Protein AF-0000000070757623 (afdb_homodimer)

InterPro domains:
  IPR001878 Zinc finger, CCHC-type [PF00098] (206-222)
  IPR001878 Zinc finger, CCHC-type [PS50158] (207-222)
  IPR001878 Zinc finger, CCHC-type [SM00343] (206-222)
  IPR005162 Retrotransposon-derived protein PEG10, N-terminal capsid-like domain [PF03732] (66-160)
  IPR032567 RTL1-related [PTHR15503] (16-223)
  IPR036875 Zinc finger, CCHC-type superfamily [SSF57756] (194-224)

Solvent-accessible surface area (backbone atoms only — not comparable to full-atom values): 25494 Å² total; per-residue (Å²): 120,70,66,65,54,51,54,53,49,50,54,52,47,59,72,57,51,71,69,82,72,84,69,66,73,74,66,73,66,42,64,64,49,82,87,56,59,62,51,56,50,53,48,42,48,49,59,68,37,48,88,48,39,69,51,51,70,31,88,35,46,63,43,43,59,60,53,50,74,39,39,26,72,63,43,38,57,51,44,57,52,52,52,53,50,26,62,73,68,69,47,76,47,19,46,67,52,48,50,54,50,50,47,66,70,51,43,61,88,57,46,66,59,53,50,51,50,49,46,66,65,41,60,48,85,70,50,68,67,57,40,51,50,54,51,49,60,54,53,62,58,49,84,69,87,72,51,46,63,55,48,35,48,39,56,42,69,16,41,51,69,69,55,33,52,53,45,63,76,63,54,60,75,36,43,68,53,41,51,53,53,46,53,53,48,49,45,52,58,57,56,62,57,47,61,62,62,62,54,47,40,30,59,65,36,51,11,82,76,78,64,43,56,55,42,50,57,90,68,40,72,77,65,76,108,120,69,67,64,53,52,54,54,49,50,54,51,47,60,70,58,50,72,70,80,76,82,70,67,74,74,66,72,66,42,63,65,50,82,87,55,60,63,52,55,50,52,49,44,50,50,59,69,37,48,90,47,38,68,52,51,69,32,91,36,46,63,44,44,58,61,54,50,76,39,39,26,72,62,44,38,56,50,46,57,52,52,52,53,50,26,61,73,69,70,46,77,46,19,46,67,54,47,52,52,50,49,47,66,70,52,42,62,88,57,46,66,59,54,51,51,50,50,43,66,66,41,60,48,85,71,52,67,67,56,37,50,50,54,52,49,59,54,53,64,59,50,83,68,88,73,51,47,65,54,48,35,48,41,57,44,68,16,42,51,68,70,55,33,51,54,44,64,75,64,54,60,73,34,45,67,52,40,50,50,52,46,52,53,48,49,47,51,59,56,54,64,56,46,61,62,62,62,54,48,42,30,61,67,36,51,10,82,75,79,64,41,56,54,44,52,58,91,67,38,73,78,64,76,108

Sequence (450 aa):
MNGQIAAQAARLEAITSKPPAAREAEPPKYHGTLNEDLELWFFMIEQYYADYHPIMVENSPAFVTMVSCYLAPTPLNWYRQFVAECDRAQIVRTWETFKGAMRKRFLPPDNEYMLREKLRKLTQIGSLHDYLSAFQDILIQCQVAITPMELRFYFQQGLRSETSHHLREHHPATLEETIELALRFDHGVTGGSTPATTAKWMETATCHRCKQVGHIASNCPSVKGMNGQIAAQAARLEAITSKPPAAREAEPPKYHGTLNEDLELWFFMIEQYYADYHPIMVENSPAFVTMVSCYLAPTPLNWYRQFVAECDRAQIVRTWETFKGAMRKRFLPPDNEYMLREKLRKLTQIGSLHDYLSAFQDILIQCQVAITPMELRFYFQQGLRSETSHHLREHHPATLEETIELALRFDHGVTGGSTPATTAKWMETATCHRCKQVGHIASNCPSVKG

Structure (mmCIF, N/CA/C/O backbone):
data_AF-0000000070757623-model_v1
#
loop_
_entity.id
_entity.type
_entity.pdbx_description
1 polymer 'CCHC-type domain-containing protein'
#
loop_
_atom_site.group_PDB
_atom_site.id
_atom_site.type_symbol
_atom_site.label_atom_id
_atom_site.label_alt_id
_atom_site.label_comp_id
_atom_site.label_asym_id
_atom_site.label_entity_id
_atom_site.label_seq_id
_atom_site.pdbx_PDB_ins_code
_atom_site.Cartn_x
_atom_site.Cartn_y
_atom_site.Cartn_z
_atom_site.occupancy
_atom_site.B_iso_or_equiv
_atom_site.auth_seq_id
_atom_site.auth_comp_id
_atom_site.auth_asym_id
_atom_site.auth_atom_id
_atom_site.pdbx_PDB_model_num
ATOM 1 N N . MET A 1 1 ? -35.5 39.219 27.094 1 39.38 1 MET A N 1
ATOM 2 C CA . MET A 1 1 ? -34.406 39.375 26.141 1 39.38 1 MET A CA 1
ATOM 3 C C . MET A 1 1 ? -33.062 39.438 26.875 1 39.38 1 MET A C 1
ATOM 5 O O . MET A 1 1 ? -32.062 38.938 26.375 1 39.38 1 MET A O 1
ATOM 9 N N . ASN A 1 2 ? -33 40 28.203 1 53.75 2 ASN A N 1
ATOM 10 C CA . ASN A 1 2 ? -31.797 40.156 29 1 53.75 2 ASN A CA 1
ATOM 11 C C . ASN A 1 2 ? -31.375 38.844 29.641 1 53.75 2 ASN A C 1
ATOM 13 O O . ASN A 1 2 ? -30.172 38.562 29.797 1 53.75 2 ASN A O 1
ATOM 17 N N . GLY A 1 3 ? -32.25 37.969 29.938 1 54.25 3 GLY A N 1
ATOM 18 C CA . GLY A 1 3 ? -31.906 36.719 30.609 1 54.25 3 GLY A CA 1
ATOM 19 C C . GLY A 1 3 ? -31.172 35.719 29.719 1 54.25 3 GLY A C 1
ATOM 20 O O . GLY A 1 3 ? -30.406 34.875 30.188 1 54.25 3 GLY A O 1
ATOM 21 N N . GLN A 1 4 ? -31.609 35.688 28.391 1 51.72 4 GLN A N 1
ATOM 22 C CA . GLN A 1 4 ? -30.969 34.781 27.469 1 51.72 4 GLN A CA 1
ATOM 23 C C . GLN A 1 4 ? -29.516 35.156 27.219 1 51.72 4 GLN A C 1
ATOM 25 O O . GLN A 1 4 ? -28.656 34.281 27.047 1 51.72 4 GLN A O 1
ATOM 30 N N . ILE A 1 5 ? -29.172 36.5 27.234 1 50.09 5 ILE A N 1
ATOM 31 C CA . ILE A 1 5 ? -27.781 36.938 27.062 1 50.09 5 ILE A CA 1
ATOM 32 C C . ILE A 1 5 ? -26.969 36.531 28.281 1 50.09 5 ILE A C 1
ATOM 34 O O . ILE A 1 5 ? -25.828 36.062 28.156 1 50.09 5 ILE A O 1
ATOM 38 N N . ALA A 1 6 ? -27.547 36.625 29.5 1 54.44 6 ALA A N 1
ATOM 39 C CA . ALA A 1 6 ? -26.781 36.281 30.703 1 54.44 6 ALA A CA 1
ATOM 40 C C . ALA A 1 6 ? -26.469 34.781 30.766 1 54.44 6 ALA A C 1
ATOM 42 O O . ALA A 1 6 ? -25.359 34.406 31.141 1 54.44 6 ALA A O 1
ATOM 43 N N . ALA A 1 7 ? -27.312 33.938 30.359 1 52.38 7 ALA A N 1
ATOM 44 C CA . ALA A 1 7 ? -27.047 32.5 30.359 1 52.38 7 ALA A CA 1
ATOM 45 C C . ALA A 1 7 ? -26.016 32.125 29.312 1 52.38 7 ALA A C 1
ATOM 47 O O . ALA A 1 7 ? -25.188 31.234 29.531 1 52.38 7 ALA A O 1
ATOM 48 N N . GLN A 1 8 ? -25.953 32.781 28.125 1 46.16 8 GLN A N 1
ATOM 49 C CA . GLN A 1 8 ? -24.891 32.562 27.141 1 46.16 8 GLN A CA 1
ATOM 50 C C . GLN A 1 8 ? -23.547 33.062 27.656 1 46.16 8 GLN A C 1
ATOM 52 O O . GLN A 1 8 ? -22.516 32.406 27.453 1 46.16 8 GLN A O 1
ATOM 57 N N . ALA A 1 9 ? -23.484 34.188 28.406 1 48.78 9 ALA A N 1
ATOM 58 C CA . ALA A 1 9 ? -22.25 34.688 29 1 48.78 9 ALA A CA 1
ATOM 59 C C . ALA A 1 9 ? -21.75 33.75 30.094 1 48.78 9 ALA A C 1
ATOM 61 O O . ALA A 1 9 ? -20.547 33.5 30.188 1 48.78 9 ALA A O 1
ATOM 62 N N . ALA A 1 10 ? -22.609 33.25 30.953 1 51.91 10 ALA A N 1
ATOM 63 C CA . ALA A 1 10 ? -22.188 32.344 32 1 51.91 10 ALA A CA 1
ATOM 64 C C . ALA A 1 10 ? -21.688 31.031 31.406 1 51.91 10 ALA A C 1
ATOM 66 O O . ALA A 1 10 ? -20.734 30.438 31.906 1 51.91 10 ALA A O 1
ATOM 67 N N . ARG A 1 11 ? -22.344 30.484 30.297 1 44.44 11 ARG A N 1
ATOM 68 C CA . ARG A 1 11 ? -21.828 29.312 29.594 1 44.44 11 ARG A CA 1
ATOM 69 C C . ARG A 1 11 ? -20.484 29.594 28.953 1 44.44 11 ARG A C 1
ATOM 71 O O . ARG A 1 11 ? -19.594 28.734 28.953 1 44.44 11 ARG A O 1
ATOM 78 N N . LEU A 1 12 ? -20.25 30.828 28.375 1 43.12 12 LEU A N 1
ATOM 79 C CA . LEU A 1 12 ? -18.922 31.219 27.875 1 43.12 12 LEU A CA 1
ATOM 80 C C . LEU A 1 12 ? -17.922 31.312 29.031 1 43.12 12 LEU A C 1
ATOM 82 O O . LEU A 1 12 ? -16.766 30.906 28.891 1 43.12 12 LEU A O 1
ATOM 86 N N . GLU A 1 13 ? -18.328 31.938 30.188 1 46.22 13 GLU A N 1
ATOM 87 C CA . GLU A 1 13 ? -17.422 32 31.328 1 46.22 13 GLU A CA 1
ATOM 88 C C . GLU A 1 13 ? -17.078 30.609 31.859 1 46.22 13 GLU A C 1
ATOM 90 O O . GLU A 1 13 ? -15.953 30.359 32.281 1 46.22 13 GLU A O 1
ATOM 95 N N . ALA A 1 14 ? -18.016 29.688 32.062 1 43.03 14 ALA A N 1
ATOM 96 C CA . ALA A 1 14 ? -17.75 28.344 32.562 1 43.03 14 ALA A CA 1
ATOM 97 C C . ALA A 1 14 ? -16.844 27.578 31.609 1 43.03 14 ALA A C 1
ATOM 99 O O . ALA A 1 14 ? -16 26.781 32.062 1 43.03 14 ALA A O 1
ATOM 100 N N . ILE A 1 15 ? -17.031 27.656 30.219 1 41.78 15 ILE A N 1
ATOM 101 C CA . ILE A 1 15 ? -16.078 27.078 29.281 1 41.78 15 ILE A CA 1
ATOM 102 C C . ILE A 1 15 ? -14.719 27.766 29.422 1 41.78 15 ILE A C 1
ATOM 104 O O . ILE A 1 15 ? -13.68 27.172 29.172 1 41.78 15 ILE A O 1
ATOM 108 N N . THR A 1 16 ? -14.664 29.094 29.734 1 38.75 16 THR A N 1
ATOM 109 C CA . THR A 1 16 ? -13.406 29.797 29.969 1 38.75 16 THR A CA 1
ATOM 110 C C . THR A 1 16 ? -12.82 29.422 31.328 1 38.75 16 THR A C 1
ATOM 112 O O . THR A 1 16 ? -11.805 29.984 31.75 1 38.75 16 THR A O 1
ATOM 115 N N . SER A 1 17 ? -13.625 29 32.25 1 41.16 17 SER A N 1
ATOM 116 C CA . SER A 1 17 ? -12.945 28.641 33.469 1 41.16 17 SER A CA 1
ATOM 117 C C . SER A 1 17 ? -11.828 27.625 33.219 1 41.16 17 SER A C 1
ATOM 119 O O . SER A 1 17 ? -12.078 26.531 32.688 1 41.16 17 SER A O 1
ATOM 121 N N . LYS A 1 18 ? -10.555 28.172 33.094 1 38.88 18 LYS A N 1
ATOM 122 C CA . LYS A 1 18 ? -9.281 27.484 32.875 1 38.88 18 LYS A CA 1
ATOM 123 C C . LYS A 1 18 ? -9.125 26.281 33.781 1 38.88 18 LYS A C 1
ATOM 125 O O . LYS A 1 18 ? -9.195 26.406 35 1 38.88 18 LYS A O 1
ATOM 130 N N . PRO A 1 19 ? -9.633 25.125 33.562 1 38.75 19 PRO A N 1
ATOM 131 C CA . PRO A 1 19 ? -9.234 24.062 34.5 1 38.75 19 PRO A CA 1
ATOM 132 C C . PRO A 1 19 ? -7.828 24.25 35.062 1 38.75 19 PRO A C 1
ATOM 134 O O . PRO A 1 19 ? -7.023 24.984 34.469 1 38.75 19 PRO A O 1
ATOM 137 N N . PRO A 1 20 ? -7.402 23.734 36.219 1 40.88 20 PRO A N 1
ATOM 138 C CA . PRO A 1 20 ? -6.082 23.797 36.875 1 40.88 20 PRO A CA 1
ATOM 139 C C . PRO A 1 20 ? -4.938 23.75 35.844 1 40.88 20 PRO A C 1
ATOM 141 O O . PRO A 1 20 ? -5.125 23.297 34.719 1 40.88 20 PRO A O 1
ATOM 144 N N . ALA A 1 21 ? -3.561 24.359 36.188 1 38.22 21 ALA A N 1
ATOM 145 C CA . ALA A 1 21 ? -2.293 24.781 35.594 1 38.22 21 ALA A CA 1
ATOM 146 C C . ALA A 1 21 ? -1.636 23.641 34.844 1 38.22 21 ALA A C 1
ATOM 148 O O . ALA A 1 21 ? -0.473 23.734 34.438 1 38.22 21 ALA A O 1
ATOM 149 N N . ALA A 1 22 ? -1.831 22.406 35.094 1 40.81 22 ALA A N 1
ATOM 150 C CA . ALA A 1 22 ? -0.91 21.672 34.25 1 40.81 22 ALA A CA 1
ATOM 151 C C . ALA A 1 22 ? -0.947 22.188 32.812 1 40.81 22 ALA A C 1
ATOM 153 O O . ALA A 1 22 ? -1.934 21.984 32.094 1 40.81 22 ALA A O 1
ATOM 154 N N . ARG A 1 23 ? -0.507 23.453 32.469 1 45.38 23 ARG A N 1
ATOM 155 C CA . ARG A 1 23 ? -0.479 24.359 31.328 1 45.38 23 ARG A CA 1
ATOM 156 C C . ARG A 1 23 ? -0.286 23.578 30.031 1 45.38 23 ARG A C 1
ATOM 158 O O . ARG A 1 23 ? 0.791 23.031 29.781 1 45.38 23 ARG A O 1
ATOM 165 N N . GLU A 1 24 ? -1.195 22.734 29.609 1 56.75 24 GLU A N 1
ATOM 166 C CA . GLU A 1 24 ? -1.112 22.109 28.297 1 56.75 24 GLU A CA 1
ATOM 167 C C . GLU A 1 24 ? -0.566 23.094 27.25 1 56.75 24 GLU A C 1
ATOM 169 O O . GLU A 1 24 ? -0.896 24.281 27.281 1 56.75 24 GLU A O 1
ATOM 174 N N . ALA A 1 25 ? 0.64 22.891 26.953 1 68.5 25 ALA A N 1
ATOM 175 C CA . ALA A 1 25 ? 1.29 23.766 25.969 1 68.5 25 ALA A CA 1
ATOM 176 C C . ALA A 1 25 ? 0.337 24.125 24.844 1 68.5 25 ALA A C 1
ATOM 178 O O . ALA A 1 25 ? -0.367 23.266 24.312 1 68.5 25 ALA A O 1
ATOM 179 N N . GLU A 1 26 ? -0.055 25.438 24.828 1 81.81 26 GLU A N 1
ATOM 180 C CA . GLU A 1 26 ? -0.878 25.969 23.75 1 81.81 26 GLU A CA 1
ATOM 181 C C . GLU A 1 26 ? -0.375 25.5 22.391 1 81.81 26 GLU A C 1
ATOM 183 O O . GLU A 1 26 ? 0.833 25.406 22.156 1 81.81 26 GLU A O 1
ATOM 188 N N . PRO A 1 27 ? -1.345 25.047 21.609 1 87.75 27 PRO A N 1
ATOM 189 C CA . PRO A 1 27 ? -0.928 24.672 20.266 1 87.75 27 PRO A CA 1
ATOM 190 C C . PRO A 1 27 ? -0.252 25.812 19.5 1 87.75 27 PRO A C 1
ATOM 192 O O . PRO A 1 27 ? -0.56 26.984 19.75 1 87.75 27 PRO A O 1
ATOM 195 N N . PRO A 1 28 ? 0.69 25.484 18.672 1 91.31 28 PRO A N 1
ATOM 196 C CA . PRO A 1 28 ? 1.288 26.516 17.828 1 91.31 28 PRO A CA 1
ATOM 197 C C . PRO A 1 28 ? 0.315 27.062 16.781 1 91.31 28 PRO A C 1
ATOM 199 O O . PRO A 1 28 ? -0.675 26.406 16.453 1 91.31 28 PRO A O 1
ATOM 202 N N . LYS A 1 29 ? 0.625 28.266 16.359 1 94.75 29 LYS A N 1
ATOM 203 C CA . LYS A 1 29 ? -0.188 28.812 15.289 1 94.75 29 LYS A CA 1
ATOM 204 C C . LYS A 1 29 ? 0.06 28.078 13.977 1 94.75 29 LYS A C 1
ATOM 206 O O . LYS A 1 29 ? 1.194 27.703 13.672 1 94.75 29 LYS A O 1
ATOM 211 N N . TYR A 1 30 ? -0.971 27.891 13.203 1 96.38 30 TYR A N 1
ATOM 212 C CA . TYR A 1 30 ? -0.854 27.297 11.867 1 96.38 30 TYR A CA 1
ATOM 213 C C . TYR A 1 30 ? -0.612 28.375 10.82 1 96.38 30 TYR A C 1
ATOM 215 O O . TYR A 1 30 ? -1.413 29.297 10.672 1 96.38 30 TYR A O 1
ATOM 223 N N . HIS A 1 31 ? 0.459 28.312 10.062 1 95.25 31 HIS A N 1
ATOM 224 C CA . HIS A 1 31 ? 0.863 29.359 9.133 1 95.25 31 HIS A CA 1
ATOM 225 C C . HIS A 1 31 ? 0.423 29.047 7.711 1 95.25 31 HIS A C 1
ATOM 227 O O . HIS A 1 31 ? 0.44 29.922 6.84 1 95.25 31 HIS A O 1
ATOM 233 N N . GLY A 1 32 ? 0.058 27.844 7.453 1 93.19 32 GLY A N 1
ATOM 234 C CA . GLY A 1 32 ? -0.45 27.5 6.141 1 93.19 32 GLY A CA 1
ATOM 235 C C . GLY A 1 32 ? 0.645 27.125 5.156 1 93.19 32 GLY A C 1
ATOM 236 O O . GLY A 1 32 ? 0.454 27.219 3.943 1 93.19 32 GLY A O 1
ATOM 237 N N . THR A 1 33 ? 1.783 26.734 5.645 1 89.5 33 THR A N 1
ATOM 238 C CA . THR A 1 33 ? 2.895 26.375 4.773 1 89.5 33 THR A CA 1
ATOM 239 C C . THR A 1 33 ? 2.918 24.859 4.531 1 89.5 33 THR A C 1
ATOM 241 O O . THR A 1 33 ? 2.412 24.094 5.352 1 89.5 33 THR A O 1
ATOM 244 N N . LEU A 1 34 ? 3.539 24.5 3.443 1 82.5 34 LEU A N 1
ATOM 245 C CA . LEU A 1 34 ? 3.566 23.094 3.043 1 82.5 34 LEU A CA 1
ATOM 246 C C . LEU A 1 34 ? 4.473 22.281 3.963 1 82.5 34 LEU A C 1
ATOM 248 O O . LEU A 1 34 ? 4.352 21.062 4.039 1 82.5 34 LEU A O 1
ATOM 252 N N . ASN A 1 35 ? 5.297 22.953 4.617 1 82.81 35 ASN A N 1
ATOM 253 C CA . ASN A 1 35 ? 6.23 22.266 5.496 1 82.81 35 ASN A CA 1
ATOM 254 C C . ASN A 1 35 ? 5.594 21.938 6.84 1 82.81 35 ASN A C 1
ATOM 256 O O . ASN A 1 35 ? 6.133 21.125 7.609 1 82.81 35 ASN A O 1
ATOM 260 N N . GLU A 1 36 ? 4.461 22.516 7.129 1 89.25 36 GLU A N 1
ATOM 261 C CA . GLU A 1 36 ? 3.746 22.234 8.367 1 89.25 36 GLU A CA 1
ATOM 262 C C . GLU A 1 36 ? 2.859 21 8.234 1 89.25 36 GLU A C 1
ATOM 264 O O . GLU A 1 36 ? 2.271 20.766 7.176 1 89.25 36 GLU A O 1
ATOM 269 N N . ASP A 1 37 ? 2.75 20.266 9.312 1 89.19 37 ASP A N 1
ATOM 270 C CA . ASP A 1 37 ? 1.886 19.094 9.359 1 89.19 37 ASP A CA 1
ATOM 271 C C . ASP A 1 37 ? 0.484 19.453 9.844 1 89.19 37 ASP A C 1
ATOM 273 O O . ASP A 1 37 ? 0.245 19.547 11.047 1 89.19 37 ASP A O 1
ATOM 277 N N . LEU A 1 38 ? -0.346 19.594 8.922 1 93.94 38 LEU A N 1
ATOM 278 C CA . LEU A 1 38 ? -1.711 20.031 9.211 1 93.94 38 LEU A CA 1
ATOM 279 C C . LEU A 1 38 ? -2.422 19 10.102 1 93.94 38 LEU A C 1
ATOM 281 O O . LEU A 1 38 ? -3.133 19.391 11.031 1 93.94 38 LEU A O 1
ATOM 285 N N . GLU A 1 39 ? -2.275 17.781 9.812 1 90.75 39 GLU A N 1
ATOM 286 C CA . GLU A 1 39 ? -2.939 16.734 10.594 1 90.75 39 GLU A CA 1
ATOM 287 C C . GLU A 1 39 ? -2.439 16.734 12.039 1 90.75 39 GLU A C 1
ATOM 289 O O . GLU A 1 39 ? -3.217 16.516 12.969 1 90.75 39 GLU A O 1
ATOM 294 N N . LEU A 1 40 ? -1.185 16.906 12.156 1 88.19 40 LEU A N 1
ATOM 295 C CA . LEU A 1 40 ? -0.644 17 13.508 1 88.19 40 LEU A CA 1
ATOM 296 C C . LEU A 1 40 ? -1.223 18.219 14.234 1 88.19 40 LEU A C 1
ATOM 298 O O . LEU A 1 40 ? -1.514 18.141 15.43 1 88.19 40 LEU A O 1
ATOM 302 N N . TRP A 1 41 ? -1.331 19.297 13.539 1 93.12 41 TRP A N 1
ATOM 303 C CA . TRP A 1 41 ? -1.925 20.484 14.125 1 93.12 41 TRP A CA 1
ATOM 304 C C . TRP A 1 41 ? -3.35 20.203 14.594 1 93.12 41 TRP A C 1
ATOM 306 O O . TRP A 1 41 ? -3.734 20.594 15.703 1 93.12 41 TRP A O 1
ATOM 316 N N . PHE A 1 42 ? -4.176 19.516 13.789 1 91.81 42 PHE A N 1
ATOM 317 C CA . PHE A 1 42 ? -5.512 19.125 14.203 1 91.81 42 PHE A CA 1
ATOM 318 C C . PHE A 1 42 ? -5.457 18.312 15.5 1 91.81 42 PHE A C 1
ATOM 320 O O . PHE A 1 42 ? -6.234 18.562 16.422 1 91.81 42 PHE A O 1
ATOM 327 N N . PHE A 1 43 ? -4.605 17.453 15.492 1 86.88 43 PHE A N 1
ATOM 328 C CA . PHE A 1 43 ? -4.469 16.578 16.641 1 86.88 43 PHE A CA 1
ATOM 329 C C . PHE A 1 43 ? -4.102 17.375 17.891 1 86.88 43 PHE A C 1
ATOM 331 O O . PHE A 1 43 ? -4.652 17.141 18.969 1 86.88 43 PHE A O 1
ATOM 338 N N . MET A 1 44 ? -3.148 18.266 17.75 1 87.62 44 MET A N 1
ATOM 339 C CA . MET A 1 44 ? -2.732 19.109 18.875 1 87.62 44 MET A CA 1
ATOM 340 C C . MET A 1 44 ? -3.904 19.922 19.406 1 87.62 44 MET A C 1
ATO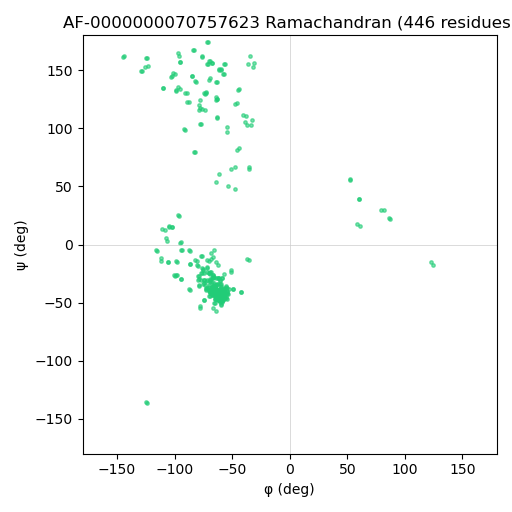M 342 O O . MET A 1 44 ? -4.07 20.062 20.609 1 87.62 44 MET A O 1
ATOM 346 N N . ILE A 1 45 ? -4.691 20.438 18.484 1 89.44 45 ILE A N 1
ATOM 347 C CA . ILE A 1 45 ? -5.871 21.203 18.859 1 89.44 45 ILE A CA 1
ATOM 348 C C . ILE A 1 45 ? -6.844 20.297 19.641 1 89.44 45 ILE A C 1
ATOM 350 O O . ILE A 1 45 ? -7.348 20.688 20.688 1 89.44 45 ILE A O 1
ATOM 354 N N . GLU A 1 46 ? -7.059 19.141 19.125 1 86.19 46 GLU A N 1
ATOM 355 C CA . GLU A 1 46 ? -8 18.219 19.75 1 86.19 46 GLU A CA 1
ATOM 356 C C . GLU A 1 46 ? -7.512 17.766 21.125 1 86.19 46 GLU A C 1
ATOM 358 O O . GLU A 1 46 ? -8.312 17.594 22.047 1 86.19 46 GLU A O 1
ATOM 363 N N . GLN A 1 47 ? -6.277 17.594 21.234 1 83.5 47 GLN A N 1
ATOM 364 C CA . GLN A 1 47 ? -5.703 17.219 22.531 1 83.5 47 GLN A CA 1
ATOM 365 C C . GLN A 1 47 ? -5.789 18.359 23.531 1 83.5 47 GLN A C 1
ATOM 367 O O . GLN A 1 47 ? -6.094 18.156 24.703 1 83.5 47 GLN A O 1
ATOM 372 N N . TYR A 1 48 ? -5.469 19.516 23.078 1 83.06 48 TYR A N 1
ATOM 373 C CA . TYR A 1 48 ? -5.504 20.703 23.938 1 83.06 48 TYR A CA 1
ATOM 374 C C . TYR A 1 48 ? -6.91 20.938 24.469 1 83.06 48 TYR A C 1
ATOM 376 O O . TYR A 1 48 ? -7.078 21.312 25.641 1 83.06 48 TYR A O 1
ATOM 384 N N . TYR A 1 49 ? -7.875 20.609 23.656 1 82.5 49 TYR A N 1
ATOM 385 C CA . TYR A 1 49 ? -9.258 20.844 24.062 1 82.5 49 TYR A CA 1
ATOM 386 C C . TYR A 1 49 ? -9.938 19.547 24.453 1 82.5 49 TYR A C 1
ATOM 388 O O . TYR A 1 49 ? -11.172 19.453 24.438 1 82.5 49 TYR A O 1
ATOM 396 N N . ALA A 1 50 ? -9.258 18.5 24.688 1 76.38 50 ALA A N 1
ATOM 397 C CA . ALA A 1 50 ? -9.789 17.188 25 1 76.38 50 ALA A CA 1
ATOM 398 C C . ALA A 1 50 ? -10.844 17.266 26.109 1 76.38 50 ALA A C 1
ATOM 400 O O . ALA A 1 50 ? -11.852 16.547 26.062 1 76.38 50 ALA A O 1
ATOM 401 N N . ASP A 1 51 ? -10.531 18.141 27.031 1 71.31 51 ASP A N 1
ATOM 402 C CA . ASP A 1 51 ? -11.477 18.297 28.125 1 71.31 51 ASP A CA 1
ATOM 403 C C . ASP A 1 51 ? -12.766 18.969 27.641 1 71.31 51 ASP A C 1
ATOM 405 O O . ASP A 1 51 ? -13.797 18.891 28.312 1 71.31 51 ASP A O 1
ATOM 409 N N . TYR A 1 52 ? -12.602 19.688 26.594 1 66.56 52 TYR A N 1
ATOM 410 C CA . TYR A 1 52 ? -13.758 20.344 26 1 66.56 52 TYR A CA 1
ATOM 411 C C . TYR A 1 52 ? -14.328 19.531 24.844 1 66.56 52 TYR A C 1
ATOM 413 O O . TYR A 1 52 ? -14.953 20.078 23.938 1 66.56 52 TYR A O 1
ATOM 421 N N . HIS A 1 53 ? -14.102 18.219 24.859 1 65.31 53 HIS A N 1
ATOM 422 C CA . HIS A 1 53 ? -14.438 17.266 23.797 1 65.31 53 HIS A CA 1
ATOM 423 C C . HIS A 1 53 ? -15.906 17.375 23.406 1 65.31 53 HIS A C 1
ATOM 425 O O . HIS A 1 53 ? -16.25 17.328 22.219 1 65.31 53 HIS A O 1
ATOM 431 N N . PRO A 1 54 ? -16.75 17.594 24.391 1 66 54 PRO A N 1
ATOM 432 C CA . PRO A 1 54 ? -18.156 17.672 23.969 1 66 54 PRO A CA 1
ATOM 433 C C . PRO A 1 54 ? -18.406 18.797 22.969 1 66 54 PRO A C 1
ATOM 435 O O . PRO A 1 54 ? -19.203 18.625 22.031 1 66 54 PRO A O 1
ATOM 438 N N . ILE A 1 55 ? -17.75 19.922 23.172 1 66.31 55 ILE A N 1
ATOM 439 C CA . ILE A 1 55 ? -17.953 21.047 22.281 1 66.31 55 ILE A CA 1
ATOM 440 C C . ILE A 1 55 ? -17.359 20.734 20.906 1 66.31 55 ILE A C 1
ATOM 442 O O . ILE A 1 55 ? -17.875 21.188 19.875 1 66.31 55 ILE A O 1
ATOM 446 N N . MET A 1 56 ? -16.359 19.953 20.938 1 71.06 56 MET A N 1
ATOM 447 C CA . MET A 1 56 ? -15.648 19.594 19.719 1 71.06 56 MET A CA 1
ATOM 448 C C . MET A 1 56 ? -16.516 18.734 18.812 1 71.06 56 MET A C 1
ATOM 450 O O . MET A 1 56 ? -16.516 18.891 17.594 1 71.06 56 MET A O 1
ATOM 454 N N . VAL A 1 57 ? -17.156 17.906 19.5 1 68.19 57 VAL A N 1
ATOM 455 C CA . VAL A 1 57 ? -17.906 16.906 18.734 1 68.19 57 VAL A CA 1
ATOM 456 C C . VAL A 1 57 ? -19.359 17.391 18.547 1 68.19 57 VAL A C 1
ATOM 458 O O . VAL A 1 57 ? -20.141 16.766 17.828 1 68.19 57 VAL A O 1
ATOM 461 N N . GLU A 1 58 ? -19.469 18.594 19.109 1 72.5 58 GLU A N 1
ATOM 462 C CA . GLU A 1 58 ? -20.812 19.125 18.922 1 72.5 58 GLU A CA 1
ATOM 463 C C . GLU A 1 58 ? -21 19.703 17.531 1 72.5 58 GLU A C 1
ATOM 465 O O . GLU A 1 58 ? -20.016 20.141 16.906 1 72.5 58 GLU A O 1
ATOM 470 N N . ASN A 1 59 ? -21.828 19.234 16.656 1 73.31 59 ASN A N 1
ATOM 471 C CA . ASN A 1 59 ? -22.141 19.797 15.352 1 73.31 59 ASN A CA 1
ATOM 472 C C . ASN A 1 59 ? -22.422 21.297 15.453 1 73.31 59 ASN A C 1
ATOM 474 O O . ASN A 1 59 ? -23.422 21.781 14.922 1 73.31 59 ASN A O 1
ATOM 478 N N . SER A 1 60 ? -21.469 22.062 16.219 1 76.62 60 SER A N 1
ATOM 479 C CA . SER A 1 60 ? -21.656 23.5 16.406 1 76.62 60 SER A CA 1
ATOM 480 C C . SER A 1 60 ? -20.453 24.281 15.898 1 76.62 60 SER A C 1
ATOM 482 O O . SER A 1 60 ? -19.344 23.734 15.828 1 76.62 60 SER A O 1
ATOM 484 N N . PRO A 1 61 ? -20.75 25.562 15.516 1 86.19 61 PRO A N 1
ATOM 485 C CA . PRO A 1 61 ? -19.672 26.406 15.016 1 86.19 61 PRO A CA 1
ATOM 486 C C . PRO A 1 61 ? -18.781 26.953 16.141 1 86.19 61 PRO A C 1
ATOM 488 O O . PRO A 1 61 ? -17.703 27.5 15.867 1 86.19 61 PRO A O 1
ATOM 491 N N . ALA A 1 62 ? -19.156 26.797 17.359 1 84.38 62 ALA A N 1
ATOM 492 C CA . ALA A 1 62 ? -18.469 27.438 18.469 1 84.38 62 ALA A CA 1
ATOM 493 C C . ALA A 1 62 ? -17.016 26.984 18.578 1 84.38 62 ALA A C 1
ATOM 495 O O . ALA A 1 62 ? -16.109 27.797 18.75 1 84.38 62 ALA A O 1
ATOM 496 N N . PHE A 1 63 ? -16.875 25.688 18.406 1 88.62 63 PHE A N 1
ATOM 497 C CA . PHE A 1 63 ? -15.531 25.141 18.531 1 88.62 63 PHE A CA 1
ATOM 498 C C . PHE A 1 63 ? -14.633 25.656 17.422 1 88.62 63 PHE A C 1
ATOM 500 O O . PHE A 1 63 ? -13.477 26.016 17.656 1 88.62 63 PHE A O 1
ATOM 507 N N . VAL A 1 64 ? -15.125 25.703 16.25 1 91.94 64 VAL A N 1
ATOM 508 C CA . VAL A 1 64 ? -14.375 26.172 15.086 1 91.94 64 VAL A CA 1
ATOM 509 C C . VAL A 1 64 ? -13.953 27.625 15.281 1 91.94 64 VAL A C 1
ATOM 511 O O . VAL A 1 64 ? -12.828 28 14.945 1 91.94 64 VAL A O 1
ATOM 514 N N . THR A 1 65 ? -14.875 28.406 15.844 1 89.19 65 THR A N 1
ATOM 515 C CA . THR A 1 65 ? -14.578 29.812 16.109 1 89.19 65 THR A CA 1
ATOM 516 C C . THR A 1 65 ? -13.445 29.938 17.125 1 89.19 65 THR A C 1
ATOM 518 O O . THR A 1 65 ? -12.547 30.75 16.953 1 89.19 65 THR A O 1
ATOM 521 N N . MET A 1 66 ? -13.469 29.125 18.109 1 87.94 66 MET A N 1
ATOM 522 C CA . MET A 1 66 ? -12.414 29.125 19.109 1 87.94 66 MET A CA 1
ATOM 523 C C . MET A 1 66 ? -11.07 28.75 18.5 1 87.94 66 MET A C 1
ATOM 525 O O . MET A 1 66 ? -10.055 29.391 18.781 1 87.94 66 MET A O 1
ATOM 529 N N . VAL A 1 67 ? -11.055 27.734 17.672 1 91.06 67 VAL A N 1
ATOM 530 C CA . VAL A 1 67 ? -9.836 27.203 17.078 1 91.06 67 VAL A CA 1
ATOM 531 C C . VAL A 1 67 ? -9.234 28.234 16.125 1 91.06 67 VAL A C 1
ATOM 533 O O . VAL A 1 67 ? -8.016 28.281 15.938 1 91.06 67 VAL A O 1
ATOM 536 N N . SER A 1 68 ? -10.094 29.125 15.578 1 93.06 68 SER A N 1
ATOM 537 C CA . SER A 1 68 ? -9.625 30.109 14.609 1 93.06 68 SER A CA 1
ATOM 538 C C . SER A 1 68 ? -8.602 31.047 15.227 1 93.06 68 SER A C 1
ATOM 540 O O . SER A 1 68 ? -7.828 31.688 14.508 1 93.06 68 SER A O 1
ATOM 542 N N . CYS A 1 69 ? -8.508 31.141 16.547 1 91.5 69 CYS A N 1
ATOM 543 C CA . CYS A 1 69 ? -7.539 31.969 17.25 1 91.5 69 CYS A CA 1
ATOM 544 C C . CYS A 1 69 ? -6.129 31.422 17.109 1 91.5 69 CYS A C 1
ATOM 546 O O . CYS A 1 69 ? -5.152 32.125 17.391 1 91.5 69 CYS A O 1
ATOM 548 N N . TYR A 1 70 ? -6.074 30.156 16.641 1 93.69 70 TYR A N 1
ATOM 549 C CA . TYR A 1 70 ? -4.773 29.516 16.5 1 93.69 70 TYR A CA 1
ATOM 550 C C . TYR A 1 70 ? -4.324 29.516 15.039 1 93.69 70 TYR A C 1
ATOM 552 O O . TYR A 1 70 ? -3.377 28.812 14.672 1 93.69 70 TYR A O 1
ATOM 560 N N . LEU A 1 71 ? -4.949 30.312 14.211 1 96.06 71 LEU A N 1
ATOM 561 C CA . LEU A 1 71 ? -4.555 30.484 12.82 1 96.06 71 LEU A CA 1
ATOM 562 C C . LEU A 1 71 ? -3.656 31.703 12.648 1 96.06 71 LEU A C 1
ATOM 564 O O . LEU A 1 71 ? -3.904 32.75 13.25 1 96.06 71 LEU A O 1
ATOM 568 N N . ALA A 1 72 ? -2.598 31.562 11.93 1 94.56 72 ALA A N 1
ATOM 569 C CA . ALA A 1 72 ? -1.756 32.688 11.547 1 94.56 72 ALA A CA 1
ATOM 570 C C . ALA A 1 72 ? -2.453 33.562 10.516 1 94.56 72 ALA A C 1
ATOM 572 O O . ALA A 1 72 ? -3.562 33.25 10.078 1 94.56 72 ALA A O 1
ATOM 573 N N . PRO A 1 73 ? -1.876 34.656 10.164 1 93.56 73 PRO A N 1
ATOM 574 C CA . PRO A 1 73 ? -2.557 35.656 9.344 1 93.56 73 PRO A CA 1
ATOM 575 C C . PRO A 1 73 ? -3.049 35.094 8.016 1 93.56 73 PRO A C 1
ATOM 577 O O . PRO A 1 73 ? -4.195 35.312 7.621 1 93.56 73 PRO A O 1
ATOM 580 N N . THR A 1 74 ? -2.283 34.344 7.348 1 93.69 74 THR A N 1
ATOM 581 C CA . THR A 1 74 ? -2.678 33.812 6.047 1 93.69 74 THR A CA 1
ATOM 582 C C . THR A 1 74 ? -3.869 32.875 6.184 1 93.69 74 THR A C 1
ATOM 584 O O . THR A 1 74 ? -4.914 33.094 5.566 1 93.69 74 THR A O 1
ATOM 587 N N . PRO A 1 75 ? -3.773 31.812 6.996 1 96.56 75 PRO A N 1
ATOM 588 C CA . PRO A 1 75 ? -4.938 30.938 7.172 1 96.56 75 PRO A CA 1
ATOM 589 C C . PRO A 1 75 ? -6.133 31.672 7.785 1 96.56 75 PRO A C 1
ATOM 591 O O . PRO A 1 75 ? -7.285 31.344 7.488 1 96.56 75 PRO A O 1
ATOM 594 N N . LEU A 1 76 ? -5.906 32.688 8.586 1 94.25 76 LEU A N 1
ATOM 595 C CA . LEU A 1 76 ? -6.992 33.438 9.188 1 94.25 76 LEU A CA 1
ATOM 596 C C . LEU A 1 76 ? -7.758 34.219 8.133 1 94.25 76 LEU A C 1
ATOM 598 O O . LEU A 1 76 ? -8.984 34.344 8.211 1 94.25 76 LEU A O 1
ATOM 602 N N . ASN A 1 77 ? -7 34.781 7.223 1 95.06 77 ASN A N 1
ATOM 603 C CA . ASN A 1 77 ? -7.648 35.469 6.113 1 95.06 77 ASN A CA 1
ATOM 604 C C . ASN A 1 77 ? -8.531 34.531 5.297 1 95.06 77 ASN A C 1
ATOM 606 O O . ASN A 1 77 ? -9.641 34.906 4.91 1 95.06 77 ASN A O 1
ATOM 610 N N . TRP A 1 78 ? -8.039 33.406 5.023 1 96.12 78 TRP A N 1
ATOM 611 C CA . TRP A 1 78 ? -8.844 32.375 4.344 1 96.12 78 TRP A CA 1
ATOM 612 C C . TRP A 1 78 ? -10.078 32.031 5.172 1 96.12 78 TRP A C 1
ATOM 614 O O . TRP A 1 78 ? -11.164 31.828 4.625 1 96.12 78 TRP A O 1
ATOM 624 N N . TYR A 1 79 ? -9.922 31.906 6.445 1 95.94 79 TYR A N 1
ATOM 625 C CA . TYR A 1 79 ? -11.008 31.547 7.352 1 95.94 79 TYR A CA 1
ATOM 626 C C . TYR A 1 79 ? -12.172 32.531 7.223 1 95.94 79 TYR A C 1
ATOM 628 O O . TYR A 1 79 ? -13.336 32.125 7.277 1 95.94 79 TYR A O 1
ATOM 636 N N . ARG A 1 80 ? -11.883 33.812 7.098 1 94.94 80 ARG A N 1
ATOM 637 C CA . ARG A 1 80 ? -12.922 34.812 6.898 1 94.94 80 ARG A CA 1
ATOM 638 C C . ARG A 1 80 ? -13.797 34.469 5.699 1 94.94 80 ARG A C 1
ATOM 640 O O . ARG A 1 80 ? -15.023 34.594 5.77 1 94.94 80 ARG A O 1
ATOM 647 N N . GLN A 1 81 ? -13.156 34.031 4.637 1 94.88 81 GLN A N 1
ATOM 648 C CA . GLN A 1 81 ? -13.883 33.625 3.439 1 94.88 81 GLN A CA 1
ATOM 649 C C . GLN A 1 81 ? -14.672 32.344 3.684 1 94.88 81 GLN A C 1
ATOM 651 O O . GLN A 1 81 ? -15.797 32.219 3.209 1 94.88 81 GLN A O 1
ATOM 656 N N . PHE A 1 82 ? -14.078 31.453 4.367 1 95.56 82 PHE A N 1
ATOM 657 C CA . PHE A 1 82 ? -14.703 30.172 4.719 1 95.56 82 PHE A CA 1
ATOM 658 C C . PHE A 1 82 ? -16 30.406 5.48 1 95.56 82 PHE A C 1
ATOM 660 O O . PHE A 1 82 ? -17.031 29.797 5.168 1 95.56 82 PHE A O 1
ATOM 667 N N . VAL A 1 83 ? -15.992 31.312 6.453 1 94.38 83 VAL A N 1
ATOM 668 C CA . VAL A 1 83 ? -17.172 31.641 7.254 1 94.38 83 VAL A CA 1
ATOM 669 C C . VAL A 1 83 ? -18.25 32.219 6.359 1 94.38 83 VAL A C 1
ATOM 671 O O . VAL A 1 83 ? -19.406 31.812 6.426 1 94.38 83 VAL A O 1
ATOM 674 N N . ALA A 1 84 ? -17.875 33.125 5.523 1 94.81 84 ALA A N 1
ATOM 675 C CA . ALA A 1 84 ? -18.812 33.781 4.625 1 94.81 84 ALA A CA 1
ATOM 676 C C . ALA A 1 84 ? -19.469 32.781 3.678 1 94.81 84 ALA A C 1
ATOM 678 O O . ALA A 1 84 ? -20.672 32.844 3.426 1 94.81 84 ALA A O 1
ATOM 679 N N . GLU A 1 85 ? -18.688 31.891 3.193 1 94.19 85 GLU A N 1
ATOM 680 C CA . GLU A 1 85 ? -19.188 30.875 2.266 1 94.19 85 GLU A CA 1
ATOM 681 C C . GLU A 1 85 ? -20.156 29.922 2.957 1 94.19 85 GLU A C 1
ATOM 683 O O . GLU A 1 85 ? -21.172 29.531 2.375 1 94.19 85 GLU A O 1
ATOM 688 N N . CYS A 1 86 ? -19.844 29.531 4.113 1 93.5 86 CYS A N 1
ATOM 689 C CA . CYS A 1 86 ? -20.719 28.656 4.875 1 93.5 86 CYS A CA 1
ATOM 690 C C . CYS A 1 86 ? -22.062 29.328 5.156 1 93.5 86 CYS A C 1
ATOM 692 O O . CYS A 1 86 ? -23.109 28.703 5.059 1 93.5 86 CYS A O 1
ATOM 694 N N . ASP A 1 87 ? -21.938 30.578 5.488 1 92.75 87 ASP A N 1
ATOM 695 C CA . ASP A 1 87 ? -23.156 31.344 5.754 1 92.75 87 ASP A CA 1
ATOM 696 C C . ASP A 1 87 ? -24.031 31.438 4.5 1 92.75 87 ASP A C 1
ATOM 698 O O . ASP A 1 87 ? -25.25 31.25 4.566 1 92.75 87 ASP A O 1
ATOM 702 N N . ARG A 1 88 ? -23.438 31.656 3.441 1 94 88 ARG A N 1
ATOM 703 C CA . ARG A 1 88 ? -24.156 31.766 2.176 1 94 88 ARG A CA 1
ATOM 704 C C . ARG A 1 88 ? -24.797 30.438 1.793 1 94 88 ARG A C 1
ATOM 706 O O . ARG A 1 88 ? -25.938 30.391 1.328 1 94 88 ARG A O 1
ATOM 713 N N . ALA A 1 89 ? -24.062 29.391 2.021 1 93.94 89 ALA A N 1
ATOM 714 C CA . ALA A 1 89 ? -24.531 28.062 1.628 1 93.94 89 ALA A CA 1
ATOM 715 C C . ALA A 1 89 ? -25.375 27.422 2.725 1 93.94 89 ALA A C 1
ATOM 717 O O . ALA A 1 89 ? -25.922 26.328 2.545 1 93.94 89 ALA A O 1
ATOM 718 N N . GLN A 1 90 ? -25.453 28.109 3.854 1 92.31 90 GLN A N 1
ATOM 719 C CA . GLN A 1 90 ? -26.203 27.625 5.004 1 92.31 90 GLN A CA 1
ATOM 720 C C . GLN A 1 90 ? -25.656 26.297 5.496 1 92.31 90 GLN A C 1
ATOM 722 O O . GLN A 1 90 ? -26.422 25.359 5.7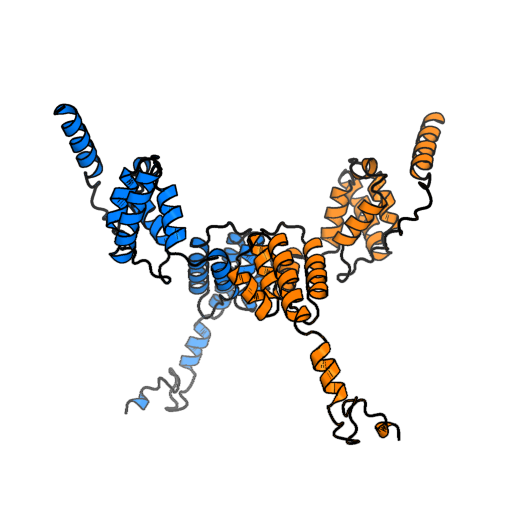38 1 92.31 90 GLN A O 1
ATOM 727 N N . ILE A 1 91 ? -24.375 26.203 5.469 1 91.81 91 ILE A N 1
ATOM 728 C CA . ILE A 1 91 ? -23.688 25.016 5.973 1 91.81 91 ILE A CA 1
ATOM 729 C C . ILE A 1 91 ? -23.172 25.281 7.391 1 91.81 91 ILE A C 1
ATOM 731 O O . ILE A 1 91 ? -22.594 26.328 7.668 1 91.81 91 ILE A O 1
ATOM 735 N N . VAL A 1 92 ? -23.422 24.375 8.25 1 90.81 92 VAL A N 1
ATOM 736 C CA . VAL A 1 92 ? -22.938 24.484 9.625 1 90.81 92 VAL A CA 1
ATOM 737 C C . VAL A 1 92 ? -21.438 24.25 9.672 1 90.81 92 VAL A C 1
ATOM 739 O O . VAL A 1 92 ? -20.938 23.281 9.094 1 90.81 92 VAL A O 1
ATOM 742 N N . ARG A 1 93 ? -20.75 25.109 10.32 1 91.81 93 ARG A N 1
ATOM 743 C CA . ARG A 1 93 ? -19.297 25.016 10.453 1 91.81 93 ARG A CA 1
ATOM 744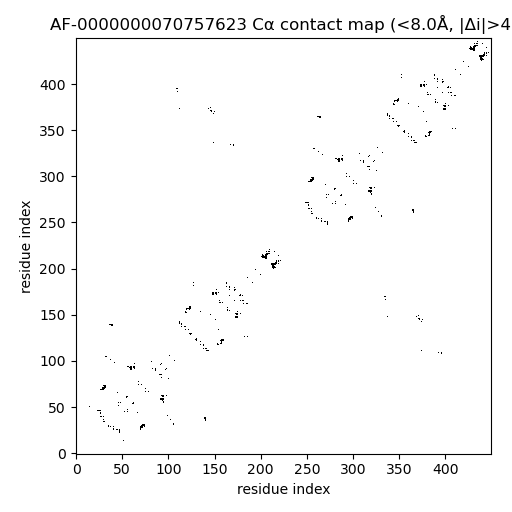 C C . ARG A 1 93 ? -18.906 24.078 11.586 1 91.81 93 ARG A C 1
ATOM 746 O O . ARG A 1 93 ? -18.516 24.516 12.664 1 91.81 93 ARG A O 1
ATOM 753 N N . THR A 1 94 ? -18.969 22.812 11.289 1 90.94 94 THR A N 1
ATOM 754 C CA . THR A 1 94 ? -18.531 21.828 12.273 1 90.94 94 THR A CA 1
ATOM 755 C C . THR A 1 94 ? -17.016 21.641 12.211 1 90.94 94 THR A C 1
ATOM 757 O O . THR A 1 94 ? -16.375 22.094 11.266 1 90.94 94 THR A O 1
ATOM 760 N N . TRP A 1 95 ? -16.516 20.969 13.227 1 91.62 95 TRP A N 1
ATOM 761 C CA . TRP A 1 95 ? -15.086 20.656 13.25 1 91.62 95 TRP A CA 1
ATOM 762 C C . TRP A 1 95 ? -14.695 19.812 12.031 1 91.62 95 TRP A C 1
ATOM 764 O O . TRP A 1 95 ? -13.672 20.078 11.398 1 91.62 95 TRP A O 1
ATOM 774 N N . GLU A 1 96 ? -15.539 18.922 11.648 1 90.75 96 GLU A N 1
ATOM 775 C CA . GLU A 1 96 ? -15.266 18.047 10.508 1 90.75 96 GLU A CA 1
ATOM 776 C C . GLU A 1 96 ? -15.297 18.828 9.203 1 90.75 96 GLU A C 1
ATOM 778 O O . GLU A 1 96 ? -14.438 18.641 8.336 1 90.75 96 GLU A O 1
ATOM 783 N N . THR A 1 97 ? -16.25 19.734 9.125 1 92.44 97 THR A N 1
ATOM 784 C CA . THR A 1 97 ? -16.328 20.547 7.914 1 92.44 97 THR A CA 1
ATOM 785 C C . THR A 1 97 ? -15.141 21.484 7.816 1 92.44 97 THR A C 1
ATOM 787 O O . THR A 1 97 ? -14.625 21.734 6.727 1 92.44 97 THR A O 1
ATOM 790 N N . PHE A 1 98 ? -14.75 22.062 8.945 1 95.12 98 PHE A N 1
ATOM 791 C CA . PHE A 1 98 ? -13.602 22.953 9 1 95.12 98 PHE A CA 1
ATOM 792 C C . PHE A 1 98 ? -12.328 22.219 8.594 1 95.12 98 PHE A C 1
ATOM 794 O O . PHE A 1 98 ? -11.578 22.703 7.738 1 95.12 98 PHE A O 1
ATOM 801 N N . LYS A 1 99 ? -12.109 21.016 9.148 1 94.44 99 LYS A N 1
ATOM 802 C CA . LYS A 1 99 ? -10.938 20.219 8.805 1 94.44 99 LYS A CA 1
ATOM 803 C C . LYS A 1 99 ? -10.891 19.922 7.316 1 94.44 99 LYS A C 1
ATOM 805 O O . LYS A 1 99 ? -9.844 20.062 6.676 1 94.44 99 LYS A O 1
ATOM 810 N N . GLY A 1 100 ? -11.992 19.5 6.816 1 93.94 100 GLY A N 1
ATOM 811 C CA . GLY A 1 100 ? -12.086 19.219 5.391 1 93.94 100 GLY A CA 1
ATOM 812 C C . GLY A 1 100 ? -11.75 20.406 4.52 1 93.94 100 GLY A C 1
ATOM 813 O O . GLY A 1 100 ? -11.023 20.281 3.529 1 93.94 100 GLY A O 1
ATOM 814 N N . ALA A 1 101 ? -12.25 21.578 4.945 1 95 101 ALA A N 1
ATOM 815 C CA . ALA A 1 101 ? -12 22.812 4.191 1 95 101 ALA A CA 1
ATOM 816 C C . ALA A 1 101 ? -10.531 23.219 4.273 1 95 101 ALA A C 1
ATOM 818 O O . ALA A 1 101 ? -9.953 23.672 3.289 1 95 101 ALA A O 1
ATOM 819 N N . MET A 1 102 ? -9.922 23.062 5.438 1 96.12 102 MET A N 1
ATOM 820 C CA . MET A 1 102 ? -8.5 23.359 5.609 1 96.12 102 MET A CA 1
ATOM 821 C C . MET A 1 102 ? -7.648 22.453 4.734 1 96.12 102 MET A C 1
ATOM 823 O O . MET A 1 102 ? -6.711 22.922 4.082 1 96.12 102 MET A O 1
ATOM 827 N N . ARG A 1 103 ? -7.996 21.172 4.715 1 94.25 103 ARG A N 1
ATOM 828 C CA . ARG A 1 103 ? -7.262 20.219 3.889 1 94.25 103 ARG A CA 1
ATOM 829 C C . ARG A 1 103 ? -7.309 20.609 2.418 1 94.25 103 ARG A C 1
ATOM 831 O O . ARG A 1 103 ? -6.289 20.594 1.728 1 94.25 103 ARG A O 1
ATOM 838 N N . LYS A 1 104 ? -8.484 20.969 2.012 1 93.06 104 LYS A N 1
ATOM 839 C CA . LYS A 1 104 ? -8.688 21.359 0.617 1 93.06 104 LYS A CA 1
ATOM 840 C C . LYS A 1 104 ? -7.879 22.609 0.266 1 93.06 104 LYS A C 1
ATOM 842 O O . LYS A 1 104 ? -7.328 22.703 -0.833 1 93.06 104 LYS A O 1
ATOM 847 N N . ARG A 1 105 ? -7.742 23.469 1.192 1 93.38 105 ARG A N 1
ATOM 848 C CA . ARG A 1 105 ? -7.125 24.766 0.93 1 93.38 105 ARG A CA 1
ATOM 849 C C . ARG A 1 105 ? -5.609 24.703 1.079 1 93.38 105 ARG A C 1
ATOM 851 O O . ARG A 1 105 ? -4.875 25.344 0.332 1 93.38 105 ARG A O 1
ATOM 858 N N . PHE A 1 106 ? -5.059 24 2.006 1 94.25 106 PHE A N 1
ATOM 859 C CA . PHE A 1 106 ? -3.67 24.203 2.402 1 94.25 106 PHE A CA 1
ATOM 860 C C . PHE A 1 106 ? -2.834 22.953 2.096 1 94.25 106 PHE A C 1
ATOM 862 O O . PHE A 1 106 ? -1.615 22.969 2.277 1 94.25 106 PHE A O 1
ATOM 869 N N . LEU A 1 107 ? -3.447 21.906 1.646 1 91.69 107 LEU A N 1
ATOM 870 C CA . LEU A 1 107 ? -2.697 20.734 1.218 1 91.69 107 LEU A CA 1
ATOM 871 C C . LEU A 1 107 ? -2.633 20.656 -0.304 1 91.69 107 LEU A C 1
ATOM 873 O O . LEU A 1 107 ? -3.557 21.094 -0.993 1 91.69 107 LEU A O 1
ATOM 877 N N . PRO A 1 108 ? -1.436 20.156 -0.803 1 87.69 108 PRO A N 1
ATOM 878 C CA . PRO A 1 108 ? -1.36 19.938 -2.252 1 87.69 108 PRO A CA 1
ATOM 879 C C . PRO A 1 108 ? -2.451 19.016 -2.771 1 87.69 108 PRO A C 1
ATOM 881 O O . PRO A 1 108 ? -2.936 18.141 -2.033 1 87.69 108 PRO A O 1
ATOM 884 N N . PRO A 1 109 ? -2.637 19.344 -4.148 1 83.88 109 PRO A N 1
ATOM 885 C CA . PRO A 1 109 ? -3.525 18.359 -4.762 1 83.88 109 PRO A CA 1
ATOM 886 C C . PRO A 1 109 ? -2.93 16.953 -4.766 1 83.88 109 PRO A C 1
ATOM 888 O O . PRO A 1 109 ? -1.71 16.797 -4.863 1 83.88 109 PRO A O 1
ATOM 891 N N . ASP A 1 110 ? -3.492 15.961 -4.324 1 90.25 110 ASP A N 1
ATOM 892 C CA . ASP A 1 110 ? -3.064 14.57 -4.301 1 90.25 110 ASP A CA 1
ATOM 893 C C . ASP A 1 110 ? -2.074 14.312 -3.168 1 90.25 110 ASP A C 1
ATOM 895 O O . ASP A 1 110 ? -1.048 13.664 -3.365 1 90.25 110 ASP A O 1
ATOM 899 N N . ASN A 1 111 ? -2.184 15.062 -2.086 1 91.06 111 ASN A N 1
ATOM 900 C CA . ASN A 1 111 ? -1.338 14.969 -0.902 1 91.06 111 ASN A CA 1
ATOM 901 C C . ASN A 1 111 ? -1.074 13.516 -0.522 1 91.06 111 ASN A C 1
ATOM 903 O O . ASN A 1 111 ? 0.046 13.156 -0.151 1 91.06 111 ASN A O 1
ATOM 907 N N . GLU A 1 112 ? -2.098 12.672 -0.62 1 93.81 112 GLU A N 1
ATOM 908 C CA . GLU A 1 112 ? -1.968 11.266 -0.255 1 93.81 112 GLU A CA 1
ATOM 909 C C . GLU A 1 112 ? -0.909 10.57 -1.107 1 93.81 112 GLU A C 1
ATOM 911 O O . GLU A 1 112 ? -0.108 9.789 -0.594 1 93.81 112 GLU A O 1
ATOM 916 N N . TYR A 1 113 ? -0.885 10.82 -2.379 1 94.38 113 TYR A N 1
ATOM 917 C CA . TYR A 1 113 ? 0.123 10.25 -3.264 1 94.38 113 TYR A CA 1
ATOM 918 C C . TYR A 1 113 ? 1.52 10.719 -2.873 1 94.38 113 TYR A C 1
ATOM 920 O O . TYR A 1 113 ? 2.459 9.914 -2.834 1 94.38 113 TYR A O 1
ATOM 928 N N . MET A 1 114 ? 1.661 12.031 -2.592 1 93.56 114 MET A N 1
ATOM 929 C CA . MET A 1 114 ? 2.951 12.594 -2.207 1 93.56 114 MET A CA 1
ATOM 930 C C . MET A 1 114 ? 3.463 11.953 -0.92 1 93.56 114 MET A C 1
ATOM 932 O O . MET A 1 114 ? 4.664 11.719 -0.771 1 93.56 114 MET A O 1
ATOM 936 N N . LEU A 1 115 ? 2.521 11.734 -0.032 1 94.56 115 LEU A N 1
ATOM 937 C CA . LEU A 1 115 ? 2.904 11.102 1.225 1 94.56 115 LEU A CA 1
ATOM 938 C C . LEU A 1 115 ? 3.402 9.68 0.984 1 94.56 115 LEU A C 1
ATOM 940 O O . LEU A 1 115 ? 4.336 9.219 1.647 1 94.56 115 LEU A O 1
ATOM 944 N N . ARG A 1 116 ? 2.822 8.898 0.023 1 96.75 116 ARG A N 1
ATOM 945 C CA . ARG A 1 116 ? 3.318 7.574 -0.333 1 96.75 116 ARG A CA 1
ATOM 946 C C . ARG A 1 116 ? 4.711 7.66 -0.945 1 96.75 116 ARG A C 1
ATOM 948 O O . ARG A 1 116 ? 5.562 6.801 -0.69 1 96.75 116 ARG A O 1
ATOM 955 N N . GLU A 1 117 ? 4.922 8.734 -1.706 1 95.38 117 GLU A N 1
ATOM 956 C CA . GLU A 1 117 ? 6.258 8.945 -2.248 1 95.38 117 GLU A CA 1
ATOM 957 C C . GLU A 1 117 ? 7.277 9.164 -1.134 1 95.38 117 GLU A C 1
ATOM 959 O O . GLU A 1 117 ? 8.391 8.625 -1.189 1 95.38 117 GLU A O 1
ATOM 964 N N . LYS A 1 118 ? 6.902 9.93 -0.168 1 95.81 118 LYS A N 1
ATOM 965 C CA . LYS A 1 118 ? 7.785 10.172 0.97 1 95.81 118 LYS A CA 1
ATOM 966 C C . LYS A 1 118 ? 8.086 8.883 1.723 1 95.81 118 LYS A C 1
ATOM 968 O O . LYS A 1 118 ? 9.227 8.633 2.105 1 95.81 118 LYS A O 1
ATOM 973 N N . LEU A 1 119 ? 7.031 8.055 1.895 1 97 119 LEU A N 1
ATOM 974 C CA . LEU A 1 119 ? 7.207 6.773 2.572 1 97 119 LEU A CA 1
ATOM 975 C C . LEU A 1 119 ? 8.156 5.875 1.795 1 97 119 LEU A C 1
ATOM 977 O O . LEU A 1 119 ? 9.047 5.246 2.381 1 97 119 LEU A O 1
ATOM 981 N N . ARG A 1 120 ? 7.973 5.84 0.524 1 95.69 120 ARG A N 1
ATOM 982 C CA . ARG A 1 120 ? 8.781 4.992 -0.344 1 95.69 120 ARG A CA 1
ATOM 983 C C . ARG A 1 120 ? 10.234 5.449 -0.35 1 95.69 120 ARG A C 1
ATOM 985 O O . ARG A 1 120 ? 11.156 4.625 -0.381 1 95.69 120 ARG A O 1
ATOM 992 N N . LYS A 1 121 ? 10.43 6.719 -0.273 1 95.94 121 LYS A N 1
ATOM 993 C CA . LYS A 1 121 ? 11.766 7.289 -0.398 1 95.94 121 LYS A CA 1
ATOM 994 C C . LYS A 1 121 ? 12.477 7.324 0.951 1 95.94 121 LYS A C 1
ATOM 996 O O . LYS A 1 121 ? 13.695 7.508 1.012 1 95.94 121 LYS A O 1
ATOM 1001 N N . LEU A 1 122 ? 11.758 7.195 2.002 1 96.75 122 LEU A N 1
ATOM 1002 C CA . LEU A 1 122 ? 12.336 7.277 3.34 1 96.75 122 LEU A CA 1
ATOM 1003 C C . LEU A 1 122 ? 13.344 6.152 3.566 1 96.75 122 LEU A C 1
ATOM 1005 O O . LEU A 1 122 ? 13.039 4.98 3.33 1 96.75 122 LEU A O 1
ATOM 1009 N N . THR A 1 123 ? 14.539 6.441 3.941 1 97.19 123 THR A N 1
ATOM 1010 C CA . THR A 1 123 ? 15.586 5.461 4.203 1 97.19 123 THR A CA 1
ATOM 1011 C C . THR A 1 123 ? 16.234 5.707 5.566 1 97.19 123 THR A C 1
ATOM 1013 O O . THR A 1 123 ? 16.359 6.852 5.996 1 97.19 123 THR A O 1
ATOM 1016 N N . GLN A 1 124 ? 16.672 4.707 6.152 1 95.5 124 GLN A N 1
ATOM 1017 C CA . GLN A 1 124 ? 17.344 4.797 7.438 1 95.5 124 GLN A CA 1
ATOM 1018 C C . GLN A 1 124 ? 18.781 5.281 7.262 1 95.5 124 GLN A C 1
ATOM 1020 O O . GLN A 1 124 ? 19.641 4.543 6.754 1 95.5 124 GLN A O 1
ATOM 1025 N N . ILE A 1 125 ? 19.094 6.391 7.523 1 91.44 125 ILE A N 1
ATOM 1026 C CA . ILE A 1 125 ? 20.438 6.953 7.438 1 91.44 125 ILE A CA 1
ATOM 1027 C C . ILE A 1 125 ? 21.094 6.945 8.82 1 91.44 125 ILE A C 1
ATOM 1029 O O . ILE A 1 125 ? 22.297 6.684 8.945 1 91.44 125 ILE A O 1
ATOM 1033 N N . GLY A 1 126 ? 20.375 6.98 9.945 1 90.5 126 GLY A N 1
ATOM 1034 C CA . GLY A 1 126 ? 20.859 7.008 11.32 1 90.5 126 GLY A CA 1
ATOM 1035 C C . GLY A 1 126 ? 20.297 5.887 12.172 1 90.5 126 GLY A C 1
ATOM 1036 O O . GLY A 1 126 ? 20.328 4.723 11.773 1 90.5 126 GLY A O 1
ATOM 1037 N N . SER A 1 127 ? 19.906 6.273 13.328 1 92.19 127 SER A N 1
ATOM 1038 C CA . SER A 1 127 ? 19.406 5.277 14.266 1 92.19 127 SER A CA 1
ATOM 1039 C C . SER A 1 127 ? 18.031 4.758 13.836 1 92.19 127 SER A C 1
ATOM 1041 O O . SER A 1 127 ? 17.297 5.453 13.141 1 92.19 127 SER A O 1
ATOM 1043 N N . LEU A 1 128 ? 17.75 3.592 14.266 1 94.5 128 LEU A N 1
ATOM 1044 C CA . LEU A 1 128 ? 16.422 3.021 14.023 1 94.5 128 LEU A CA 1
ATOM 1045 C C . LEU A 1 128 ? 15.336 3.898 14.633 1 94.5 128 LEU A C 1
ATOM 1047 O O . LEU A 1 128 ? 14.258 4.043 14.055 1 94.5 128 LEU A O 1
ATOM 1051 N N . HIS A 1 129 ? 15.68 4.465 15.773 1 91.94 129 HIS A N 1
ATOM 1052 C CA . HIS A 1 129 ? 14.727 5.332 16.453 1 91.94 129 HIS A CA 1
ATOM 1053 C C . HIS A 1 129 ? 14.398 6.559 15.609 1 91.94 129 HIS A C 1
ATOM 1055 O O . HIS A 1 129 ? 13.234 6.949 15.5 1 91.94 129 HIS A O 1
ATOM 1061 N N . ASP A 1 130 ? 15.422 7.133 15 1 93.75 130 ASP A N 1
ATOM 1062 C CA . ASP A 1 130 ? 15.203 8.289 14.141 1 93.75 130 ASP A CA 1
ATOM 1063 C C . ASP A 1 130 ? 14.367 7.914 12.914 1 93.75 130 ASP A C 1
ATOM 1065 O O . ASP A 1 130 ? 13.484 8.664 12.508 1 93.75 130 ASP A O 1
ATOM 1069 N N . TYR A 1 131 ? 14.719 6.789 12.359 1 96.44 131 TYR A N 1
ATOM 1070 C CA . TYR A 1 131 ? 13.977 6.293 11.211 1 96.44 131 TYR A CA 1
ATOM 1071 C C . TYR A 1 131 ? 12.508 6.062 11.562 1 96.44 131 TYR A C 1
ATOM 1073 O O . TYR A 1 131 ? 11.609 6.461 10.82 1 96.44 131 TYR A O 1
ATOM 1081 N N . LEU A 1 132 ? 12.281 5.445 12.719 1 95.25 132 LEU A N 1
ATOM 1082 C CA . LEU A 1 132 ? 10.938 5.172 13.203 1 95.25 132 LEU A CA 1
ATOM 1083 C C . LEU A 1 132 ? 10.148 6.465 13.391 1 95.25 132 LEU A C 1
ATOM 1085 O O . LEU A 1 132 ? 8.984 6.555 12.984 1 95.25 132 LEU A O 1
ATOM 1089 N N . SER A 1 133 ? 10.773 7.43 13.961 1 92.31 133 SER A N 1
ATOM 1090 C CA . SER A 1 133 ? 10.133 8.719 14.195 1 92.31 133 SER A CA 1
ATOM 1091 C C . SER A 1 133 ? 9.742 9.383 12.875 1 92.31 133 SER A C 1
ATOM 1093 O O . SER A 1 133 ? 8.617 9.883 12.734 1 92.31 133 SER A O 1
ATOM 1095 N N . ALA A 1 134 ? 10.672 9.398 11.953 1 94.5 134 ALA A N 1
ATOM 1096 C CA . ALA A 1 134 ? 10.406 9.992 10.641 1 94.5 134 ALA A CA 1
ATOM 1097 C C . ALA A 1 134 ? 9.258 9.266 9.938 1 94.5 134 ALA A C 1
ATOM 1099 O O . ALA A 1 134 ? 8.406 9.906 9.32 1 94.5 134 ALA A O 1
ATOM 1100 N N . PHE A 1 135 ? 9.273 7.938 10.062 1 96.38 135 PHE A N 1
ATOM 1101 C CA . PHE A 1 135 ? 8.234 7.113 9.453 1 96.38 135 PHE A CA 1
ATOM 1102 C C . PHE A 1 135 ? 6.871 7.441 10.055 1 96.38 135 PHE A C 1
ATOM 1104 O O . PHE A 1 135 ? 5.898 7.652 9.32 1 96.38 135 PHE A O 1
ATOM 1111 N N . GLN A 1 136 ? 6.801 7.559 11.344 1 92.31 136 GLN A N 1
ATOM 1112 C CA . GLN A 1 136 ? 5.559 7.855 12.055 1 92.31 136 GLN A CA 1
ATOM 1113 C C . GLN A 1 136 ? 5.055 9.258 11.719 1 92.31 136 GLN A C 1
ATOM 1115 O O . GLN A 1 136 ? 3.85 9.484 11.609 1 92.31 136 GLN A O 1
ATOM 1120 N N . ASP A 1 137 ? 5.973 10.156 11.562 1 89.75 137 ASP A N 1
ATOM 1121 C CA . ASP A 1 137 ? 5.621 11.531 11.219 1 89.75 137 ASP A CA 1
ATOM 1122 C C . ASP A 1 137 ? 4.883 11.586 9.875 1 89.75 137 ASP A C 1
ATOM 1124 O O . ASP A 1 137 ? 3.924 12.344 9.727 1 89.75 137 ASP A O 1
ATOM 1128 N N . ILE A 1 138 ? 5.324 10.766 8.938 1 93.62 138 ILE A N 1
ATOM 1129 C CA . ILE A 1 138 ? 4.668 10.734 7.637 1 93.62 138 ILE A CA 1
ATOM 1130 C C . ILE A 1 138 ? 3.314 10.039 7.758 1 93.62 138 ILE A C 1
ATOM 1132 O O . ILE A 1 138 ? 2.312 10.508 7.215 1 93.62 138 ILE A O 1
ATOM 1136 N N . LEU A 1 139 ? 3.234 8.977 8.562 1 92.81 139 LEU A N 1
ATOM 1137 C CA . LEU A 1 139 ? 2.033 8.156 8.68 1 92.81 139 LEU A CA 1
ATOM 1138 C C . LEU A 1 139 ? 0.884 8.961 9.281 1 92.81 139 LEU A C 1
ATOM 1140 O O . LEU A 1 139 ? -0.264 8.828 8.852 1 92.81 139 LEU A O 1
ATOM 1144 N N . ILE A 1 140 ? 1.196 9.797 10.195 1 86.81 140 ILE A N 1
ATOM 1145 C CA . ILE A 1 140 ? 0.152 10.539 10.891 1 86.81 140 ILE A CA 1
ATOM 1146 C C . ILE A 1 140 ? -0.503 11.539 9.938 1 86.81 140 ILE A C 1
ATOM 1148 O O . ILE A 1 140 ? -1.664 11.906 10.125 1 86.81 140 ILE A O 1
ATOM 1152 N N . GLN A 1 141 ? 0.205 11.875 8.969 1 90.25 141 GLN A N 1
ATOM 1153 C CA . GLN A 1 141 ? -0.318 12.828 7.996 1 90.25 141 GLN A CA 1
ATOM 1154 C C . GLN A 1 141 ? -1.246 12.141 6.996 1 90.25 141 GLN A C 1
ATOM 1156 O O . GLN A 1 141 ? -1.99 12.805 6.273 1 90.25 141 GLN A O 1
ATOM 1161 N N . CYS A 1 142 ? -1.149 10.805 6.926 1 91.69 142 CYS A N 1
ATOM 1162 C CA . CYS A 1 142 ? -1.964 10.055 5.973 1 91.69 142 CYS A CA 1
ATOM 1163 C C . CYS A 1 142 ? -3.414 9.984 6.438 1 91.69 142 CYS A C 1
ATOM 1165 O O . CYS A 1 142 ? -3.688 9.625 7.582 1 91.69 142 CYS A O 1
ATOM 1167 N N . GLN A 1 143 ? -4.293 10.328 5.512 1 88.69 143 GLN A N 1
ATOM 1168 C CA . GLN A 1 143 ? -5.715 10.297 5.84 1 88.69 143 GLN A CA 1
ATOM 1169 C C . GLN A 1 143 ? -6.375 9.039 5.289 1 88.69 143 GLN A C 1
ATOM 1171 O O . GLN A 1 143 ? -7.41 8.602 5.801 1 88.69 143 GLN A O 1
ATOM 1176 N N . VAL A 1 144 ? -5.812 8.531 4.27 1 91.81 144 VAL A N 1
ATOM 1177 C CA . VAL A 1 144 ? -6.316 7.293 3.68 1 91.81 144 VAL A CA 1
ATOM 1178 C C . VAL A 1 144 ? -5.617 6.094 4.316 1 91.81 144 VAL A C 1
ATOM 1180 O O . VAL A 1 144 ? -4.387 6.051 4.391 1 91.81 144 VAL A O 1
ATOM 1183 N N . ALA A 1 145 ? -6.363 5.223 4.703 1 92.56 145 ALA A N 1
ATOM 1184 C CA . ALA A 1 145 ? -5.844 4.078 5.449 1 92.56 145 ALA A CA 1
ATOM 1185 C C . ALA A 1 145 ? -4.883 3.256 4.594 1 92.56 145 ALA A C 1
ATOM 1187 O O . ALA A 1 145 ? -5.121 3.047 3.404 1 92.56 145 ALA A O 1
ATOM 1188 N N . ILE A 1 146 ? -3.836 2.812 5.219 1 96 146 ILE A N 1
ATOM 1189 C CA . ILE A 1 146 ? -2.844 1.925 4.625 1 96 146 ILE A CA 1
ATOM 1190 C C . ILE A 1 146 ? -2.939 0.542 5.262 1 96 146 ILE A C 1
ATOM 1192 O O . ILE A 1 146 ? -3.053 0.423 6.484 1 96 146 ILE A O 1
ATOM 1196 N N . THR A 1 147 ? -2.91 -0.483 4.48 1 95.69 147 THR A N 1
ATOM 1197 C CA . THR A 1 147 ? -3.051 -1.837 5.004 1 95.69 147 THR A CA 1
ATOM 1198 C C . THR A 1 147 ? -1.814 -2.24 5.801 1 95.69 147 THR A C 1
ATOM 1200 O O . THR A 1 147 ? -0.723 -1.717 5.57 1 95.69 147 THR A O 1
ATOM 1203 N N . PRO A 1 148 ? -1.958 -3.236 6.703 1 95.81 148 PRO A N 1
ATOM 1204 C CA . PRO A 1 148 ? -0.802 -3.73 7.453 1 95.81 148 PRO A CA 1
ATOM 1205 C C . PRO A 1 148 ? 0.323 -4.227 6.551 1 95.81 148 PRO A C 1
ATOM 1207 O O . PRO A 1 148 ? 1.499 -3.975 6.824 1 95.81 148 PRO A O 1
ATOM 1210 N N . MET A 1 149 ? -0.022 -4.875 5.465 1 95.81 149 MET A N 1
ATOM 1211 C CA . MET A 1 149 ? 0.974 -5.379 4.527 1 95.81 149 MET A CA 1
ATOM 1212 C C . MET A 1 149 ? 1.764 -4.234 3.902 1 95.81 149 MET A C 1
ATOM 1214 O O . MET A 1 149 ? 2.994 -4.281 3.848 1 95.81 149 MET A O 1
ATOM 1218 N N . GLU A 1 150 ? 1.033 -3.223 3.5 1 97.88 150 GLU A N 1
ATOM 1219 C CA . GLU A 1 150 ? 1.713 -2.086 2.887 1 97.88 150 GLU A CA 1
ATOM 1220 C C . GLU A 1 150 ? 2.537 -1.314 3.914 1 97.88 150 GLU A C 1
ATOM 1222 O O . GLU A 1 150 ? 3.613 -0.803 3.596 1 97.88 150 GLU A O 1
ATOM 1227 N N . LEU A 1 151 ? 1.992 -1.17 5.109 1 97.69 151 LEU A N 1
ATOM 1228 C CA . LEU A 1 151 ? 2.732 -0.49 6.164 1 97.69 151 LEU A CA 1
ATOM 1229 C C . LEU A 1 151 ? 4.059 -1.193 6.441 1 97.69 151 LEU A C 1
ATOM 1231 O O . LEU A 1 151 ? 5.105 -0.547 6.508 1 97.69 151 LEU A O 1
ATOM 1235 N N . ARG A 1 152 ? 3.986 -2.492 6.605 1 97 152 ARG A N 1
ATOM 1236 C CA . ARG A 1 152 ? 5.199 -3.281 6.793 1 97 152 ARG A CA 1
ATOM 1237 C C . ARG A 1 152 ? 6.152 -3.107 5.613 1 97 152 ARG A C 1
ATOM 1239 O O . ARG A 1 152 ? 7.355 -2.928 5.805 1 97 152 ARG A O 1
ATOM 1246 N N . PHE A 1 153 ? 5.613 -3.182 4.449 1 97.38 153 PHE A N 1
ATOM 1247 C CA . PHE A 1 153 ? 6.41 -3.105 3.23 1 97.38 153 PHE A CA 1
ATOM 1248 C C . PHE A 1 153 ? 7.168 -1.784 3.162 1 97.38 153 PHE A C 1
ATOM 1250 O O . PHE A 1 153 ? 8.383 -1.771 2.969 1 97.38 153 PHE A O 1
ATOM 1257 N N . TYR A 1 154 ? 6.465 -0.617 3.35 1 97.69 154 TYR A N 1
ATOM 1258 C CA . TYR A 1 154 ? 7.102 0.696 3.328 1 97.69 154 TYR A CA 1
ATOM 1259 C C . TYR A 1 154 ? 8.203 0.785 4.379 1 97.69 154 TYR A C 1
ATOM 1261 O O . TYR A 1 154 ? 9.305 1.254 4.09 1 97.69 154 TYR A O 1
ATOM 1269 N N . PHE A 1 155 ? 7.875 0.338 5.605 1 98 155 PHE A N 1
ATOM 1270 C CA . PHE A 1 155 ? 8.805 0.442 6.723 1 98 155 PHE A CA 1
ATOM 1271 C C . PHE A 1 155 ? 10.062 -0.375 6.453 1 98 155 PHE A C 1
ATOM 1273 O O . PHE A 1 155 ? 11.18 0.109 6.656 1 98 155 PHE A O 1
ATOM 1280 N N . GLN A 1 156 ? 9.914 -1.548 5.938 1 97 156 GLN A N 1
ATOM 1281 C CA . GLN A 1 156 ? 11.008 -2.486 5.734 1 97 156 GLN A CA 1
ATOM 1282 C C . GLN A 1 156 ? 11.898 -2.049 4.578 1 97 156 GLN A C 1
ATOM 1284 O O . GLN A 1 156 ? 13.117 -2.273 4.598 1 97 156 GLN A O 1
ATOM 1289 N N . GLN A 1 157 ? 11.328 -1.391 3.596 1 95.81 157 GLN A N 1
ATOM 1290 C CA . GLN A 1 157 ? 12.07 -0.97 2.416 1 95.81 157 GLN A CA 1
ATOM 1291 C C . GLN A 1 157 ? 13.133 0.072 2.777 1 95.81 157 GLN A C 1
ATOM 1293 O O . GLN A 1 157 ? 14.164 0.17 2.113 1 95.81 157 GLN A O 1
ATOM 1298 N N . GLY A 1 158 ? 12.883 0.797 3.789 1 97.12 158 GLY A N 1
ATOM 1299 C CA . GLY A 1 158 ? 13.797 1.869 4.145 1 97.12 158 GLY A CA 1
ATOM 1300 C C . GLY A 1 158 ? 14.82 1.458 5.188 1 97.12 158 GLY A C 1
ATOM 1301 O O . GLY A 1 158 ? 15.734 2.221 5.496 1 97.12 158 GLY A O 1
ATOM 1302 N N . LEU A 1 159 ? 14.703 0.26 5.699 1 97 159 LEU A N 1
ATOM 1303 C CA . LEU A 1 159 ? 15.602 -0.215 6.746 1 97 159 LEU A CA 1
ATOM 1304 C C . LEU A 1 159 ? 16.953 -0.595 6.172 1 97 159 LEU A C 1
ATOM 1306 O O . LEU A 1 159 ? 17.078 -0.82 4.965 1 97 159 LEU A O 1
ATOM 1310 N N . ARG A 1 160 ? 17.891 -0.662 7.086 1 94.69 160 ARG A N 1
ATOM 1311 C CA . ARG A 1 160 ? 19.188 -1.209 6.699 1 94.69 160 ARG A CA 1
ATOM 1312 C C . ARG A 1 160 ? 19.062 -2.654 6.23 1 94.69 160 ARG A C 1
ATOM 1314 O O . ARG A 1 160 ? 18.203 -3.396 6.727 1 94.69 160 ARG A O 1
ATOM 1321 N N . SER A 1 161 ? 19.969 -3.057 5.34 1 93.62 161 SER A N 1
ATOM 1322 C CA . SER A 1 161 ? 19.859 -4.352 4.676 1 93.62 161 SER A CA 1
ATOM 1323 C C . SER A 1 161 ? 19.828 -5.492 5.688 1 93.62 161 SER A C 1
ATOM 1325 O O . SER A 1 161 ? 19.047 -6.434 5.543 1 93.62 161 SER A O 1
ATOM 1327 N N . GLU A 1 162 ? 20.625 -5.414 6.699 1 92.69 162 GLU A N 1
ATOM 1328 C CA . GLU A 1 162 ? 20.703 -6.488 7.684 1 92.69 162 GLU A CA 1
ATOM 1329 C C . GLU A 1 162 ? 19.391 -6.637 8.445 1 92.69 162 GLU A C 1
ATOM 1331 O O . GLU A 1 162 ? 18.906 -7.754 8.656 1 92.69 162 GLU A O 1
ATOM 1336 N N . THR A 1 163 ? 18.906 -5.5 8.867 1 94.81 163 THR A N 1
ATOM 1337 C CA . THR A 1 163 ? 17.656 -5.523 9.602 1 94.81 163 THR A CA 1
ATOM 1338 C C . THR A 1 163 ? 16.516 -6 8.711 1 94.81 163 THR A C 1
ATOM 1340 O O . THR A 1 163 ? 15.688 -6.809 9.133 1 94.81 163 THR A O 1
ATOM 1343 N N . SER A 1 164 ? 16.469 -5.508 7.504 1 94.75 164 SER A N 1
ATOM 1344 C CA . SER A 1 164 ? 15.438 -5.895 6.555 1 94.75 164 SER A CA 1
ATOM 1345 C C . SER A 1 164 ? 15.461 -7.395 6.285 1 94.75 164 SER A C 1
ATOM 1347 O O . SER A 1 164 ? 14.406 -8.039 6.223 1 94.75 164 SER A O 1
ATOM 1349 N N . HIS A 1 165 ? 16.641 -7.914 6.137 1 92.5 165 HIS A N 1
ATOM 1350 C CA . HIS A 1 165 ? 16.797 -9.344 5.906 1 92.5 165 HIS A CA 1
ATOM 1351 C C . HIS A 1 165 ? 16.281 -10.148 7.094 1 92.5 165 HIS A C 1
ATOM 1353 O O . HIS A 1 165 ? 15.609 -11.172 6.918 1 92.5 165 HIS A O 1
ATOM 1359 N N . HIS A 1 166 ? 16.625 -9.68 8.219 1 93.25 166 HIS A N 1
ATOM 1360 C CA . HIS A 1 166 ? 16.156 -10.328 9.438 1 93.25 166 HIS A CA 1
ATOM 1361 C C . HIS A 1 166 ? 14.625 -10.367 9.477 1 93.25 166 HIS A C 1
ATOM 1363 O O . HIS A 1 166 ? 14.039 -11.391 9.836 1 93.25 166 HIS A O 1
ATOM 1369 N N . LEU A 1 167 ? 14.008 -9.336 9.125 1 94.62 167 LEU A N 1
ATOM 1370 C CA . LEU A 1 167 ? 12.547 -9.25 9.141 1 94.62 167 LEU A CA 1
ATOM 1371 C C . LEU A 1 167 ? 11.938 -10.18 8.102 1 94.62 167 LEU A C 1
ATOM 1373 O O . LEU A 1 167 ? 10.891 -10.781 8.344 1 94.62 167 LEU A O 1
ATOM 1377 N N . ARG A 1 168 ? 12.602 -10.242 6.984 1 90.81 168 ARG A N 1
ATOM 1378 C CA . ARG A 1 168 ? 12.117 -11.125 5.926 1 90.81 168 ARG A CA 1
ATOM 1379 C C . ARG A 1 168 ? 12.086 -12.578 6.395 1 90.81 168 ARG A C 1
ATOM 1381 O O . ARG A 1 168 ? 11.195 -13.336 6.012 1 90.81 168 ARG A O 1
ATOM 1388 N N . GLU A 1 169 ? 12.961 -12.922 7.234 1 91.69 169 GLU A N 1
ATOM 1389 C CA . GLU A 1 169 ? 13.07 -14.281 7.734 1 91.69 169 GLU A CA 1
ATOM 1390 C C . GLU A 1 169 ? 11.977 -14.586 8.758 1 91.69 169 GLU A C 1
ATOM 1392 O O . GLU A 1 169 ? 11.547 -15.734 8.898 1 91.69 169 GLU A O 1
ATOM 1397 N N . HIS A 1 170 ? 11.484 -13.57 9.375 1 93 170 HIS A N 1
ATOM 1398 C CA . HIS A 1 170 ? 10.539 -13.773 10.461 1 93 170 HIS A CA 1
ATOM 1399 C C . HIS A 1 170 ? 9.117 -13.43 10.031 1 93 170 HIS A C 1
ATOM 1401 O O . HIS A 1 170 ? 8.156 -13.773 10.719 1 93 170 HIS A O 1
ATOM 1407 N N . HIS A 1 171 ? 8.953 -12.789 9 1 91.31 171 HIS A N 1
ATOM 1408 C CA . HIS A 1 171 ? 7.691 -12.523 8.312 1 91.31 171 HIS A CA 1
ATOM 1409 C C . HIS A 1 171 ? 6.656 -11.938 9.266 1 91.31 171 HIS A C 1
ATOM 1411 O O . HIS A 1 171 ? 5.535 -12.445 9.359 1 91.31 171 HIS A O 1
ATOM 1417 N N . PRO A 1 172 ? 6.941 -10.844 9.93 1 93.5 172 PRO A N 1
ATOM 1418 C CA . PRO A 1 172 ? 5.934 -10.242 10.805 1 93.5 172 PRO A CA 1
ATOM 1419 C C . PRO A 1 172 ? 4.664 -9.844 10.055 1 93.5 172 PRO A C 1
ATOM 1421 O O . PRO A 1 172 ? 4.73 -9.453 8.883 1 93.5 172 PRO A O 1
ATOM 1424 N N . ALA A 1 173 ? 3.541 -9.867 10.766 1 91.12 173 ALA A N 1
ATOM 1425 C CA . ALA A 1 173 ? 2.25 -9.664 10.117 1 91.12 173 ALA A CA 1
ATOM 1426 C C . ALA A 1 173 ? 1.829 -8.195 10.188 1 91.12 173 ALA A C 1
ATOM 1428 O O . ALA A 1 173 ? 1.081 -7.715 9.336 1 91.12 173 ALA A O 1
ATOM 1429 N N . THR A 1 174 ? 2.285 -7.516 11.25 1 93.56 174 THR A N 1
ATOM 1430 C CA . THR A 1 174 ? 1.845 -6.141 11.469 1 93.56 174 THR A CA 1
ATOM 1431 C C . THR A 1 174 ? 3.041 -5.203 11.586 1 93.56 174 THR A C 1
ATOM 1433 O O . THR A 1 174 ? 4.172 -5.648 11.781 1 93.56 174 THR A O 1
ATOM 1436 N N . LEU A 1 175 ? 2.734 -3.936 11.383 1 95.06 175 LEU A N 1
ATOM 1437 C CA . LEU A 1 175 ? 3.779 -2.936 11.57 1 95.06 175 LEU A CA 1
ATOM 1438 C C . LEU A 1 175 ? 4.32 -2.979 13 1 95.06 175 LEU A C 1
ATOM 1440 O O . LEU A 1 175 ? 5.531 -2.859 13.211 1 95.06 175 LEU A O 1
ATOM 1444 N N . GLU A 1 176 ? 3.455 -3.137 13.984 1 93.75 176 GLU A N 1
ATOM 1445 C CA . GLU A 1 176 ? 3.867 -3.193 15.383 1 93.75 176 GLU A CA 1
ATOM 1446 C C . GLU A 1 176 ? 4.84 -4.344 15.625 1 93.75 176 GLU A C 1
ATOM 1448 O O . GLU A 1 176 ? 5.879 -4.16 16.266 1 93.75 176 GLU A O 1
ATOM 1453 N N . GLU A 1 177 ? 4.477 -5.496 15.102 1 95.5 177 GLU A N 1
ATOM 1454 C CA . GLU A 1 177 ? 5.363 -6.652 15.211 1 95.5 177 GLU A CA 1
ATOM 1455 C C . GLU A 1 177 ? 6.688 -6.406 14.492 1 95.5 177 GLU A C 1
ATOM 1457 O O . GLU A 1 177 ? 7.746 -6.805 14.977 1 95.5 177 GLU A O 1
ATOM 1462 N N . THR A 1 178 ? 6.605 -5.785 13.375 1 96.62 178 THR A N 1
ATOM 1463 C CA . THR A 1 178 ? 7.785 -5.465 12.578 1 96.62 178 THR A CA 1
ATOM 1464 C C . THR A 1 178 ? 8.734 -4.559 13.359 1 96.62 178 THR A C 1
ATOM 1466 O O . THR A 1 178 ? 9.938 -4.816 13.414 1 96.62 178 THR A O 1
ATOM 1469 N N . ILE A 1 179 ? 8.188 -3.535 13.914 1 95.31 179 ILE A N 1
ATOM 1470 C CA . ILE A 1 179 ? 8.969 -2.572 14.688 1 95.31 179 ILE A CA 1
ATOM 1471 C C . ILE A 1 179 ? 9.617 -3.271 15.883 1 95.31 179 ILE A C 1
ATOM 1473 O O . ILE A 1 179 ? 10.805 -3.076 16.156 1 95.31 179 ILE A O 1
ATOM 1477 N N . GLU A 1 180 ? 8.82 -4.051 16.578 1 94.81 180 GLU A N 1
ATOM 1478 C CA . GLU A 1 180 ? 9.336 -4.777 17.734 1 94.81 180 GLU A CA 1
ATOM 1479 C C . GLU A 1 180 ? 10.5 -5.684 17.344 1 94.81 180 GLU A C 1
ATOM 1481 O O . GLU A 1 180 ? 11.539 -5.691 18.016 1 94.81 180 GLU A O 1
ATOM 1486 N N . LEU A 1 181 ? 10.344 -6.457 16.281 1 95.94 181 LEU A N 1
ATOM 1487 C CA . LEU A 1 181 ? 11.391 -7.359 15.805 1 95.94 181 LEU A CA 1
ATOM 1488 C C . LEU A 1 181 ? 12.633 -6.578 15.383 1 95.94 181 LEU A C 1
ATOM 1490 O O . LEU A 1 181 ? 13.758 -7 15.656 1 95.94 181 LEU A O 1
ATOM 1494 N N . ALA A 1 182 ? 12.422 -5.461 14.695 1 95.56 182 ALA A N 1
ATOM 1495 C CA . ALA A 1 182 ? 13.531 -4.617 14.258 1 95.56 182 ALA A CA 1
ATOM 1496 C C . ALA A 1 182 ? 14.312 -4.078 15.453 1 95.56 182 ALA A C 1
ATOM 1498 O O . ALA A 1 182 ? 15.547 -4.086 15.445 1 95.56 182 ALA A O 1
ATOM 1499 N N . LEU A 1 183 ? 13.594 -3.635 16.453 1 93.69 183 LEU A N 1
ATOM 1500 C CA . LEU A 1 183 ? 14.227 -3.072 17.656 1 93.69 183 LEU A CA 1
ATOM 1501 C C . LEU A 1 183 ? 15.023 -4.137 18.406 1 93.69 183 LEU A C 1
ATOM 1503 O O . LEU A 1 183 ? 16.141 -3.877 18.859 1 93.69 183 LEU A O 1
ATOM 1507 N N . ARG A 1 184 ? 14.484 -5.32 18.516 1 91.88 184 ARG A N 1
ATOM 1508 C CA . ARG A 1 184 ? 15.172 -6.426 19.172 1 91.88 184 ARG A CA 1
ATOM 1509 C C . ARG A 1 184 ? 16.438 -6.801 18.422 1 91.88 184 ARG A C 1
ATOM 1511 O O . ARG A 1 184 ? 17.484 -7.031 19.031 1 91.88 184 ARG A O 1
ATOM 1518 N N . PHE A 1 185 ? 16.328 -6.852 17.203 1 92.75 185 PHE A N 1
ATOM 1519 C CA . PHE A 1 185 ? 17.484 -7.188 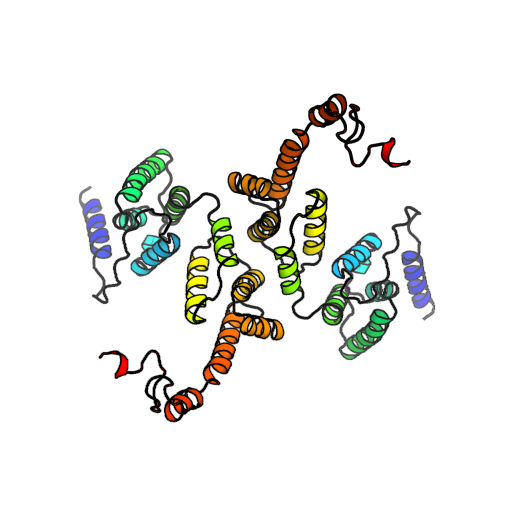16.375 1 92.75 185 PHE A CA 1
ATOM 1520 C C . PHE A 1 185 ? 18.547 -6.102 16.469 1 92.75 185 PHE A C 1
ATOM 1522 O O . PHE A 1 185 ? 19.75 -6.406 16.594 1 92.75 185 PHE A O 1
ATOM 1529 N N . ASP A 1 186 ? 18.125 -4.879 16.281 1 88.31 186 ASP A N 1
ATOM 1530 C CA . ASP A 1 186 ? 19.031 -3.734 16.344 1 88.31 186 ASP A CA 1
ATOM 1531 C C . ASP A 1 186 ? 19.797 -3.709 17.656 1 88.31 186 ASP A C 1
ATOM 1533 O O . ASP A 1 186 ? 20.984 -3.4 17.688 1 88.31 186 ASP A O 1
ATOM 1537 N N . HIS A 1 187 ? 19.125 -4.031 18.766 1 82.75 187 HIS A N 1
ATOM 1538 C CA . HIS A 1 187 ? 19.734 -4.082 20.078 1 82.75 187 HIS A CA 1
ATOM 1539 C C . HIS A 1 187 ? 20.766 -5.203 20.156 1 82.75 187 HIS A C 1
ATOM 1541 O O . HIS A 1 187 ? 21.812 -5.051 20.812 1 82.75 187 HIS A O 1
ATOM 1547 N N . GLY A 1 188 ? 20.406 -6.305 19.562 1 75.88 188 GLY A N 1
ATOM 1548 C CA . GLY A 1 188 ? 21.344 -7.422 19.547 1 75.88 188 GLY A CA 1
ATOM 1549 C C . GLY A 1 188 ? 22.594 -7.152 18.734 1 75.88 188 GLY A C 1
ATOM 1550 O O . GLY A 1 188 ? 23.703 -7.523 19.141 1 75.88 188 GLY A O 1
ATOM 1551 N N . VAL A 1 189 ? 22.422 -6.582 17.656 1 68.56 189 VAL A N 1
ATOM 1552 C CA . VAL A 1 189 ? 23.531 -6.297 16.781 1 68.56 189 VAL A CA 1
ATOM 1553 C C . VAL A 1 189 ? 24.359 -5.137 17.328 1 68.56 189 VAL A C 1
ATOM 1555 O O . VAL A 1 189 ? 25.594 -5.176 17.328 1 68.56 189 VAL A O 1
ATOM 1558 N N . THR A 1 190 ? 23.656 -4.109 17.703 1 61.06 190 THR A N 1
ATOM 1559 C CA . THR A 1 190 ? 24.344 -2.951 18.25 1 61.06 190 THR A CA 1
ATOM 1560 C C . THR A 1 190 ? 24.828 -3.236 19.672 1 61.06 190 THR A C 1
ATOM 1562 O O . THR A 1 190 ? 25.844 -2.684 20.109 1 61.06 190 THR A O 1
ATOM 1565 N N . GLY A 1 191 ? 24.047 -4.039 20.391 1 56.84 191 GLY A N 1
ATOM 1566 C CA . GLY A 1 191 ? 24.469 -4.426 21.719 1 56.84 191 GLY A CA 1
ATOM 1567 C C . GLY A 1 191 ? 25.672 -5.355 21.719 1 56.84 191 GLY A C 1
ATOM 1568 O O . GLY A 1 191 ? 26.391 -5.453 22.719 1 56.84 191 GLY A O 1
ATOM 1569 N N . GLY A 1 192 ? 25.766 -6.207 20.641 1 48.81 192 GLY A N 1
ATOM 1570 C CA . GLY A 1 192 ? 27 -6.992 20.578 1 48.81 192 GLY A CA 1
ATOM 1571 C C . GLY A 1 192 ? 28.234 -6.152 20.328 1 48.81 192 GLY A C 1
ATOM 1572 O O . GLY A 1 192 ? 29.344 -6.672 20.328 1 48.81 192 GLY A O 1
ATOM 1573 N N . SER A 1 193 ? 28.156 -5.141 19.594 1 43.06 193 SER A N 1
ATOM 1574 C CA . SER A 1 193 ? 29.344 -4.289 19.609 1 43.06 193 SER A CA 1
ATOM 1575 C C . SER A 1 193 ? 29.625 -3.736 21 1 43.06 193 SER A C 1
ATOM 1577 O O . SER A 1 193 ? 28.891 -2.861 21.484 1 43.06 193 SER A O 1
ATOM 1579 N N . THR A 1 194 ? 29.844 -4.488 21.891 1 40.97 194 THR A N 1
ATOM 1580 C CA . THR A 1 194 ? 30.422 -4.125 23.188 1 40.97 194 THR A CA 1
ATOM 1581 C C . THR A 1 194 ? 31.422 -2.988 23.016 1 40.97 194 THR A C 1
ATOM 1583 O O . THR A 1 194 ? 32.406 -3.107 22.266 1 40.97 194 THR A O 1
ATOM 1586 N N . PRO A 1 195 ? 31.188 -1.836 23.297 1 39.19 195 PRO A N 1
ATOM 1587 C CA . PRO A 1 195 ? 32.281 -0.854 23.422 1 39.19 195 PRO A CA 1
ATOM 1588 C C . PRO A 1 195 ? 33.531 -1.446 24.047 1 39.19 195 PRO A C 1
ATOM 1590 O O . PRO A 1 195 ? 34.531 -0.744 24.219 1 39.19 195 PRO A O 1
ATOM 1593 N N . ALA A 1 196 ? 33.5 -2.584 24.609 1 36.75 196 ALA A N 1
ATOM 1594 C CA . ALA A 1 196 ? 34.688 -3.08 25.281 1 36.75 196 ALA A CA 1
ATOM 1595 C C . ALA A 1 196 ? 35.812 -3.332 24.281 1 36.75 196 ALA A C 1
ATOM 1597 O O . ALA A 1 196 ? 37 -3.125 24.578 1 36.75 196 ALA A O 1
ATOM 1598 N N . THR A 1 197 ? 35.531 -3.861 23.094 1 37.09 197 THR A N 1
ATOM 1599 C CA . THR A 1 197 ? 36.688 -4.113 22.25 1 37.09 197 THR A CA 1
ATOM 1600 C C . THR A 1 197 ? 37.156 -2.82 21.594 1 37.09 197 THR A C 1
ATOM 1602 O O . THR A 1 197 ? 38.375 -2.625 21.406 1 37.09 197 THR A O 1
ATOM 1605 N N . THR A 1 198 ? 36.281 -1.914 21.219 1 37.53 198 THR A N 1
ATOM 1606 C CA . THR A 1 198 ? 36.75 -0.66 20.641 1 37.53 198 THR A CA 1
ATOM 1607 C C . THR A 1 198 ? 37.312 0.26 21.734 1 37.53 198 THR A C 1
ATOM 1609 O O . THR A 1 198 ? 38.188 1.061 21.484 1 37.53 198 THR A O 1
ATOM 1612 N N . ALA A 1 199 ? 36.688 0.15 22.906 1 39.62 199 ALA A N 1
ATOM 1613 C CA . ALA A 1 199 ? 37.312 0.909 23.984 1 39.62 199 ALA A CA 1
ATOM 1614 C C . ALA A 1 199 ? 38.688 0.336 24.328 1 39.62 199 ALA A C 1
ATOM 1616 O O . ALA A 1 199 ? 39.594 1.073 24.734 1 39.62 199 ALA A O 1
ATOM 1617 N N . LYS A 1 200 ? 38.875 -0.93 24.125 1 41.75 200 LYS A N 1
ATOM 1618 C CA . LYS A 1 200 ? 40.156 -1.546 24.422 1 41.75 200 LYS A CA 1
ATOM 1619 C C . LYS A 1 200 ? 41.156 -1.274 23.297 1 41.75 200 LYS A C 1
ATOM 1621 O O . LYS A 1 200 ? 42.375 -1.309 23.531 1 41.75 200 LYS A O 1
ATOM 1626 N N . TRP A 1 201 ? 40.656 -1.074 22.062 1 43.19 201 TRP A N 1
ATOM 1627 C CA . TRP A 1 201 ? 41.625 -0.702 21.031 1 43.19 201 TRP A CA 1
ATOM 1628 C C . TRP A 1 201 ? 42.219 0.679 21.297 1 43.19 201 TRP A C 1
ATOM 1630 O O . TRP A 1 201 ? 43.375 0.942 20.969 1 43.19 201 TRP A O 1
ATOM 1640 N N . MET A 1 202 ? 41.344 1.588 21.812 1 44.84 202 MET A N 1
ATOM 1641 C CA . MET A 1 202 ? 41.875 2.896 22.203 1 44.84 202 MET A CA 1
ATOM 1642 C C . MET A 1 202 ? 42.969 2.756 23.266 1 44.84 202 MET A C 1
ATOM 1644 O O . MET A 1 202 ? 43.875 3.592 23.344 1 44.84 202 MET A O 1
ATOM 1648 N N . GLU A 1 203 ? 42.875 1.697 24.062 1 49.31 203 GLU A N 1
ATOM 1649 C CA . GLU A 1 203 ? 43.906 1.509 25.062 1 49.31 203 GLU A CA 1
ATOM 1650 C C . GLU A 1 203 ? 45.219 1.024 24.438 1 49.31 203 GLU A C 1
ATOM 1652 O O . GLU A 1 203 ? 46.281 1.264 24.969 1 49.31 203 GLU A O 1
ATOM 1657 N N . THR A 1 204 ? 45.156 0.264 23.312 1 51.84 204 THR A N 1
ATOM 1658 C CA . THR A 1 204 ? 46.406 -0.278 22.766 1 51.84 204 THR A CA 1
ATOM 1659 C C . THR A 1 204 ? 46.75 0.379 21.438 1 51.84 204 THR A C 1
ATOM 1661 O O . THR A 1 204 ? 47.812 0.168 20.891 1 51.84 204 THR A O 1
ATOM 1664 N N . ALA A 1 205 ? 45.812 1.103 20.797 1 49.72 205 ALA A N 1
ATOM 1665 C CA . ALA A 1 205 ? 46.125 1.656 19.484 1 49.72 205 ALA A CA 1
ATOM 1666 C C . ALA A 1 205 ? 47.031 2.885 19.609 1 49.72 205 ALA A C 1
ATOM 1668 O O . ALA A 1 205 ? 46.781 3.768 20.438 1 49.72 205 ALA A O 1
ATOM 1669 N N . THR A 1 206 ? 48.125 2.805 19.125 1 58.88 206 THR A N 1
ATOM 1670 C CA . THR A 1 206 ? 49.094 3.877 19.078 1 58.88 206 THR A CA 1
ATOM 1671 C C . THR A 1 206 ? 48.719 4.938 18.047 1 58.88 206 THR A C 1
ATOM 1673 O O . THR A 1 206 ? 48.281 4.609 16.953 1 58.88 206 THR A O 1
ATOM 1676 N N . CYS A 1 207 ? 48.469 6.066 18.469 1 57.97 207 CYS A N 1
ATOM 1677 C CA . CYS A 1 207 ? 48.281 7.184 17.547 1 57.97 207 CYS A CA 1
ATOM 1678 C C . CYS A 1 207 ? 49.344 7.227 16.484 1 57.97 207 CYS A C 1
ATOM 1680 O O . CYS A 1 207 ? 50.531 7.117 16.781 1 57.97 207 CYS A O 1
ATOM 1682 N N . HIS A 1 208 ? 49.125 7.184 15.297 1 68.19 208 HIS A N 1
ATOM 1683 C CA . HIS A 1 208 ? 50.094 7.18 14.219 1 68.19 208 HIS A CA 1
ATOM 1684 C C . HIS A 1 208 ? 50.875 8.484 14.188 1 68.19 208 HIS A C 1
ATOM 1686 O O . HIS A 1 208 ? 52 8.523 13.68 1 68.19 208 HIS A O 1
ATOM 1692 N N . ARG A 1 209 ? 50.188 9.578 14.68 1 60.22 209 ARG A N 1
ATOM 1693 C CA . ARG A 1 209 ? 50.844 10.875 14.68 1 60.22 209 ARG A CA 1
ATOM 1694 C C . ARG A 1 209 ? 51.844 10.977 15.836 1 60.22 209 ARG A C 1
ATOM 1696 O O . ARG A 1 209 ? 53 11.359 15.633 1 60.22 209 ARG A O 1
ATOM 1703 N N . CYS A 1 210 ? 51.344 10.711 17.094 1 62.5 210 CYS A N 1
ATOM 1704 C CA . CYS A 1 210 ? 52.188 10.93 18.25 1 62.5 210 CYS A CA 1
ATOM 1705 C C . CYS A 1 210 ? 52.656 9.609 18.844 1 62.5 210 CYS A C 1
ATOM 1707 O O . CYS A 1 210 ? 53.406 9.594 19.828 1 62.5 210 CYS A O 1
ATOM 1709 N N . LYS A 1 211 ? 52.344 8.477 18.281 1 69.81 211 LYS A N 1
ATOM 1710 C CA . LYS A 1 211 ? 52.781 7.129 18.641 1 69.81 211 LYS A CA 1
ATOM 1711 C C . LYS A 1 211 ? 52.344 6.766 20.047 1 69.81 211 LYS A C 1
ATOM 1713 O O . LYS A 1 211 ? 52.875 5.816 20.641 1 69.81 211 LYS A O 1
ATOM 1718 N N . GLN A 1 212 ? 51.375 7.547 20.625 1 68.25 212 GLN A N 1
ATOM 1719 C CA . GLN A 1 212 ? 50.875 7.262 21.953 1 68.25 212 GLN A CA 1
ATOM 1720 C C . GLN A 1 212 ? 49.562 6.52 21.906 1 68.25 212 GLN A C 1
ATOM 1722 O O . GLN A 1 212 ? 48.812 6.652 20.938 1 68.25 212 GLN A O 1
ATOM 1727 N N . VAL A 1 213 ? 49.375 5.664 22.891 1 71.88 213 VAL A N 1
ATOM 1728 C CA . VAL A 1 213 ? 48.219 4.781 23 1 71.88 213 VAL A CA 1
ATOM 1729 C C . VAL A 1 213 ? 47.062 5.543 23.609 1 71.88 213 VAL A C 1
ATOM 1731 O O . VAL A 1 213 ? 47.25 6.469 24.406 1 71.88 213 VAL A O 1
ATOM 1734 N N . GLY A 1 214 ? 45.688 5.395 23.172 1 62.41 214 GLY A N 1
ATOM 1735 C CA . GLY A 1 214 ? 44.562 5.938 23.891 1 62.41 214 GLY A CA 1
ATOM 1736 C C . GLY A 1 214 ? 43.688 6.844 23.031 1 62.41 214 GLY A C 1
ATOM 1737 O O . GLY A 1 214 ? 42.594 7.246 23.438 1 62.41 214 GLY A O 1
ATOM 1738 N N . HIS A 1 215 ? 44.281 7.324 21.844 1 66.38 215 HIS A N 1
ATOM 1739 C CA . HIS A 1 215 ? 43.531 8.219 20.984 1 66.38 215 HIS A CA 1
ATOM 1740 C C . HIS A 1 215 ? 43.844 7.949 19.516 1 66.38 215 HIS A C 1
ATOM 1742 O O . HIS A 1 215 ? 44.781 7.227 19.188 1 66.38 215 HIS A O 1
ATOM 1748 N N . ILE A 1 216 ? 43.031 8.391 18.609 1 66.75 216 ILE A N 1
ATOM 1749 C CA . ILE A 1 216 ? 43.312 8.289 17.172 1 66.75 216 ILE A CA 1
ATOM 1750 C C . ILE A 1 216 ? 43.906 9.594 16.672 1 66.75 216 ILE A C 1
ATOM 1752 O O . ILE A 1 216 ? 43.781 10.633 17.312 1 66.75 216 ILE A O 1
ATOM 1756 N N . ALA A 1 217 ? 44.531 9.578 15.43 1 66.56 217 ALA A N 1
ATOM 1757 C CA . ALA A 1 217 ? 45.344 10.672 14.859 1 66.56 217 ALA A CA 1
ATOM 1758 C C . ALA A 1 217 ? 44.531 11.961 14.82 1 66.56 217 ALA A C 1
ATOM 1760 O O . ALA A 1 217 ? 45.062 13.047 15.086 1 66.56 217 ALA A O 1
ATOM 1761 N N . SER A 1 218 ? 43.281 11.953 14.539 1 67.19 218 SER A N 1
ATOM 1762 C CA . SER A 1 218 ? 42.469 13.156 14.359 1 67.19 218 SER A CA 1
ATOM 1763 C C . SER A 1 218 ? 42.156 13.812 15.695 1 67.19 218 SER A C 1
ATOM 1765 O O . SER A 1 218 ? 41.938 15.023 15.758 1 67.19 218 SER A O 1
ATOM 1767 N N . ASN A 1 219 ? 42.219 13.07 16.75 1 63.66 219 ASN A N 1
ATOM 1768 C CA . ASN A 1 219 ? 41.969 13.602 18.078 1 63.66 219 ASN A CA 1
ATOM 1769 C C . ASN A 1 219 ? 43.25 13.688 18.891 1 63.66 219 ASN A C 1
ATOM 1771 O O . ASN A 1 219 ? 43.219 13.711 20.125 1 63.66 219 ASN A O 1
ATOM 1775 N N . CYS A 1 220 ? 44.375 13.539 18.266 1 61.97 220 CYS A N 1
ATOM 1776 C CA . CYS A 1 220 ? 45.688 13.641 18.906 1 61.97 220 CYS A CA 1
ATOM 1777 C C . CYS A 1 220 ? 45.938 15.039 19.453 1 61.97 220 CYS A C 1
ATOM 1779 O O . CYS A 1 220 ? 45.75 16.031 18.75 1 61.97 220 CYS A O 1
ATOM 1781 N N . PRO A 1 221 ? 45.938 15.234 20.734 1 59.81 221 PRO A N 1
ATOM 1782 C CA . PRO A 1 221 ? 46.125 16.547 21.328 1 59.81 221 PRO A CA 1
ATOM 1783 C C . PRO A 1 221 ? 47.344 17.266 20.781 1 59.81 221 PRO A C 1
ATOM 1785 O O . PRO A 1 221 ? 47.531 18.469 21 1 59.81 221 PRO A O 1
ATOM 1788 N N . SER A 1 222 ? 48.25 16.5 20.281 1 55.56 222 SER A N 1
ATOM 1789 C CA . SER A 1 222 ? 49.469 17.172 19.797 1 55.56 222 SER A CA 1
ATOM 1790 C C . SER A 1 222 ? 49.156 18.047 18.578 1 55.56 222 SER A C 1
ATOM 1792 O O . SER A 1 222 ? 50.062 18.688 18.031 1 55.56 222 SER A O 1
ATOM 1794 N N . VAL A 1 223 ? 48.031 17.953 18 1 50.19 223 VAL A N 1
ATOM 1795 C CA . VAL A 1 223 ? 47.75 18.859 16.906 1 50.19 223 VAL A CA 1
ATOM 1796 C C . VAL A 1 223 ? 47.531 20.281 17.438 1 50.19 223 VAL A C 1
ATOM 1798 O O . VAL A 1 223 ? 47.469 21.234 16.656 1 50.19 223 VAL A O 1
ATOM 1801 N N . LYS A 1 224 ? 47.156 20.5 18.672 1 48.47 224 LYS A N 1
ATOM 1802 C CA . LYS A 1 224 ? 46.875 21.906 18.969 1 48.47 224 LYS A CA 1
ATOM 1803 C C . LYS A 1 224 ? 48.188 22.734 18.938 1 48.47 224 LYS A C 1
ATOM 1805 O O . LYS A 1 224 ? 48.125 23.953 19.062 1 48.47 224 LYS A O 1
ATOM 1810 N N . GLY A 1 225 ? 49.281 22.156 18.828 1 37.59 225 GLY A N 1
ATOM 1811 C CA . GLY A 1 225 ? 50.281 23.219 18.766 1 37.59 225 GLY A CA 1
ATOM 1812 C C . GLY A 1 225 ? 50.438 23.812 17.375 1 37.59 225 GLY A C 1
ATOM 1813 O O . GLY A 1 225 ? 50.062 23.188 16.375 1 37.59 225 GLY A O 1
ATOM 1814 N N . MET B 1 1 ? -28.047 -53.094 -1.481 1 40.47 1 MET B N 1
ATOM 1815 C CA . MET B 1 1 ? -26.625 -52.812 -1.638 1 40.47 1 MET B CA 1
ATOM 1816 C C . MET B 1 1 ? -26.297 -52.5 -3.088 1 40.47 1 MET B C 1
ATOM 1818 O O . MET B 1 1 ? -25.453 -51.625 -3.355 1 40.47 1 MET B O 1
ATOM 1822 N N . ASN B 1 2 ? -27.062 -53.094 -4.148 1 54.12 2 ASN B N 1
ATOM 1823 C CA . ASN B 1 2 ? -26.828 -52.906 -5.578 1 54.12 2 ASN B CA 1
ATOM 1824 C C . ASN B 1 2 ? -27.391 -51.594 -6.074 1 54.12 2 ASN B C 1
ATOM 1826 O O . ASN B 1 2 ? -26.812 -50.938 -6.957 1 54.12 2 ASN B O 1
ATOM 1830 N N . GLY B 1 3 ? -28.422 -51.094 -5.531 1 54.56 3 GLY B N 1
ATOM 1831 C CA . GLY B 1 3 ? -29.062 -49.875 -5.996 1 54.56 3 GLY B CA 1
ATOM 1832 C C . GLY B 1 3 ? -28.25 -48.625 -5.68 1 54.56 3 GLY B C 1
ATOM 1833 O O . GLY B 1 3 ? -28.344 -47.594 -6.391 1 54.56 3 GLY B O 1
ATOM 1834 N N . GLN B 1 4 ? -27.609 -48.656 -4.441 1 52.25 4 GLN B N 1
ATOM 1835 C CA . GLN B 1 4 ? -26.828 -47.469 -4.047 1 52.25 4 GLN B CA 1
ATOM 1836 C C . GLN B 1 4 ? -25.594 -47.312 -4.934 1 52.25 4 GLN B C 1
ATOM 1838 O O . GLN B 1 4 ? -25.188 -46.188 -5.254 1 52.25 4 GLN B O 1
ATOM 1843 N N . ILE B 1 5 ? -24.984 -48.438 -5.414 1 50.84 5 ILE B N 1
ATOM 1844 C CA . ILE B 1 5 ? -23.828 -48.375 -6.305 1 50.84 5 ILE B CA 1
ATOM 1845 C C . ILE B 1 5 ? -24.266 -47.812 -7.664 1 50.84 5 ILE B C 1
ATOM 1847 O O . ILE B 1 5 ? -23.562 -47 -8.266 1 50.84 5 ILE B O 1
ATOM 1851 N N . ALA B 1 6 ? -25.453 -48.188 -8.133 1 54.34 6 ALA B N 1
ATOM 1852 C CA . ALA B 1 6 ? -25.891 -47.719 -9.453 1 54.34 6 ALA B CA 1
ATOM 1853 C C . ALA B 1 6 ? -26.156 -46.219 -9.445 1 54.34 6 ALA B C 1
ATOM 1855 O O . ALA B 1 6 ? -25.812 -45.531 -10.406 1 54.34 6 ALA B O 1
ATOM 1856 N N . ALA B 1 7 ? -26.688 -45.688 -8.383 1 51.97 7 ALA B N 1
ATOM 1857 C CA . ALA B 1 7 ? -26.938 -44.25 -8.32 1 51.97 7 ALA B CA 1
ATOM 1858 C C . ALA B 1 7 ? -25.625 -43.469 -8.227 1 51.97 7 ALA B C 1
ATOM 1860 O O . ALA B 1 7 ? -25.5 -42.375 -8.805 1 51.97 7 ALA B O 1
ATOM 1861 N N . GLN B 1 8 ? -24.578 -43.906 -7.535 1 45.88 8 GLN B N 1
ATOM 1862 C CA . GLN B 1 8 ? -23.266 -43.281 -7.504 1 45.88 8 GLN B CA 1
ATOM 1863 C C . GLN B 1 8 ? -22.594 -43.344 -8.875 1 45.88 8 GLN B C 1
ATOM 1865 O O . GLN B 1 8 ? -21.984 -42.344 -9.305 1 45.88 8 GLN B O 1
ATOM 1870 N N . ALA B 1 9 ? -22.688 -44.406 -9.719 1 49.44 9 ALA B N 1
ATOM 1871 C CA . ALA B 1 9 ? -22.156 -44.531 -11.07 1 49.44 9 ALA B CA 1
ATOM 1872 C C . ALA B 1 9 ? -22.875 -43.594 -12.031 1 49.44 9 ALA B C 1
ATOM 1874 O O . ALA B 1 9 ? -22.234 -42.938 -12.875 1 49.44 9 ALA B O 1
ATOM 1875 N N . ALA B 1 10 ? -24.156 -43.469 -11.969 1 51.53 10 ALA B N 1
ATOM 1876 C CA . ALA B 1 10 ? -24.906 -42.562 -12.844 1 51.53 10 ALA B CA 1
ATOM 1877 C C . ALA B 1 10 ? -24.562 -41.125 -12.539 1 51.53 10 ALA B C 1
ATOM 1879 O O . ALA B 1 10 ? -24.484 -40.281 -13.445 1 51.53 10 ALA B O 1
ATOM 1880 N N . ARG B 1 11 ? -24.391 -40.719 -11.211 1 44.81 11 ARG B N 1
ATOM 1881 C CA . ARG B 1 11 ? -23.922 -39.375 -10.844 1 44.81 11 ARG B CA 1
ATOM 1882 C C . ARG B 1 11 ? -22.5 -39.156 -11.352 1 44.81 11 ARG B C 1
ATOM 1884 O O . ARG B 1 11 ? -22.172 -38.062 -11.828 1 44.81 11 ARG B O 1
ATOM 1891 N N . LEU B 1 12 ? -21.594 -40.156 -11.32 1 42.97 12 LEU B N 1
ATOM 1892 C CA . LEU B 1 12 ? -20.281 -40.062 -11.938 1 42.97 12 LEU B CA 1
ATOM 1893 C C . LEU B 1 12 ? -20.406 -39.938 -13.453 1 42.97 12 LEU B C 1
ATOM 1895 O O . LEU B 1 12 ? -19.656 -39.156 -14.078 1 42.97 12 LEU B O 1
ATOM 1899 N N . GLU B 1 13 ? -21.25 -40.781 -14.109 1 46.66 13 GLU B N 1
ATOM 1900 C CA . GLU B 1 13 ? -21.453 -40.656 -15.547 1 46.66 13 GLU B CA 1
ATOM 1901 C C . GLU B 1 13 ? -22.016 -39.281 -15.914 1 46.66 13 GLU B C 1
ATOM 1903 O O . GLU B 1 13 ? -21.656 -38.719 -16.953 1 46.66 13 GLU B O 1
ATOM 1908 N N . ALA B 1 14 ? -23.031 -38.781 -15.258 1 43.41 14 ALA B N 1
ATOM 1909 C CA . ALA B 1 14 ? -23.609 -37.469 -15.555 1 43.41 14 ALA B CA 1
ATOM 1910 C C . ALA B 1 14 ? -22.578 -36.344 -15.375 1 43.41 14 ALA B C 1
ATOM 1912 O O . ALA B 1 14 ? -22.578 -35.375 -16.125 1 43.41 14 ALA B O 1
ATOM 1913 N N . ILE B 1 15 ? -21.688 -36.375 -14.305 1 42.06 15 ILE B N 1
ATOM 1914 C CA . ILE B 1 15 ? -20.578 -35.438 -14.195 1 42.06 15 ILE B CA 1
ATOM 1915 C C . ILE B 1 15 ? -19.594 -35.656 -15.344 1 42.06 15 ILE B C 1
ATOM 1917 O O . ILE B 1 15 ? -18.938 -34.719 -15.805 1 42.06 15 ILE B O 1
ATOM 1921 N N . THR B 1 16 ? -19.375 -36.906 -15.82 1 39.22 16 THR B N 1
ATOM 1922 C CA . THR B 1 16 ? -18.5 -37.188 -16.953 1 39.22 16 THR B CA 1
ATOM 1923 C C . THR B 1 16 ? -19.172 -36.812 -18.266 1 39.22 16 THR B C 1
ATOM 1925 O O . THR B 1 16 ? -18.656 -37.062 -19.344 1 39.22 16 THR B O 1
ATOM 1928 N N . SER B 1 17 ? -20.5 -36.719 -18.281 1 41.56 17 SER B N 1
ATOM 1929 C CA . SER B 1 17 ? -21.016 -36.312 -19.594 1 41.56 17 SER B CA 1
ATOM 1930 C C . SER B 1 17 ? -20.344 -35 -20.047 1 41.56 17 SER B C 1
ATOM 1932 O O . SER B 1 17 ? -20.375 -34 -19.328 1 41.56 17 SER B O 1
ATOM 1934 N N . LYS B 1 18 ? -19.328 -35.156 -20.969 1 40 18 LYS B N 1
ATOM 1935 C CA . LYS B 1 18 ? -18.562 -34.094 -21.625 1 40 18 LYS B CA 1
ATOM 1936 C C . LYS B 1 18 ? -19.469 -32.969 -22.094 1 40 18 LYS B C 1
ATOM 1938 O O . LYS B 1 18 ? -20.406 -33.188 -22.859 1 40 18 LYS B O 1
ATOM 1943 N N . PRO B 1 19 ? -19.891 -32 -21.328 1 39.59 19 PRO B N 1
ATOM 1944 C CA . PRO B 1 19 ? -20.641 -30.953 -21.984 1 39.59 19 PRO B CA 1
ATOM 1945 C C . PRO B 1 19 ? -20.203 -30.703 -23.422 1 39.59 19 PRO B C 1
ATOM 1947 O O . PRO B 1 19 ? -19.078 -31.062 -23.797 1 39.59 19 PRO B O 1
ATOM 1950 N N . PRO B 1 20 ? -21.016 -30.219 -24.375 1 41.38 20 PRO B N 1
ATOM 1951 C CA . PRO B 1 20 ? -20.734 -29.906 -25.766 1 41.38 20 PRO B CA 1
ATOM 1952 C C . PRO B 1 20 ? -19.312 -29.375 -25.984 1 41.38 20 PRO B C 1
ATOM 1954 O O . PRO B 1 20 ? -18.672 -28.922 -25.047 1 41.38 20 PRO B O 1
ATOM 1957 N N . ALA B 1 21 ? -18.656 -29.359 -27.406 1 38.41 21 ALA B N 1
ATOM 1958 C CA . ALA B 1 21 ? -17.391 -29.203 -28.125 1 38.41 21 ALA B CA 1
ATOM 1959 C C . ALA B 1 21 ? -16.719 -27.875 -27.766 1 38.41 21 ALA B C 1
ATOM 1961 O O . ALA B 1 21 ? -15.695 -27.516 -28.344 1 38.41 21 ALA B O 1
ATOM 1962 N N . ALA B 1 22 ? -17.438 -26.828 -27.547 1 41.53 22 ALA B N 1
ATOM 1963 C CA . ALA B 1 22 ? -16.516 -25.688 -27.438 1 41.53 22 ALA B CA 1
ATOM 1964 C C . ALA B 1 22 ? -15.391 -25.984 -26.453 1 41.53 22 ALA B C 1
ATOM 1966 O O . ALA B 1 22 ? -15.609 -26.031 -25.25 1 41.53 22 ALA B O 1
ATOM 1967 N N . ARG B 1 23 ? -14.461 -26.969 -26.688 1 46 23 ARG B N 1
ATOM 1968 C CA . ARG B 1 23 ? -13.352 -27.625 -26 1 46 23 ARG B CA 1
ATOM 1969 C C . ARG B 1 23 ? -12.594 -26.656 -25.109 1 46 23 ARG B C 1
ATOM 1971 O O . ARG B 1 23 ? -11.938 -25.734 -25.594 1 46 23 ARG B O 1
ATOM 1978 N N . GLU B 1 24 ? -13.164 -26.125 -24.047 1 56.75 24 GLU B N 1
ATOM 1979 C CA . GLU B 1 24 ? -12.43 -25.328 -23.078 1 56.75 24 GLU B CA 1
ATOM 1980 C C . GLU B 1 24 ? -11.031 -25.906 -22.828 1 56.75 24 GLU B C 1
ATOM 1982 O O . GLU B 1 24 ? -10.852 -27.125 -22.797 1 56.75 24 GLU B O 1
ATOM 1987 N N . ALA B 1 25 ? -10.109 -25.234 -23.375 1 68.44 25 ALA B N 1
ATOM 1988 C CA . ALA B 1 25 ? -8.719 -25.672 -23.25 1 68.44 25 ALA B CA 1
ATOM 1989 C C . ALA B 1 25 ? -8.438 -26.172 -21.828 1 68.44 25 ALA B C 1
ATOM 1991 O O . ALA B 1 25 ? -8.828 -25.531 -20.859 1 68.44 25 ALA B O 1
ATOM 1992 N N . GLU B 1 26 ? -8.219 -27.516 -21.734 1 81.69 26 GLU B N 1
ATOM 1993 C CA . GLU B 1 26 ? -7.824 -28.125 -20.469 1 81.69 26 GLU B CA 1
ATOM 1994 C C . GLU B 1 26 ? -6.742 -27.312 -19.766 1 81.69 26 GLU B C 1
ATOM 1996 O O . GLU B 1 26 ? -5.84 -26.781 -20.422 1 81.69 26 GLU B O 1
ATOM 2001 N N . PRO B 1 27 ? -6.988 -27.125 -18.484 1 87.69 27 PRO B N 1
ATOM 2002 C CA . PRO B 1 27 ? -5.934 -26.422 -17.734 1 87.69 27 PRO B CA 1
ATOM 2003 C C . PRO B 1 27 ? -4.586 -27.141 -17.812 1 87.69 27 PRO B C 1
ATOM 2005 O O . PRO B 1 27 ? -4.539 -28.359 -17.938 1 87.69 27 PRO B O 1
ATOM 2008 N N . PRO B 1 28 ? -3.531 -26.375 -17.812 1 91.31 28 PRO B N 1
ATOM 2009 C CA . PRO B 1 28 ? -2.207 -27 -17.75 1 91.31 28 PRO B CA 1
ATOM 2010 C C . PRO B 1 28 ? -1.933 -27.688 -16.422 1 91.31 28 PRO B C 1
ATOM 2012 O O . PRO B 1 28 ? -2.576 -27.359 -15.414 1 91.31 28 PRO B O 1
ATOM 2015 N N . LYS B 1 29 ? -1.031 -28.625 -16.5 1 94.69 29 LYS B N 1
ATOM 2016 C CA . LYS B 1 29 ? -0.63 -29.266 -15.25 1 94.69 29 LYS B CA 1
ATOM 2017 C C . LYS B 1 29 ? 0.171 -28.312 -14.375 1 94.69 29 LYS B C 1
ATOM 2019 O O . LYS B 1 29 ? 0.984 -27.531 -14.883 1 94.69 29 LYS B O 1
ATOM 2024 N N . TYR B 1 30 ? -0.04 -28.359 -13.094 1 96.31 30 TYR B N 1
ATOM 2025 C CA . TYR B 1 30 ? 0.743 -27.594 -12.141 1 96.31 30 TYR B CA 1
ATOM 2026 C C . TYR B 1 30 ? 1.988 -28.359 -11.703 1 96.31 30 TYR B C 1
ATOM 2028 O O . TYR B 1 30 ? 1.891 -29.469 -11.188 1 96.31 30 TYR B O 1
ATOM 2036 N N . HIS B 1 31 ? 3.168 -27.812 -11.875 1 95.12 31 HIS B N 1
ATOM 2037 C CA . HIS B 1 31 ? 4.422 -28.516 -11.648 1 95.12 31 HIS B CA 1
ATOM 2038 C C . HIS B 1 31 ? 5.004 -28.172 -10.281 1 95.12 31 HIS B C 1
ATOM 2040 O O . HIS B 1 31 ? 5.91 -28.859 -9.797 1 95.12 31 HIS B O 1
ATOM 2046 N N . GLY B 1 32 ? 4.531 -27.172 -9.664 1 93.06 32 GLY B N 1
ATOM 2047 C CA . GLY B 1 32 ? 4.98 -26.828 -8.32 1 93.06 32 GLY B CA 1
ATOM 2048 C C . GLY B 1 32 ? 6.223 -25.953 -8.312 1 93.06 32 GLY B C 1
ATOM 2049 O O . GLY B 1 32 ? 6.953 -25.922 -7.32 1 93.06 32 GLY B O 1
ATOM 2050 N N . THR B 1 33 ? 6.488 -25.25 -9.383 1 89.19 33 THR B N 1
ATOM 2051 C CA . THR B 1 33 ? 7.668 -24.406 -9.469 1 89.19 33 THR B CA 1
ATOM 2052 C C . THR B 1 33 ? 7.324 -22.969 -9.102 1 89.19 33 THR B C 1
ATOM 2054 O O . THR B 1 33 ? 6.172 -22.547 -9.227 1 89.19 33 THR B O 1
ATOM 2057 N N . LEU B 1 34 ? 8.352 -22.25 -8.695 1 82.19 34 LEU B N 1
ATOM 2058 C CA . LEU B 1 34 ? 8.156 -20.875 -8.227 1 82.19 34 LEU B CA 1
ATOM 2059 C C . LEU B 1 34 ? 7.828 -19.953 -9.391 1 82.19 34 LEU B C 1
ATOM 2061 O O . LEU B 1 34 ? 7.254 -18.875 -9.195 1 82.19 34 LEU B O 1
ATOM 2065 N N . ASN B 1 35 ? 8.156 -20.375 -10.516 1 82.56 35 ASN B N 1
ATOM 2066 C CA . ASN B 1 35 ? 7.918 -19.547 -11.688 1 82.56 35 ASN B CA 1
ATOM 2067 C C . ASN B 1 35 ? 6.473 -19.641 -12.172 1 82.56 35 ASN B C 1
ATOM 2069 O O . ASN B 1 35 ? 6.023 -18.844 -12.984 1 82.56 35 ASN B O 1
ATOM 2073 N N . GLU B 1 36 ? 5.746 -20.625 -11.68 1 89.06 36 GLU B N 1
ATOM 2074 C CA . GLU B 1 36 ? 4.344 -20.797 -12.039 1 89.06 36 GLU B CA 1
ATOM 2075 C C . GLU B 1 36 ? 3.438 -19.938 -11.164 1 89.06 36 GLU B C 1
ATOM 2077 O O . GLU B 1 36 ? 3.697 -19.766 -9.969 1 89.06 36 GLU B O 1
ATOM 2082 N N . ASP B 1 37 ? 2.375 -19.453 -11.766 1 89.12 37 ASP B N 1
ATOM 2083 C CA . ASP B 1 37 ? 1.385 -18.656 -11.039 1 89.12 37 ASP B CA 1
ATOM 2084 C C . ASP B 1 37 ? 0.277 -19.547 -10.484 1 89.12 37 ASP B C 1
ATOM 2086 O O . ASP B 1 37 ? -0.664 -19.906 -11.195 1 89.12 37 ASP B O 1
ATOM 2090 N N . LEU B 1 38 ? 0.422 -19.828 -9.273 1 93.81 38 LEU B N 1
ATOM 2091 C CA . LEU B 1 38 ? -0.506 -20.75 -8.609 1 93.81 38 LEU B CA 1
ATOM 2092 C C . LEU B 1 38 ? -1.922 -20.172 -8.617 1 93.81 38 LEU B C 1
ATOM 2094 O O . LEU B 1 38 ? -2.887 -20.906 -8.859 1 93.81 38 LEU B O 1
ATOM 2098 N N . GLU B 1 39 ? -2.066 -18.953 -8.344 1 90.62 39 GLU B N 1
ATOM 2099 C CA . GLU B 1 39 ? -3.389 -18.328 -8.305 1 90.62 39 GLU B CA 1
ATOM 2100 C C . GLU B 1 39 ? -4.051 -18.359 -9.68 1 90.62 39 GLU B C 1
ATOM 2102 O O . GLU B 1 39 ? -5.262 -18.562 -9.789 1 90.62 39 GLU B O 1
ATOM 2107 N N . LEU B 1 40 ? -3.262 -18.109 -10.633 1 88.44 40 LEU B N 1
ATOM 2108 C CA . LEU B 1 40 ? -3.797 -18.203 -11.984 1 88.44 40 LEU B CA 1
ATOM 2109 C C . LEU B 1 40 ? -4.242 -19.641 -12.289 1 88.44 40 LEU B C 1
ATOM 2111 O O . LEU B 1 40 ? -5.266 -19.844 -12.938 1 88.44 40 LEU B O 1
ATOM 2115 N N . TRP B 1 41 ? -3.465 -20.562 -11.875 1 93 41 TRP B N 1
ATOM 2116 C CA . TRP B 1 41 ? -3.834 -21.969 -12.062 1 93 41 TRP B CA 1
ATOM 2117 C C . TRP B 1 41 ? -5.168 -22.266 -11.391 1 93 41 TRP B C 1
ATOM 2119 O O . TRP B 1 41 ? -6.031 -22.938 -11.977 1 93 41 TRP B O 1
ATOM 2129 N N . PHE B 1 42 ? -5.387 -21.797 -10.156 1 91.62 42 PHE B N 1
ATOM 2130 C CA . PHE B 1 42 ? -6.676 -21.938 -9.492 1 91.62 42 PHE B CA 1
ATOM 2131 C C . PHE B 1 42 ? -7.797 -21.375 -10.344 1 91.62 42 PHE B C 1
ATOM 2133 O O . PHE B 1 42 ? -8.844 -22 -10.516 1 91.62 42 PHE B O 1
ATOM 2140 N N . PHE B 1 43 ? -7.543 -20.281 -10.805 1 86.62 43 PHE B N 1
ATOM 2141 C CA . PHE B 1 43 ? -8.547 -19.578 -11.602 1 86.62 43 PHE B CA 1
ATOM 2142 C C . PHE B 1 43 ? -8.875 -20.375 -12.859 1 86.62 43 PHE B C 1
ATOM 2144 O O . PHE B 1 43 ? -10.047 -20.516 -13.227 1 86.62 43 PHE B O 1
ATOM 2151 N N . MET B 1 44 ? -7.871 -20.859 -13.523 1 87.5 44 MET B N 1
ATOM 2152 C CA . MET B 1 44 ? -8.07 -21.656 -14.727 1 87.5 44 MET B CA 1
ATOM 2153 C C . MET B 1 44 ? -8.906 -22.906 -14.43 1 87.5 44 MET B C 1
ATOM 2155 O O . MET B 1 44 ? -9.789 -23.266 -15.203 1 87.5 44 MET B O 1
ATOM 2159 N N . ILE B 1 45 ? -8.617 -23.5 -13.297 1 89.19 45 ILE B N 1
ATOM 2160 C CA . ILE B 1 45 ? -9.367 -24.672 -12.875 1 89.19 45 ILE B CA 1
ATOM 2161 C C . ILE B 1 45 ? -10.828 -24.297 -12.641 1 89.19 45 ILE B C 1
ATOM 2163 O O . ILE B 1 45 ? -11.742 -24.984 -13.102 1 89.19 45 ILE B O 1
ATOM 2167 N N . GLU B 1 46 ? -11.031 -23.219 -11.969 1 85.94 46 GLU B N 1
ATOM 2168 C CA . GLU B 1 46 ? -12.375 -22.781 -11.641 1 85.94 46 GLU B CA 1
ATOM 2169 C C . GLU B 1 46 ? -13.156 -22.391 -12.891 1 85.94 46 GLU B C 1
ATOM 2171 O O . GLU B 1 46 ? -14.359 -22.641 -12.984 1 85.94 46 GLU B O 1
ATOM 2176 N N . GLN B 1 47 ? -12.492 -21.828 -13.805 1 83.44 47 GLN B N 1
ATOM 2177 C CA . GLN B 1 47 ? -13.133 -21.469 -15.062 1 83.44 47 GLN B CA 1
ATOM 2178 C C . GLN B 1 47 ? -13.477 -22.703 -15.883 1 83.44 47 GLN B C 1
ATOM 2180 O O . GLN B 1 47 ? -14.547 -22.781 -16.484 1 83.44 47 GLN B O 1
ATOM 2185 N N . TYR B 1 48 ? -12.578 -23.594 -15.953 1 82.94 48 TYR B N 1
ATOM 2186 C CA . TYR B 1 48 ? -12.773 -24.828 -16.703 1 82.94 48 TYR B CA 1
ATOM 2187 C C . TYR B 1 48 ? -13.961 -25.609 -16.172 1 82.94 48 TYR B C 1
ATOM 2189 O O . TYR B 1 48 ? -14.742 -26.172 -16.938 1 82.94 48 TYR B O 1
ATOM 2197 N N . TYR B 1 49 ? -14.141 -25.516 -14.867 1 82.25 49 TYR B N 1
ATOM 2198 C CA . TYR B 1 49 ? -15.219 -26.266 -14.25 1 82.25 49 TYR B CA 1
ATOM 2199 C C . TYR B 1 49 ? -16.391 -25.344 -13.883 1 82.25 49 TYR B C 1
ATOM 2201 O O . TYR B 1 49 ? -17.188 -25.672 -13.016 1 82.25 49 TYR B O 1
ATOM 2209 N N . ALA B 1 50 ? -16.469 -24.188 -14.375 1 75.75 50 ALA B N 1
ATOM 2210 C CA . ALA B 1 50 ? -17.484 -23.188 -14.055 1 75.75 50 ALA B CA 1
ATOM 2211 C C . ALA B 1 50 ? -18.875 -23.781 -14.133 1 75.75 50 ALA B C 1
ATOM 2213 O O . ALA B 1 50 ? -19.75 -23.453 -13.32 1 75.75 50 ALA B O 1
ATOM 2214 N N . ASP B 1 51 ? -19 -24.625 -15.133 1 70.12 51 ASP B N 1
ATOM 2215 C CA . ASP B 1 51 ? -20.312 -25.25 -15.297 1 70.12 51 ASP B CA 1
ATOM 2216 C C . ASP B 1 51 ? -20.578 -26.25 -14.172 1 70.12 51 ASP B C 1
ATOM 2218 O O . ASP B 1 51 ? -21.734 -26.625 -13.93 1 70.12 51 ASP B O 1
ATOM 2222 N N . TYR B 1 52 ? -19.516 -26.719 -13.633 1 65.38 52 TYR B N 1
ATOM 2223 C CA . TYR B 1 52 ? -19.625 -27.641 -12.523 1 65.38 52 TYR B CA 1
ATOM 2224 C C . TYR B 1 52 ? -19.5 -26.922 -11.188 1 65.38 52 TYR B C 1
ATOM 2226 O O . TYR B 1 52 ? -19.078 -27.516 -10.188 1 65.38 52 TYR B O 1
ATOM 2234 N N . HIS B 1 53 ? -19.812 -25.641 -11.125 1 64.88 53 HIS B N 1
ATOM 2235 C CA . HIS B 1 53 ? -19.625 -24.719 -10.008 1 64.88 53 HIS B CA 1
ATOM 2236 C C . HIS B 1 53 ? -20.266 -25.266 -8.734 1 64.88 53 HIS B C 1
ATOM 2238 O O . HIS B 1 53 ? -19.688 -25.156 -7.648 1 64.88 53 HIS B O 1
ATOM 2244 N N . PRO B 1 54 ? -21.391 -25.906 -8.898 1 65 54 PRO B N 1
ATOM 2245 C CA . PRO B 1 54 ? -21.969 -26.375 -7.641 1 65 54 PRO B CA 1
ATOM 2246 C C . PRO B 1 54 ? -21.062 -27.359 -6.91 1 65 54 PRO B C 1
ATOM 2248 O O . PRO B 1 54 ? -20.984 -27.344 -5.68 1 65 54 PRO B O 1
ATOM 2251 N N . ILE B 1 55 ? -20.406 -28.219 -7.656 1 64.88 55 ILE B N 1
ATOM 2252 C CA . ILE B 1 55 ? -19.531 -29.219 -7.031 1 64.88 55 ILE B CA 1
ATOM 2253 C C . ILE B 1 55 ? -18.312 -28.516 -6.426 1 64.88 55 ILE B C 1
ATOM 2255 O O . ILE B 1 55 ? -17.781 -28.969 -5.41 1 64.88 55 ILE B O 1
ATOM 2259 N N . MET B 1 56 ? -17.953 -27.438 -7.027 1 70.5 56 MET B N 1
ATOM 2260 C CA . MET B 1 56 ? -16.781 -26.672 -6.602 1 70.5 56 MET B CA 1
ATOM 2261 C C . MET B 1 56 ? -17 -26.047 -5.23 1 70.5 56 MET B C 1
ATOM 2263 O O . MET B 1 56 ? -16.094 -26.031 -4.395 1 70.5 56 MET B O 1
ATOM 2267 N N . VAL B 1 57 ? -18.188 -25.594 -5.133 1 67.31 57 VAL B N 1
ATOM 2268 C CA . VAL B 1 57 ? -18.469 -24.828 -3.926 1 67.31 57 VAL B CA 1
ATOM 2269 C C . VAL B 1 57 ? -19.094 -25.734 -2.871 1 67.31 57 VAL B C 1
ATOM 2271 O O . VAL B 1 57 ? -19.281 -25.328 -1.723 1 67.31 57 VAL B O 1
ATOM 2274 N N . GLU B 1 58 ? -19.172 -26.969 -3.342 1 70.81 58 GLU B N 1
ATOM 2275 C CA . GLU B 1 58 ? -19.734 -27.891 -2.361 1 70.81 58 GLU B CA 1
ATOM 2276 C C . GLU B 1 58 ? -18.703 -28.281 -1.312 1 70.81 58 GLU B C 1
ATOM 2278 O O . GLU B 1 58 ? -17.5 -28.219 -1.571 1 70.81 58 GLU B O 1
ATOM 2283 N N . ASN B 1 59 ? -18.922 -28.109 -0.051 1 72.38 59 ASN B N 1
ATOM 2284 C CA . ASN B 1 59 ? -18.047 -28.594 1.02 1 72.38 59 ASN B CA 1
ATOM 2285 C C . ASN B 1 59 ? -17.781 -30.094 0.889 1 72.38 59 ASN B C 1
ATOM 2287 O O . ASN B 1 59 ? -18 -30.859 1.838 1 72.38 59 ASN B O 1
ATOM 2291 N N . SER B 1 60 ? -17.344 -30.562 -0.402 1 76.5 60 SER B N 1
ATOM 2292 C CA . SER B 1 60 ? -17.078 -31.969 -0.644 1 76.5 60 SER B CA 1
ATOM 2293 C C . SER B 1 60 ? -15.688 -32.188 -1.209 1 76.5 60 SER B C 1
ATOM 2295 O O . SER B 1 60 ? -15.109 -31.281 -1.819 1 76.5 60 SER B O 1
ATOM 2297 N N . PRO B 1 61 ? -15.164 -33.406 -0.926 1 86.19 61 PRO B N 1
ATOM 2298 C CA . PRO B 1 61 ? -13.828 -33.75 -1.426 1 86.19 61 PRO B CA 1
ATOM 2299 C C . PRO B 1 61 ? -13.828 -34.094 -2.908 1 86.19 61 PRO B C 1
ATOM 2301 O O . PRO B 1 61 ? -12.766 -34.219 -3.525 1 86.19 61 PRO B O 1
ATOM 2304 N N . ALA B 1 62 ? -14.961 -34.25 -3.514 1 84.31 62 ALA B N 1
ATOM 2305 C CA . ALA B 1 62 ? -15.055 -34.781 -4.875 1 84.31 62 ALA B CA 1
ATOM 2306 C C . ALA B 1 62 ? -14.352 -33.875 -5.867 1 84.31 62 ALA B C 1
ATOM 2308 O O . ALA B 1 62 ? -13.609 -34.312 -6.734 1 84.31 62 ALA B O 1
ATOM 2309 N N . PHE B 1 63 ? -14.594 -32.594 -5.672 1 88.62 63 PHE B N 1
ATOM 2310 C CA . PHE B 1 63 ? -14.008 -31.656 -6.605 1 88.62 63 PHE B CA 1
ATOM 2311 C C . PHE B 1 63 ? -12.484 -31.641 -6.488 1 88.62 63 PHE B C 1
ATOM 2313 O O . PHE B 1 63 ? -11.781 -31.625 -7.496 1 88.62 63 PHE B O 1
ATOM 2320 N N . VAL B 1 64 ? -11.992 -31.703 -5.316 1 91.94 64 VAL B N 1
ATOM 2321 C CA . VAL B 1 64 ? -10.555 -31.688 -5.062 1 91.94 64 VAL B CA 1
ATOM 2322 C C . VAL B 1 64 ? -9.914 -32.938 -5.699 1 91.94 64 VAL B C 1
ATOM 2324 O O . VAL B 1 64 ? -8.828 -32.844 -6.277 1 91.94 64 VAL B O 1
ATOM 2327 N N . THR B 1 65 ? -10.625 -34.031 -5.59 1 89.25 65 THR B N 1
ATOM 2328 C CA . THR B 1 65 ? -10.133 -35.281 -6.184 1 89.25 65 THR B CA 1
ATOM 2329 C C . THR B 1 65 ? -10.047 -35.156 -7.703 1 89.25 65 THR B C 1
ATOM 2331 O O . THR B 1 65 ? -9.055 -35.562 -8.312 1 89.25 65 THR B O 1
ATOM 2334 N N . MET B 1 66 ? -11.008 -34.562 -8.266 1 87.75 66 MET B N 1
ATOM 2335 C CA . MET B 1 66 ? -11.023 -34.344 -9.711 1 87.75 66 MET B CA 1
ATOM 2336 C C . MET B 1 66 ? -9.867 -33.438 -10.133 1 87.75 66 MET B C 1
ATOM 2338 O O . MET B 1 66 ? -9.18 -33.75 -11.117 1 87.75 66 MET B O 1
ATOM 2342 N N . VAL B 1 67 ? -9.633 -32.375 -9.406 1 91 67 VAL B N 1
ATOM 2343 C CA . VAL B 1 67 ? -8.633 -31.375 -9.727 1 91 67 VAL B CA 1
ATOM 2344 C C . VAL B 1 67 ? -7.234 -31.984 -9.609 1 91 67 VAL B C 1
ATOM 2346 O O . VAL B 1 67 ? -6.309 -31.578 -10.312 1 91 67 VAL B O 1
ATOM 2349 N N . SER B 1 68 ? -7.098 -33.031 -8.773 1 93 68 SER B N 1
ATOM 2350 C CA . SER B 1 68 ? -5.789 -33.625 -8.539 1 93 68 SER B CA 1
ATOM 2351 C C . SER B 1 68 ? -5.219 -34.25 -9.812 1 93 68 SER B C 1
ATOM 2353 O O . SER B 1 68 ? -4.008 -34.438 -9.922 1 93 68 SER B O 1
ATOM 2355 N N . CYS B 1 69 ? -6.031 -34.469 -10.836 1 91.56 69 CYS B N 1
ATOM 2356 C CA . CYS B 1 69 ? -5.59 -35 -12.117 1 91.56 69 CYS B CA 1
ATOM 2357 C C . CYS B 1 69 ? -4.781 -33.969 -12.898 1 91.56 69 CYS B C 1
ATOM 2359 O O . CYS B 1 69 ? -4.098 -34.312 -13.867 1 91.56 69 CYS B O 1
ATOM 2361 N N . TYR B 1 70 ? -4.875 -32.75 -12.414 1 93.62 70 TYR B N 1
ATOM 2362 C CA . TYR B 1 70 ? -4.164 -31.672 -13.102 1 93.62 70 TYR B CA 1
ATOM 2363 C C . TYR B 1 70 ? -2.883 -31.297 -12.367 1 93.62 70 TYR B C 1
ATOM 2365 O O . TYR B 1 70 ? -2.273 -30.266 -12.641 1 93.62 70 TYR B O 1
ATOM 2373 N N . LEU B 1 71 ? -2.443 -32.156 -11.453 1 96 71 LEU B N 1
ATOM 2374 C CA . LEU B 1 71 ? -1.181 -31.953 -10.742 1 96 71 LEU B CA 1
ATOM 2375 C C . LEU B 1 71 ? -0.064 -32.75 -11.406 1 96 71 LEU B C 1
ATOM 2377 O O . LEU B 1 71 ? -0.274 -33.906 -11.82 1 96 71 LEU B O 1
ATOM 2381 N N . ALA B 1 72 ? 1.069 -32.156 -11.586 1 94.44 72 ALA B N 1
ATOM 2382 C CA . ALA B 1 72 ? 2.262 -32.844 -12.047 1 94.44 72 ALA B CA 1
ATOM 2383 C C . ALA B 1 72 ? 2.824 -33.75 -10.953 1 94.44 72 ALA B C 1
ATOM 2385 O O . ALA B 1 72 ? 2.305 -33.781 -9.836 1 94.44 72 ALA B O 1
ATOM 2386 N N . PRO B 1 73 ? 3.797 -34.5 -11.258 1 93.44 73 PRO B N 1
ATOM 2387 C CA . PRO B 1 73 ? 4.27 -35.562 -10.344 1 93.44 73 PRO B CA 1
ATOM 2388 C C . PRO B 1 73 ? 4.664 -35 -8.977 1 93.44 73 PRO B C 1
ATOM 2390 O O . PRO B 1 73 ? 4.277 -35.562 -7.949 1 93.44 73 PRO B O 1
ATOM 2393 N N . THR B 1 74 ? 5.344 -33.938 -8.914 1 93.69 74 THR B N 1
ATOM 2394 C CA . THR B 1 74 ? 5.793 -33.406 -7.633 1 93.69 74 THR B CA 1
ATOM 2395 C C . THR B 1 74 ? 4.602 -32.938 -6.785 1 93.69 74 THR B C 1
ATOM 2397 O O . THR B 1 74 ? 4.422 -33.438 -5.66 1 93.69 74 THR B O 1
ATOM 2400 N N . PRO B 1 75 ? 3.748 -32.062 -7.281 1 96.5 75 PRO B N 1
ATOM 2401 C CA . PRO B 1 75 ? 2.574 -31.688 -6.488 1 96.5 75 PRO B CA 1
ATOM 2402 C C . PRO B 1 75 ? 1.643 -32.875 -6.219 1 96.5 75 PRO B C 1
ATOM 2404 O O . PRO B 1 75 ? 0.986 -32.906 -5.176 1 96.5 75 PRO B O 1
ATOM 2407 N N . LEU B 1 76 ? 1.602 -33.844 -7.086 1 94.38 76 LEU B N 1
ATOM 2408 C CA . LEU B 1 76 ? 0.755 -35 -6.891 1 94.38 76 LEU B CA 1
ATOM 2409 C C . LEU B 1 76 ? 1.256 -35.844 -5.723 1 94.38 76 LEU B C 1
ATOM 2411 O O . LEU B 1 76 ? 0.457 -36.406 -4.957 1 94.38 76 LEU B O 1
ATOM 2415 N N . ASN B 1 77 ? 2.549 -35.969 -5.66 1 95 77 ASN B N 1
ATOM 2416 C CA . ASN B 1 77 ? 3.127 -36.688 -4.523 1 95 77 ASN B CA 1
ATOM 2417 C C . ASN B 1 77 ? 2.781 -36 -3.203 1 95 77 ASN B C 1
ATOM 2419 O O . ASN B 1 77 ? 2.449 -36.656 -2.221 1 95 77 ASN B O 1
ATOM 2423 N N . TRP B 1 78 ? 2.896 -34.719 -3.18 1 96.06 78 TRP B N 1
ATOM 2424 C CA . TRP B 1 78 ? 2.482 -33.969 -2.002 1 96.06 78 TRP B CA 1
ATOM 2425 C C . TRP B 1 78 ? 1.002 -34.188 -1.708 1 96.06 78 TRP B C 1
ATOM 2427 O O . TRP B 1 78 ? 0.603 -34.312 -0.547 1 96.06 78 TRP B O 1
ATOM 2437 N N . TYR B 1 79 ? 0.191 -34.188 -2.703 1 96 79 TYR B N 1
ATOM 2438 C CA . TYR B 1 79 ? -1.25 -34.375 -2.566 1 96 79 TYR B CA 1
ATOM 2439 C C . TYR B 1 79 ? -1.573 -35.656 -1.819 1 96 79 TYR B C 1
ATOM 2441 O O . TYR B 1 79 ? -2.504 -35.688 -1.01 1 96 79 TYR B O 1
ATOM 2449 N N . ARG B 1 80 ? -0.863 -36.75 -2.111 1 95 80 ARG B N 1
ATOM 2450 C CA . ARG B 1 80 ? -1.046 -38 -1.404 1 95 80 ARG B CA 1
ATOM 2451 C C . ARG B 1 80 ? -0.92 -37.812 0.103 1 95 80 ARG B C 1
ATOM 2453 O O . ARG B 1 80 ? -1.719 -38.344 0.872 1 95 80 ARG B O 1
ATOM 2460 N N . GLN B 1 81 ? 0.072 -37.031 0.485 1 94.81 81 GLN B N 1
ATOM 2461 C CA . GLN B 1 81 ? 0.276 -36.75 1.898 1 94.81 81 GLN B CA 1
ATOM 2462 C C . GLN B 1 81 ? -0.847 -35.875 2.441 1 94.81 81 GLN B C 1
ATOM 2464 O O . GLN B 1 81 ? -1.303 -36.062 3.57 1 94.81 81 GLN B O 1
ATOM 2469 N N . PHE B 1 82 ? -1.227 -34.906 1.67 1 95.69 82 PHE B N 1
ATOM 2470 C CA . PHE B 1 82 ? -2.311 -34 2.023 1 95.69 82 PHE B CA 1
ATOM 2471 C C . PHE B 1 82 ? -3.588 -34.781 2.33 1 95.69 82 PHE B C 1
ATOM 2473 O O . PHE B 1 82 ? -4.25 -34.531 3.338 1 95.69 82 PHE B O 1
ATOM 2480 N N . VAL B 1 83 ? -3.928 -35.75 1.5 1 94.5 83 VAL B N 1
ATOM 2481 C CA . VAL B 1 83 ? -5.117 -36.594 1.683 1 94.5 83 VAL B CA 1
ATOM 2482 C C . VAL B 1 83 ? -5 -37.375 2.984 1 94.5 83 VAL B C 1
ATOM 2484 O O . VAL B 1 83 ? -5.938 -37.406 3.787 1 94.5 83 VAL B O 1
ATOM 2487 N N . ALA B 1 84 ? -3.881 -37.969 3.186 1 94.88 84 ALA B N 1
ATOM 2488 C CA . ALA B 1 84 ? -3.65 -38.781 4.383 1 94.88 84 ALA B CA 1
ATOM 2489 C C . ALA B 1 84 ? -3.773 -37.938 5.645 1 94.88 84 ALA B C 1
ATOM 2491 O O . ALA B 1 84 ? -4.355 -38.375 6.641 1 94.88 84 ALA B O 1
ATOM 2492 N N . GLU B 1 85 ? -3.244 -36.75 5.598 1 94.19 85 GLU B N 1
ATOM 2493 C CA . GLU B 1 85 ? -3.283 -35.844 6.742 1 94.19 85 GLU B CA 1
ATOM 2494 C C . GLU B 1 85 ? -4.711 -35.406 7.047 1 94.19 85 GLU B C 1
ATOM 2496 O O . GLU B 1 85 ? -5.105 -35.312 8.211 1 94.19 85 GLU B O 1
ATOM 2501 N N . CYS B 1 86 ? -5.426 -35.094 6.051 1 93.62 86 CYS B N 1
ATOM 2502 C CA . CYS B 1 86 ? -6.82 -34.719 6.234 1 93.62 86 CYS B CA 1
ATOM 2503 C C . CYS B 1 86 ? -7.633 -35.844 6.844 1 93.62 86 CYS B C 1
ATOM 2505 O O . CYS B 1 86 ? -8.461 -35.625 7.723 1 93.62 86 CYS B O 1
ATOM 2507 N N . ASP B 1 87 ? -7.363 -37 6.348 1 92.94 87 ASP B N 1
ATOM 2508 C CA . ASP B 1 87 ? -8.062 -38.188 6.883 1 92.94 87 ASP B CA 1
ATOM 2509 C C . ASP B 1 87 ? -7.734 -38.375 8.359 1 92.94 87 ASP B C 1
ATOM 2511 O O . ASP B 1 87 ? -8.625 -38.625 9.172 1 92.94 87 ASP B O 1
ATOM 2515 N N . ARG B 1 88 ? -6.551 -38.219 8.68 1 93.94 88 ARG B N 1
ATOM 2516 C CA . ARG B 1 88 ? -6.113 -38.375 10.062 1 93.94 88 ARG B CA 1
ATOM 2517 C C . ARG B 1 88 ? -6.73 -37.312 10.969 1 93.94 88 ARG B C 1
ATOM 2519 O O . ARG B 1 88 ? -7.172 -37.625 12.078 1 93.94 88 ARG B O 1
ATOM 2526 N N . ALA B 1 89 ? -6.777 -36.125 10.453 1 93.88 89 ALA B N 1
ATOM 2527 C CA . ALA B 1 89 ? -7.273 -35 11.234 1 93.88 89 ALA B CA 1
ATOM 2528 C C . ALA B 1 89 ? -8.789 -34.875 11.117 1 93.88 89 ALA B C 1
ATOM 2530 O O . ALA B 1 89 ? -9.398 -34.031 11.766 1 93.88 89 ALA B O 1
ATOM 2531 N N . GLN B 1 90 ? -9.352 -35.719 10.258 1 92.25 90 GLN B N 1
ATOM 2532 C CA . GLN B 1 90 ? -10.789 -35.688 10.016 1 92.25 90 GLN B CA 1
ATOM 2533 C C . GLN B 1 90 ? -11.242 -34.344 9.484 1 92.25 90 GLN B C 1
ATOM 2535 O O . GLN B 1 90 ? -12.227 -33.781 9.969 1 92.25 90 GLN B O 1
ATOM 2540 N N . ILE B 1 91 ? -10.438 -33.812 8.648 1 91.69 91 ILE B N 1
ATOM 2541 C CA . ILE B 1 91 ? -10.75 -32.531 7.988 1 91.69 91 ILE B CA 1
ATOM 2542 C C . ILE B 1 91 ? -11.305 -32.812 6.59 1 91.69 91 ILE B C 1
ATOM 2544 O O . ILE B 1 91 ? -10.742 -33.625 5.844 1 91.69 91 ILE B O 1
ATOM 2548 N N . VAL B 1 92 ? -12.359 -32.188 6.266 1 90.69 92 VAL B N 1
ATOM 2549 C CA . VAL B 1 92 ? -12.945 -32.312 4.938 1 90.69 92 VAL B CA 1
ATOM 2550 C C . VAL B 1 92 ? -12.094 -31.578 3.91 1 90.69 92 VAL B C 1
ATOM 2552 O O . VAL B 1 92 ? -11.727 -30.406 4.125 1 90.69 92 VAL B O 1
ATOM 2555 N N . ARG B 1 93 ? -11.781 -32.219 2.857 1 91.88 93 ARG B N 1
ATOM 2556 C CA . ARG B 1 93 ? -10.977 -31.656 1.787 1 91.88 93 ARG B CA 1
ATOM 2557 C C . ARG B 1 93 ? -11.828 -30.812 0.848 1 91.88 93 ARG B C 1
ATOM 2559 O O . ARG B 1 93 ? -12.18 -31.25 -0.247 1 91.88 93 ARG B O 1
ATOM 2566 N N . THR B 1 94 ? -12.102 -29.609 1.263 1 90.75 94 THR B N 1
ATOM 2567 C CA . THR B 1 94 ? -12.828 -28.688 0.4 1 90.75 94 THR B CA 1
ATOM 2568 C C . THR B 1 94 ? -11.875 -27.984 -0.561 1 90.75 94 THR B C 1
ATOM 2570 O O . THR B 1 94 ? -10.656 -28.047 -0.391 1 90.75 94 THR B O 1
ATOM 2573 N N . TRP B 1 95 ? -12.477 -27.344 -1.543 1 91.62 95 TRP B N 1
ATOM 2574 C CA . TRP B 1 95 ? -11.68 -26.547 -2.484 1 91.62 95 TRP B CA 1
ATOM 2575 C C . TRP B 1 95 ? -10.891 -25.469 -1.759 1 91.62 95 TRP B C 1
ATOM 2577 O O . TRP B 1 95 ? -9.711 -25.266 -2.043 1 91.62 95 TRP B O 1
ATOM 2587 N N . GLU B 1 96 ? -11.484 -24.875 -0.779 1 90.69 96 GLU B N 1
ATOM 2588 C CA . GLU B 1 96 ? -10.828 -23.812 -0.026 1 90.69 96 GLU B CA 1
ATOM 2589 C C . GLU B 1 96 ? -9.688 -24.344 0.822 1 90.69 96 GLU B C 1
ATOM 2591 O O . GLU B 1 96 ? -8.609 -23.75 0.882 1 90.69 96 GLU B O 1
ATOM 2596 N N . THR B 1 97 ? -9.938 -25.5 1.408 1 92.31 97 THR B N 1
ATOM 2597 C CA . THR B 1 97 ? -8.883 -26.094 2.217 1 92.31 97 THR B CA 1
ATOM 2598 C C . THR B 1 97 ? -7.723 -26.547 1.337 1 92.31 97 THR B C 1
ATOM 2600 O O . THR B 1 97 ? -6.559 -26.453 1.732 1 92.31 97 THR B O 1
ATOM 2603 N N . PHE B 1 98 ? -8.055 -27.094 0.18 1 95.12 98 PHE B N 1
ATOM 2604 C CA . PHE B 1 98 ? -7.043 -27.531 -0.776 1 95.12 98 PHE B CA 1
ATOM 2605 C C . PHE B 1 98 ? -6.195 -26.359 -1.246 1 95.12 98 PHE B C 1
ATOM 2607 O O . PHE B 1 98 ? -4.965 -26.422 -1.216 1 95.12 98 PHE B O 1
ATOM 2614 N N . LYS B 1 99 ? -6.855 -25.281 -1.618 1 94.38 99 LYS B N 1
ATOM 2615 C CA . LYS B 1 99 ? -6.141 -24.078 -2.064 1 94.38 99 LYS B CA 1
ATOM 2616 C C . LYS B 1 99 ? -5.203 -23.562 -0.977 1 94.38 99 LYS B C 1
ATOM 2618 O O . LYS B 1 99 ? -4.047 -23.234 -1.25 1 94.38 99 LYS B O 1
ATOM 2623 N N . GLY B 1 100 ? -5.715 -23.484 0.192 1 93.88 100 GLY B N 1
ATOM 2624 C CA . GLY B 1 100 ? -4.906 -23.047 1.32 1 93.88 100 GLY B CA 1
ATOM 2625 C C . GLY B 1 100 ? -3.678 -23.922 1.542 1 93.88 100 GLY B C 1
ATOM 2626 O O . GLY B 1 100 ? -2.584 -23.391 1.782 1 93.88 100 GLY B O 1
ATOM 2627 N N . ALA B 1 101 ? -3.877 -25.234 1.418 1 94.94 101 ALA B N 1
ATOM 2628 C CA . ALA B 1 101 ? -2.777 -26.172 1.613 1 94.94 101 ALA B CA 1
ATOM 2629 C C . ALA B 1 101 ? -1.746 -26.047 0.495 1 94.94 101 ALA B C 1
ATOM 2631 O O . ALA B 1 101 ? -0.541 -26.141 0.742 1 94.94 101 ALA B O 1
ATOM 2632 N N . MET B 1 102 ? -2.209 -25.875 -0.735 1 96.06 102 MET B N 1
ATOM 2633 C CA . MET B 1 102 ? -1.308 -25.672 -1.868 1 96.06 102 MET B CA 1
ATOM 2634 C C . MET B 1 102 ? -0.471 -24.422 -1.692 1 96.06 102 MET B C 1
ATOM 2636 O O . MET B 1 102 ? 0.738 -24.422 -1.929 1 96.06 102 MET B O 1
ATOM 2640 N N . ARG B 1 103 ? -1.128 -23.344 -1.256 1 94.25 103 ARG B N 1
ATOM 2641 C CA . ARG B 1 103 ? -0.42 -22.094 -1.027 1 94.25 103 ARG B CA 1
ATOM 2642 C C . ARG B 1 103 ? 0.688 -22.266 0.007 1 94.25 103 ARG B C 1
ATOM 2644 O O . ARG B 1 103 ? 1.807 -21.797 -0.186 1 94.25 103 ARG B O 1
ATOM 2651 N N . LYS B 1 104 ? 0.337 -22.953 1.04 1 93 104 LYS B N 1
ATOM 2652 C CA . LYS B 1 104 ? 1.286 -23.172 2.127 1 93 104 LYS B CA 1
ATOM 2653 C C . LYS B 1 104 ? 2.479 -24 1.652 1 93 104 LYS B C 1
ATOM 2655 O O . LYS B 1 104 ? 3.615 -23.75 2.051 1 93 104 LYS B O 1
ATOM 2660 N N . ARG B 1 105 ? 2.23 -24.891 0.775 1 93.31 105 ARG B N 1
ATOM 2661 C CA . ARG B 1 105 ? 3.256 -25.844 0.361 1 93.31 105 ARG B CA 1
ATOM 2662 C C . ARG B 1 105 ? 4.109 -25.266 -0.766 1 93.31 105 ARG B C 1
ATOM 2664 O O . ARG B 1 105 ? 5.316 -25.516 -0.82 1 93.31 105 ARG B O 1
ATOM 2671 N N . PHE B 1 106 ? 3.59 -24.562 -1.709 1 94.19 106 PHE B N 1
ATOM 2672 C CA . PHE B 1 106 ? 4.285 -24.328 -2.967 1 94.19 106 PHE B CA 1
ATOM 2673 C C . PHE B 1 106 ? 4.605 -22.844 -3.141 1 94.19 106 PHE B C 1
ATOM 2675 O O . PHE B 1 106 ? 5.281 -22.453 -4.098 1 94.19 106 PHE B O 1
ATOM 2682 N N . LEU B 1 107 ? 4.145 -22 -2.26 1 91.69 107 LEU B N 1
ATOM 2683 C CA . LEU B 1 107 ? 4.512 -20.594 -2.297 1 91.69 107 LEU B CA 1
ATOM 2684 C C . LEU B 1 107 ? 5.566 -20.281 -1.238 1 91.69 107 LEU B C 1
ATOM 2686 O O . LEU B 1 107 ? 5.59 -20.906 -0.176 1 91.69 107 LEU B O 1
ATOM 2690 N N . PRO B 1 108 ? 6.508 -19.328 -1.611 1 87.69 108 PRO B N 1
ATOM 2691 C CA . PRO B 1 108 ? 7.473 -18.906 -0.596 1 87.69 108 PRO B CA 1
ATOM 2692 C C . PRO B 1 108 ? 6.805 -18.344 0.658 1 87.69 108 PRO B C 1
ATOM 2694 O O . PRO B 1 108 ? 5.691 -17.828 0.586 1 87.69 108 PRO B O 1
ATOM 2697 N N . PRO B 1 109 ? 7.758 -18.531 1.71 1 83.5 109 PRO B N 1
ATOM 2698 C CA . PRO B 1 109 ? 7.266 -17.828 2.902 1 83.5 109 PRO B CA 1
ATOM 2699 C C . PRO B 1 109 ? 7.16 -16.328 2.705 1 83.5 109 PRO B C 1
ATOM 2701 O O . PRO B 1 109 ? 7.957 -15.734 1.965 1 83.5 109 PRO B O 1
ATOM 2704 N N . ASP B 1 110 ? 6.152 -15.664 2.885 1 90.19 110 ASP B N 1
ATOM 2705 C CA . ASP B 1 110 ? 5.926 -14.227 2.785 1 90.19 110 ASP B CA 1
ATOM 2706 C C . ASP B 1 110 ? 5.699 -13.805 1.334 1 90.19 110 ASP B C 1
ATOM 2708 O O . ASP B 1 110 ? 6.266 -12.812 0.875 1 90.19 110 ASP B O 1
ATOM 2712 N N . ASN B 1 111 ? 5.148 -14.695 0.528 1 91.12 111 ASN B N 1
ATOM 2713 C CA . ASN B 1 111 ? 4.852 -14.477 -0.884 1 91.12 111 ASN B CA 1
ATOM 2714 C C . ASN B 1 111 ? 4.262 -13.094 -1.126 1 91.12 111 ASN B C 1
ATOM 2716 O O . ASN B 1 111 ? 4.609 -12.43 -2.102 1 91.12 111 ASN B O 1
ATOM 2720 N N . GLU B 1 112 ? 3.377 -12.648 -0.241 1 93.81 112 GLU B N 1
ATOM 2721 C CA . GLU B 1 112 ? 2.727 -11.352 -0.389 1 93.81 112 GLU B CA 1
ATOM 2722 C C . GLU B 1 112 ? 3.75 -10.219 -0.399 1 93.81 112 GLU B C 1
ATOM 2724 O O . GLU B 1 112 ? 3.646 -9.289 -1.202 1 93.81 112 GLU B O 1
ATOM 2729 N N . TYR B 1 113 ? 4.723 -10.273 0.461 1 94.38 113 TYR B N 1
ATOM 2730 C CA . TYR B 1 113 ? 5.781 -9.266 0.491 1 94.38 113 TYR B CA 1
ATOM 2731 C C . TYR B 1 113 ? 6.578 -9.273 -0.808 1 94.38 113 TYR B C 1
ATOM 2733 O O . TYR B 1 113 ? 6.879 -8.211 -1.363 1 94.38 113 TYR B O 1
ATOM 2741 N N . MET B 1 114 ? 6.922 -10.477 -1.292 1 93.56 114 MET B N 1
ATOM 2742 C CA . MET B 1 114 ? 7.688 -10.609 -2.527 1 93.56 114 MET B CA 1
ATOM 2743 C C . MET B 1 114 ? 6.922 -10.023 -3.709 1 93.56 114 MET B C 1
ATOM 2745 O O . MET B 1 114 ? 7.516 -9.414 -4.602 1 93.56 114 MET B O 1
ATOM 2749 N N . LEU B 1 115 ? 5.629 -10.273 -3.678 1 94.62 115 LEU B N 1
ATOM 2750 C CA . LEU B 1 115 ? 4.801 -9.727 -4.75 1 94.62 115 LEU B CA 1
ATOM 2751 C C . LEU B 1 115 ? 4.797 -8.203 -4.711 1 94.62 115 LEU B C 1
ATOM 2753 O O . LEU B 1 115 ? 4.789 -7.551 -5.758 1 94.62 115 LEU B O 1
ATOM 2757 N N . ARG B 1 116 ? 4.816 -7.547 -3.512 1 96.75 116 ARG B N 1
ATOM 2758 C CA . ARG B 1 116 ? 4.922 -6.098 -3.402 1 96.75 116 ARG B CA 1
ATOM 2759 C C . ARG B 1 116 ? 6.27 -5.605 -3.924 1 96.75 116 ARG B C 1
ATOM 2761 O O . ARG B 1 116 ? 6.348 -4.555 -4.562 1 96.75 116 ARG B O 1
ATOM 2768 N N . GLU B 1 117 ? 7.289 -6.422 -3.68 1 95.44 117 GLU B N 1
ATOM 2769 C CA . GLU B 1 117 ? 8.594 -6.078 -4.234 1 95.44 117 GLU B CA 1
ATOM 2770 C C . GLU B 1 117 ? 8.57 -6.086 -5.758 1 95.44 117 GLU B C 1
ATOM 2772 O O . GLU B 1 117 ? 9.141 -5.199 -6.398 1 95.44 117 GLU B O 1
ATOM 2777 N N . LYS B 1 118 ? 7.934 -7.059 -6.301 1 95.81 118 LYS B N 1
ATOM 2778 C CA . LYS B 1 118 ? 7.812 -7.145 -7.754 1 95.81 118 LYS B CA 1
ATOM 2779 C C . LYS B 1 118 ? 7.043 -5.953 -8.312 1 95.81 118 LYS B C 1
ATOM 2781 O O . LYS B 1 118 ? 7.434 -5.379 -9.336 1 95.81 118 LYS B O 1
ATOM 2786 N N . LEU B 1 119 ? 5.961 -5.578 -7.598 1 97 119 LEU B N 1
ATOM 2787 C CA . LEU B 1 119 ? 5.168 -4.426 -8.023 1 97 119 LEU B CA 1
ATOM 2788 C C . LEU B 1 119 ? 6.004 -3.15 -7.984 1 97 119 LEU B C 1
ATOM 2790 O O . LEU B 1 119 ? 5.961 -2.346 -8.914 1 97 119 LEU B O 1
ATOM 2794 N N . ARG B 1 120 ? 6.738 -3.01 -6.941 1 95.75 120 ARG B N 1
ATOM 2795 C CA . ARG B 1 120 ? 7.562 -1.821 -6.75 1 95.75 120 ARG B CA 1
ATOM 2796 C C . ARG B 1 120 ? 8.664 -1.743 -7.805 1 95.75 120 ARG B C 1
ATOM 2798 O O . ARG B 1 120 ? 8.984 -0.657 -8.289 1 95.75 120 ARG B O 1
ATOM 2805 N N . LYS B 1 121 ? 9.172 -2.863 -8.172 1 96 121 LYS B N 1
ATOM 2806 C CA . LYS B 1 121 ? 10.32 -2.912 -9.078 1 96 121 LYS B CA 1
ATOM 2807 C C . LYS B 1 121 ? 9.867 -2.889 -10.531 1 96 121 LYS B C 1
ATOM 2809 O O . LYS B 1 121 ? 10.68 -2.65 -11.438 1 96 121 LYS B O 1
ATOM 2814 N N . LEU B 1 122 ? 8.641 -3.16 -10.781 1 96.81 122 LEU B N 1
ATOM 2815 C CA . LEU B 1 122 ? 8.133 -3.229 -12.141 1 96.81 122 LEU B CA 1
ATOM 2816 C C . LEU B 1 122 ? 8.234 -1.871 -12.828 1 96.81 122 LEU B C 1
ATOM 2818 O O . LEU B 1 122 ? 7.781 -0.86 -12.289 1 96.81 122 LEU B O 1
ATOM 2822 N N . THR B 1 123 ? 8.875 -1.786 -13.945 1 97.12 123 THR B N 1
ATOM 2823 C CA . THR B 1 123 ? 9.031 -0.553 -14.711 1 97.12 123 THR B CA 1
ATOM 2824 C C . THR B 1 123 ? 8.609 -0.756 -16.156 1 97.12 123 THR B C 1
ATOM 2826 O O . THR B 1 123 ? 8.805 -1.836 -16.719 1 97.12 123 THR B O 1
ATOM 2829 N N . GLN B 1 124 ? 8.141 0.238 -16.734 1 95.5 124 GLN B N 1
ATOM 2830 C CA . GLN B 1 124 ? 7.746 0.208 -18.141 1 95.5 124 GLN B CA 1
ATOM 2831 C C . GLN B 1 124 ? 8.961 0.279 -19.062 1 95.5 124 GLN B C 1
ATOM 2833 O O . GLN B 1 124 ? 9.609 1.323 -19.172 1 95.5 124 GLN B O 1
ATOM 2838 N N . ILE B 1 125 ? 9.367 -0.687 -19.625 1 91.25 125 ILE B N 1
ATOM 2839 C CA . ILE B 1 125 ? 10.492 -0.731 -20.562 1 91.25 125 ILE B CA 1
ATOM 2840 C C . ILE B 1 125 ? 9.977 -0.698 -22 1 91.25 125 ILE B C 1
ATOM 2842 O O . ILE B 1 125 ? 10.57 -0.062 -22.859 1 91.25 125 ILE B O 1
ATOM 2846 N N . GLY B 1 126 ? 8.75 -1.154 -22.328 1 90.38 126 GLY B N 1
ATOM 2847 C CA . GLY B 1 126 ? 8.133 -1.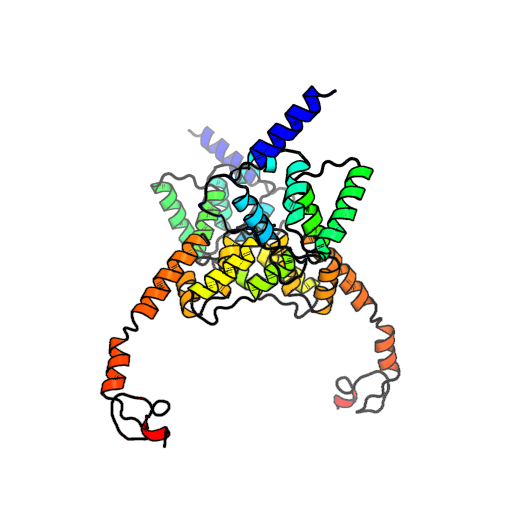21 -23.641 1 90.38 126 GLY B CA 1
ATOM 2848 C C . GLY B 1 126 ? 6.801 -0.483 -23.703 1 90.38 126 GLY B C 1
ATOM 2849 O O . GLY B 1 126 ? 6.695 0.67 -23.281 1 90.38 126 GLY B O 1
ATOM 2850 N N . SER B 1 127 ? 5.898 -1.127 -24.328 1 92.12 127 SER B N 1
ATOM 2851 C CA . SER B 1 127 ? 4.59 -0.508 -24.516 1 92.12 127 SER B CA 1
ATOM 2852 C C . SER B 1 127 ? 3.82 -0.436 -23.203 1 92.12 127 SER B C 1
ATOM 2854 O O . SER B 1 127 ? 4.051 -1.237 -22.297 1 92.12 127 SER B O 1
ATOM 2856 N N . LEU B 1 128 ? 2.941 0.48 -23.156 1 94.5 128 LEU B N 1
ATOM 2857 C CA . LEU B 1 128 ? 2.055 0.588 -22 1 94.5 128 LEU B CA 1
ATOM 2858 C C . LEU B 1 128 ? 1.237 -0.686 -21.812 1 94.5 128 LEU B C 1
ATOM 2860 O O . LEU B 1 128 ? 0.981 -1.111 -20.688 1 94.5 128 LEU B O 1
ATOM 2864 N N . HIS B 1 129 ? 0.869 -1.247 -22.953 1 91.75 129 HIS B N 1
ATOM 2865 C CA . HIS B 1 129 ? 0.086 -2.477 -22.922 1 91.75 129 HIS B CA 1
ATOM 2866 C C . HIS B 1 129 ? 0.871 -3.609 -22.266 1 91.75 129 HIS B C 1
ATOM 2868 O O . HIS B 1 129 ? 0.327 -4.359 -21.453 1 91.75 129 HIS B O 1
ATOM 2874 N N . ASP B 1 130 ? 2.145 -3.713 -22.609 1 93.69 130 ASP B N 1
ATOM 2875 C CA . ASP B 1 130 ? 2.988 -4.738 -22 1 93.69 130 ASP B CA 1
ATOM 2876 C C . ASP B 1 130 ? 3.148 -4.5 -20.5 1 93.69 130 ASP B C 1
ATOM 2878 O O . ASP B 1 130 ? 3.111 -5.445 -19.719 1 93.69 130 ASP B O 1
ATOM 2882 N N . TYR B 1 131 ? 3.377 -3.258 -20.188 1 96.38 131 TYR B N 1
ATOM 2883 C CA . TYR B 1 131 ? 3.508 -2.891 -18.781 1 96.38 131 TYR B CA 1
ATOM 2884 C C . TYR B 1 131 ? 2.238 -3.23 -18 1 96.38 131 TYR B C 1
ATOM 2886 O O . TYR B 1 131 ? 2.303 -3.801 -16.906 1 96.38 131 TYR B O 1
ATOM 2894 N N . LEU B 1 132 ? 1.089 -2.9 -18.594 1 95.06 132 LEU B N 1
ATOM 2895 C CA . LEU B 1 132 ? -0.208 -3.178 -17.984 1 95.06 132 LEU B CA 1
ATOM 2896 C C . LEU B 1 132 ? -0.396 -4.676 -17.766 1 95.06 132 LEU B C 1
ATOM 2898 O O . LEU B 1 132 ? -0.842 -5.102 -16.703 1 95.06 132 LEU B O 1
ATOM 2902 N N . SER B 1 133 ? -0.051 -5.441 -18.734 1 92 133 SER B N 1
ATOM 2903 C CA . SER B 1 133 ? -0.177 -6.891 -18.641 1 92 133 SER B CA 1
ATOM 2904 C C . SER B 1 133 ? 0.694 -7.457 -17.531 1 92 133 SER B C 1
ATOM 2906 O O . SER B 1 133 ? 0.237 -8.281 -16.734 1 92 133 SER B O 1
ATOM 2908 N N . ALA B 1 134 ? 1.926 -7.008 -17.5 1 94.25 134 ALA B N 1
ATOM 2909 C CA . ALA B 1 134 ? 2.848 -7.461 -16.453 1 94.25 134 ALA B CA 1
ATOM 2910 C C . ALA B 1 134 ? 2.338 -7.082 -15.07 1 94.25 134 ALA B C 1
ATOM 2912 O O . ALA B 1 134 ? 2.424 -7.879 -14.133 1 94.25 134 ALA B O 1
ATOM 2913 N N . PHE B 1 135 ? 1.808 -5.867 -14.969 1 96.31 135 PHE B N 1
ATOM 2914 C CA . PHE B 1 135 ? 1.263 -5.379 -13.711 1 96.31 135 PHE B CA 1
ATOM 2915 C C . PHE B 1 135 ? 0.088 -6.238 -13.258 1 96.31 135 PHE B C 1
ATOM 2917 O O . PHE B 1 135 ? 0.035 -6.668 -12.102 1 96.31 135 PHE B O 1
ATOM 2924 N N . GLN B 1 136 ? -0.795 -6.559 -14.164 1 92.06 136 GLN B N 1
ATOM 2925 C CA . GLN B 1 136 ? -1.975 -7.367 -13.867 1 92.06 136 GLN B CA 1
ATOM 2926 C C . GLN B 1 136 ? -1.584 -8.789 -13.484 1 92.06 136 GLN B C 1
ATOM 2928 O O . GLN B 1 136 ? -2.215 -9.398 -12.609 1 92.06 136 GLN B O 1
ATOM 2933 N N . ASP B 1 137 ? -0.578 -9.273 -14.125 1 89.5 137 ASP B N 1
ATOM 2934 C CA . ASP B 1 137 ? -0.096 -10.625 -13.828 1 89.5 137 ASP B CA 1
ATOM 2935 C C . ASP B 1 137 ? 0.361 -10.734 -12.375 1 89.5 137 ASP B C 1
ATOM 2937 O O . ASP B 1 137 ? 0.108 -11.75 -11.719 1 89.5 137 ASP B O 1
ATOM 2941 N N . ILE B 1 138 ? 1.012 -9.695 -11.883 1 93.5 138 ILE B N 1
ATOM 2942 C CA . ILE B 1 138 ? 1.461 -9.711 -10.492 1 93.5 138 ILE B CA 1
ATOM 2943 C C . ILE B 1 138 ? 0.262 -9.547 -9.562 1 93.5 138 ILE B C 1
ATOM 2945 O O . ILE B 1 138 ? 0.15 -10.258 -8.555 1 93.5 138 ILE B O 1
ATOM 2949 N N . LEU B 1 139 ? -0.702 -8.703 -9.93 1 92.69 139 LEU B N 1
ATOM 2950 C CA . LEU B 1 139 ? -1.844 -8.375 -9.086 1 92.69 139 LEU B CA 1
ATOM 2951 C C . LEU B 1 139 ? -2.713 -9.609 -8.844 1 92.69 139 LEU B C 1
ATOM 2953 O O . LEU B 1 139 ? -3.213 -9.812 -7.738 1 92.69 139 LEU B O 1
ATOM 2957 N N . ILE B 1 140 ? -2.855 -10.406 -9.836 1 86.69 140 ILE B N 1
ATOM 2958 C CA . ILE B 1 140 ? -3.75 -11.555 -9.734 1 86.69 140 ILE B CA 1
ATOM 2959 C C . ILE B 1 140 ? -3.176 -12.57 -8.742 1 86.69 140 ILE B C 1
ATOM 2961 O O . ILE B 1 140 ? -3.922 -13.344 -8.133 1 86.69 140 ILE B O 1
ATOM 2965 N N . GLN B 1 141 ? -1.938 -12.508 -8.578 1 90.12 141 GLN B N 1
ATOM 2966 C CA . GLN B 1 141 ? -1.283 -13.43 -7.656 1 90.12 141 GLN B CA 1
ATOM 2967 C C . GLN B 1 141 ? -1.438 -12.961 -6.211 1 90.12 141 GLN B C 1
ATOM 2969 O O . GLN B 1 141 ? -1.194 -13.734 -5.277 1 90.12 141 GLN B O 1
ATOM 2974 N N . CYS B 1 142 ? -1.773 -11.68 -6.035 1 91.56 142 CYS B N 1
ATOM 2975 C CA . CYS B 1 142 ? -1.911 -11.133 -4.691 1 91.56 142 CYS B CA 1
ATOM 2976 C C . CYS B 1 142 ? -3.186 -11.633 -4.023 1 91.56 142 CYS B C 1
ATOM 2978 O O . CYS B 1 142 ? -4.27 -11.562 -4.605 1 91.56 142 CYS B O 1
ATOM 2980 N N . GLN B 1 143 ? -3.016 -12.133 -2.822 1 88.69 143 GLN B N 1
ATOM 2981 C CA . GLN B 1 143 ? -4.168 -12.641 -2.084 1 88.69 143 GLN B CA 1
ATOM 2982 C C . GLN B 1 143 ? -4.66 -11.617 -1.062 1 88.69 143 GLN B C 1
ATOM 2984 O O . GLN B 1 143 ? -5.828 -11.633 -0.672 1 88.69 143 GLN B O 1
ATOM 2989 N N . VAL B 1 144 ? -3.771 -10.812 -0.628 1 91.81 144 VAL B N 1
ATOM 2990 C CA . VAL B 1 144 ? -4.121 -9.75 0.314 1 91.81 144 VAL B CA 1
ATOM 2991 C C . VAL B 1 144 ? -4.523 -8.492 -0.449 1 91.81 144 VAL B C 1
ATOM 2993 O O . VAL B 1 144 ? -3.799 -8.039 -1.337 1 91.81 144 VAL B O 1
ATOM 2996 N N . ALA B 1 145 ? -5.574 -7.98 -0.094 1 92.56 145 ALA B N 1
ATOM 2997 C CA . ALA B 1 145 ? -6.145 -6.848 -0.82 1 92.56 145 ALA B CA 1
ATOM 2998 C C . ALA B 1 145 ? -5.227 -5.633 -0.746 1 92.56 145 ALA B C 1
ATOM 3000 O O . ALA B 1 145 ? -4.641 -5.352 0.303 1 92.56 145 ALA B O 1
ATOM 3001 N N . ILE B 1 146 ? -5.121 -4.949 -1.846 1 96 146 ILE B N 1
ATOM 3002 C CA . ILE B 1 146 ? -4.383 -3.697 -1.969 1 96 146 ILE B CA 1
ATOM 3003 C C . ILE B 1 146 ? -5.355 -2.539 -2.164 1 96 146 ILE B C 1
ATOM 3005 O O . ILE B 1 146 ? -6.305 -2.641 -2.947 1 96 146 ILE B O 1
ATOM 3009 N N . THR B 1 147 ? -5.168 -1.47 -1.473 1 95.69 147 THR B N 1
ATOM 3010 C CA . THR B 1 147 ? -6.082 -0.338 -1.559 1 95.69 147 THR B CA 1
ATOM 3011 C C . THR B 1 147 ? -5.965 0.352 -2.916 1 95.69 147 THR B C 1
ATOM 3013 O O . THR B 1 147 ? -4.922 0.277 -3.566 1 95.69 147 THR B O 1
ATOM 3016 N N . PRO B 1 148 ? -7.016 1.097 -3.326 1 95.81 148 PRO B N 1
ATOM 3017 C CA . PRO B 1 148 ? -6.953 1.847 -4.582 1 95.81 148 PRO B CA 1
ATOM 3018 C C . PRO B 1 148 ? -5.781 2.824 -4.625 1 95.81 148 PRO B C 1
ATOM 3020 O O . PRO B 1 148 ? -5.121 2.959 -5.66 1 95.81 148 PRO B O 1
ATOM 3023 N N . MET B 1 149 ? -5.488 3.465 -3.52 1 95.88 149 MET B N 1
ATOM 3024 C CA . MET B 1 149 ? -4.383 4.414 -3.447 1 95.88 149 MET B CA 1
ATOM 3025 C C . MET B 1 149 ? -3.049 3.715 -3.699 1 95.88 149 MET B C 1
ATOM 3027 O O . MET B 1 149 ? -2.234 4.191 -4.492 1 95.88 149 MET B O 1
ATOM 3031 N N . GLU B 1 150 ? -2.895 2.584 -3.064 1 97.88 150 GLU B N 1
ATOM 3032 C CA . GLU B 1 150 ? -1.645 1.854 -3.248 1 97.88 150 GLU B CA 1
ATOM 3033 C C . GLU B 1 150 ? -1.543 1.277 -4.656 1 97.88 150 GLU B C 1
ATOM 3035 O O . GLU B 1 150 ? -0.455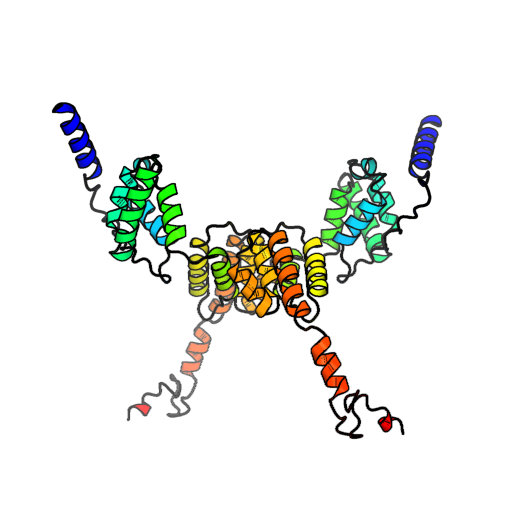 1.224 -5.234 1 97.88 150 GLU B O 1
ATOM 3040 N N . LEU B 1 151 ? -2.662 0.782 -5.16 1 97.69 151 LEU B N 1
ATOM 3041 C CA . LEU B 1 151 ? -2.666 0.256 -6.523 1 97.69 151 LEU B CA 1
ATOM 3042 C C . LEU B 1 151 ? -2.242 1.328 -7.52 1 97.69 151 LEU B C 1
ATOM 3044 O O . LEU B 1 151 ? -1.39 1.083 -8.375 1 97.69 151 LEU B O 1
ATOM 3048 N N . ARG B 1 152 ? -2.854 2.482 -7.41 1 97.06 152 ARG B N 1
ATOM 3049 C CA . ARG B 1 152 ? -2.473 3.609 -8.258 1 97.06 152 ARG B CA 1
ATOM 3050 C C . ARG B 1 152 ? -0.997 3.949 -8.086 1 97.06 152 ARG B C 1
ATOM 3052 O O . ARG B 1 152 ? -0.288 4.176 -9.07 1 97.06 152 ARG B O 1
ATOM 3059 N N . PHE B 1 153 ? -0.573 3.99 -6.871 1 97.38 153 PHE B N 1
ATOM 3060 C CA . PHE B 1 153 ? 0.799 4.367 -6.551 1 97.38 153 PHE B CA 1
ATOM 3061 C C . PHE B 1 153 ? 1.79 3.414 -7.207 1 97.38 153 PHE B C 1
ATOM 3063 O O . PHE B 1 153 ? 2.713 3.85 -7.898 1 97.38 153 PHE B O 1
ATOM 3070 N N . TYR B 1 154 ? 1.613 2.064 -7.016 1 97.75 154 TYR B N 1
ATOM 3071 C CA . TYR B 1 154 ? 2.488 1.068 -7.625 1 97.75 154 TYR B CA 1
ATOM 3072 C C . TYR B 1 154 ? 2.516 1.219 -9.141 1 97.75 154 TYR B C 1
ATOM 3074 O O . TYR B 1 154 ? 3.588 1.207 -9.75 1 97.75 154 TYR B O 1
ATOM 3082 N N . PHE B 1 155 ? 1.339 1.36 -9.758 1 97.88 155 PHE B N 1
ATOM 3083 C CA . PHE B 1 155 ? 1.22 1.429 -11.203 1 97.88 155 PHE B CA 1
ATOM 3084 C C . PHE B 1 155 ? 1.934 2.66 -11.75 1 97.88 155 PHE B C 1
ATOM 3086 O O . PHE B 1 155 ? 2.686 2.568 -12.727 1 97.88 155 PHE B O 1
ATOM 3093 N N . GLN B 1 156 ? 1.757 3.77 -11.102 1 97 156 GLN B N 1
ATOM 3094 C CA . GLN B 1 156 ? 2.279 5.051 -11.57 1 97 156 GLN B CA 1
ATOM 3095 C C . GLN B 1 156 ? 3.795 5.117 -11.406 1 97 156 GLN B C 1
ATOM 3097 O O . GLN B 1 156 ? 4.484 5.746 -12.219 1 97 156 GLN B O 1
ATOM 3102 N N . GLN B 1 157 ? 4.316 4.449 -10.414 1 95.88 157 GLN B N 1
ATOM 3103 C CA . GLN B 1 157 ? 5.75 4.488 -10.141 1 95.88 157 GLN B CA 1
ATOM 3104 C C . GLN B 1 157 ? 6.543 3.83 -11.266 1 95.88 157 GLN B C 1
ATOM 3106 O O . GLN B 1 157 ? 7.699 4.188 -11.508 1 95.88 157 GLN B O 1
ATOM 3111 N N . GLY B 1 158 ? 5.949 2.92 -11.914 1 97.12 158 GLY B N 1
ATOM 3112 C C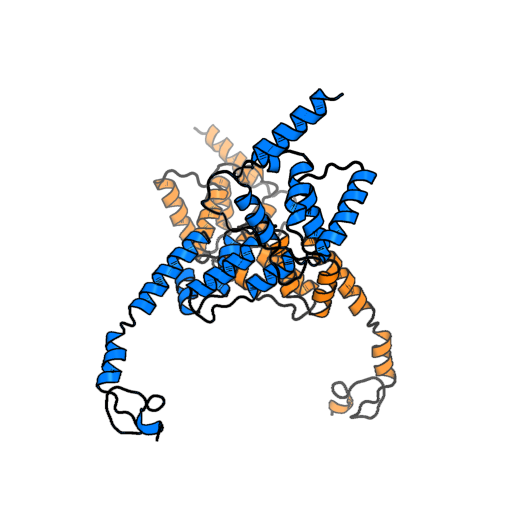A . GLY B 1 158 ? 6.664 2.188 -12.945 1 97.12 158 GLY B CA 1
ATOM 3113 C C . GLY B 1 158 ? 6.477 2.771 -14.336 1 97.12 158 GLY B C 1
ATOM 3114 O O . GLY B 1 158 ? 7.113 2.326 -15.289 1 97.12 158 GLY B O 1
ATOM 3115 N N . LEU B 1 159 ? 5.633 3.773 -14.453 1 97.06 159 LEU B N 1
ATOM 3116 C CA . LEU B 1 159 ? 5.332 4.371 -15.75 1 97.06 159 LEU B CA 1
ATOM 3117 C C . LEU B 1 159 ? 6.473 5.277 -16.203 1 97.06 159 LEU B C 1
ATOM 3119 O O . LEU B 1 159 ? 7.301 5.699 -15.391 1 97.06 159 LEU B O 1
ATOM 3123 N N . ARG B 1 160 ? 6.438 5.527 -17.484 1 94.69 160 ARG B N 1
ATOM 3124 C CA . ARG B 1 160 ? 7.348 6.543 -18.016 1 94.69 160 ARG B CA 1
ATOM 3125 C C . ARG B 1 160 ? 7.074 7.902 -17.391 1 94.69 160 ARG B C 1
ATOM 3127 O O . ARG B 1 160 ? 5.93 8.219 -17.047 1 94.69 160 ARG B O 1
ATOM 3134 N N . SER B 1 161 ? 8.133 8.711 -17.297 1 93.69 161 SER B N 1
ATOM 3135 C CA . SER B 1 161 ? 8.062 9.969 -16.578 1 93.69 161 SER B CA 1
ATOM 3136 C C . SER B 1 161 ? 6.961 10.867 -17.125 1 93.69 161 SER B C 1
ATOM 3138 O O . SER B 1 161 ? 6.223 11.492 -16.344 1 93.69 161 SER B O 1
ATOM 3140 N N . GLU B 1 162 ? 6.812 10.938 -18.406 1 92.75 162 GLU B N 1
ATOM 3141 C CA . GLU B 1 162 ? 5.82 11.812 -19.016 1 92.75 162 GLU B CA 1
ATOM 3142 C C . GLU B 1 162 ? 4.402 11.391 -18.641 1 92.75 162 GLU B C 1
ATOM 3144 O O . GLU B 1 162 ? 3.561 12.227 -18.312 1 92.75 162 GLU B O 1
ATOM 3149 N N . THR B 1 163 ? 4.203 10.109 -18.766 1 94.88 163 THR B N 1
ATOM 3150 C CA . THR B 1 163 ? 2.881 9.586 -18.438 1 94.88 163 THR B CA 1
ATOM 3151 C C . THR B 1 163 ? 2.588 9.758 -16.953 1 94.88 163 THR B C 1
ATOM 3153 O O . THR B 1 163 ? 1.484 10.156 -16.578 1 94.88 163 THR B O 1
ATOM 3156 N N . SER B 1 164 ? 3.561 9.461 -16.141 1 94.81 164 SER B N 1
ATOM 3157 C CA . SER B 1 164 ? 3.402 9.594 -14.688 1 94.81 164 SER B CA 1
ATOM 3158 C C . SER B 1 164 ? 3.078 11.031 -14.297 1 94.81 164 SER B C 1
ATOM 3160 O O . SER B 1 164 ? 2.219 11.273 -13.453 1 94.81 164 SER B O 1
ATOM 3162 N N . HIS B 1 165 ? 3.76 11.953 -14.93 1 92.56 165 HIS B N 1
ATOM 3163 C CA . HIS B 1 165 ? 3.514 13.367 -14.656 1 92.56 165 HIS B CA 1
ATOM 3164 C C . HIS B 1 165 ? 2.094 13.758 -15.047 1 92.56 165 HIS B C 1
ATOM 3166 O O . HIS B 1 165 ? 1.426 14.492 -14.32 1 92.56 165 HIS B O 1
ATOM 3172 N N . HIS B 1 166 ? 1.716 13.281 -16.156 1 93.38 166 HIS B N 1
ATOM 3173 C CA . HIS B 1 166 ? 0.355 13.539 -16.625 1 93.38 166 HIS B CA 1
ATOM 3174 C C . HIS B 1 166 ? -0.67 13.047 -15.602 1 93.38 166 HIS B C 1
ATOM 3176 O O . HIS B 1 166 ? -1.647 13.734 -15.312 1 93.38 166 HIS B O 1
ATOM 3182 N N . LEU B 1 167 ? -0.469 11.93 -15.07 1 94.69 167 LEU B N 1
ATOM 3183 C CA . LEU B 1 167 ? -1.389 11.344 -14.102 1 94.69 167 LEU B CA 1
ATOM 3184 C C . LEU B 1 167 ? -1.396 12.141 -12.805 1 94.69 167 LEU B C 1
ATOM 3186 O O . LEU B 1 167 ? -2.445 12.305 -12.172 1 94.69 167 LEU B O 1
ATOM 3190 N N . ARG B 1 168 ? -0.231 12.586 -12.438 1 90.88 168 ARG B N 1
ATOM 3191 C CA . ARG B 1 168 ? -0.124 13.391 -11.227 1 90.88 168 ARG B CA 1
ATOM 3192 C C . ARG B 1 168 ? -0.964 14.664 -11.336 1 90.88 168 ARG B C 1
ATOM 3194 O O . ARG B 1 168 ? -1.531 15.125 -10.344 1 90.88 168 ARG B O 1
ATOM 3201 N N . GLU B 1 169 ? -1.106 15.156 -12.484 1 91.81 169 GLU B N 1
ATOM 3202 C CA . GLU B 1 169 ? -1.854 16.391 -12.727 1 91.81 169 GLU B CA 1
ATOM 3203 C C . GLU B 1 169 ? -3.359 16.141 -12.672 1 91.81 169 GLU B C 1
ATOM 3205 O O . GLU B 1 169 ? -4.129 17.047 -12.336 1 91.81 169 GLU B O 1
ATOM 3210 N N . HIS B 1 170 ? -3.734 14.938 -12.922 1 93.06 170 HIS B N 1
ATOM 3211 C CA . HIS B 1 170 ? -5.16 14.641 -13.039 1 93.06 170 HIS B CA 1
ATOM 3212 C C . HIS B 1 170 ? -5.664 13.898 -11.805 1 93.06 170 HIS B C 1
ATOM 3214 O O . HIS B 1 170 ? -6.875 13.797 -11.594 1 93.06 170 HIS B O 1
ATOM 3220 N N . HIS B 1 171 ? -4.844 13.391 -11.039 1 91.25 171 HIS B N 1
ATOM 3221 C CA . HIS B 1 171 ? -5.102 12.812 -9.727 1 91.25 171 HIS B CA 1
ATOM 3222 C C . HIS B 1 171 ? -6.219 11.773 -9.789 1 91.25 171 HIS B C 1
ATOM 3224 O O . HIS B 1 171 ? -7.184 11.852 -9.023 1 91.25 171 HIS B O 1
ATOM 3230 N N . PRO B 1 172 ? -6.094 10.766 -10.625 1 93.5 172 PRO B N 1
ATOM 3231 C CA . PRO B 1 172 ? -7.129 9.734 -10.648 1 93.5 172 PRO B CA 1
ATOM 3232 C C . PRO B 1 172 ? -7.301 9.031 -9.305 1 93.5 172 PRO B C 1
ATOM 3234 O O . PRO B 1 172 ? -6.328 8.859 -8.562 1 93.5 172 PRO B O 1
ATOM 3237 N N . ALA B 1 173 ? -8.531 8.562 -9.039 1 91.19 173 ALA B N 1
ATOM 3238 C CA . ALA B 1 173 ? -8.844 8.023 -7.719 1 91.19 173 ALA B CA 1
ATOM 3239 C C . ALA B 1 173 ? -8.656 6.508 -7.691 1 91.19 173 ALA B C 1
ATOM 3241 O O . ALA B 1 173 ? -8.391 5.93 -6.637 1 91.19 173 ALA B O 1
ATOM 3242 N N . THR B 1 174 ? -8.859 5.879 -8.867 1 93.62 174 THR B N 1
ATOM 3243 C CA . THR B 1 174 ? -8.82 4.422 -8.922 1 93.62 174 THR B CA 1
ATOM 3244 C C . THR B 1 174 ? -7.797 3.947 -9.953 1 93.62 174 THR B C 1
ATOM 3246 O O . THR B 1 174 ? -7.359 4.727 -10.805 1 93.62 174 THR B O 1
ATOM 3249 N N . LEU B 1 175 ? -7.414 2.697 -9.781 1 95.12 175 LEU B N 1
ATOM 3250 C CA . LEU B 1 175 ? -6.52 2.104 -10.773 1 95.12 175 LEU B CA 1
ATOM 3251 C C . LEU B 1 175 ? -7.152 2.127 -12.164 1 95.12 175 LEU B C 1
ATOM 3253 O O . LEU B 1 175 ? -6.477 2.404 -13.148 1 95.12 175 LEU B O 1
ATOM 3257 N N . GLU B 1 176 ? -8.445 1.834 -12.25 1 93.69 176 GLU B N 1
ATOM 3258 C CA . GLU B 1 176 ? -9.156 1.831 -13.523 1 93.69 176 GLU B CA 1
ATOM 3259 C C . GLU B 1 176 ? -9.086 3.199 -14.195 1 93.69 176 GLU B C 1
ATOM 3261 O O . GLU B 1 176 ? -8.789 3.297 -15.391 1 93.69 176 GLU B O 1
ATOM 3266 N N . GLU B 1 177 ? -9.359 4.219 -13.422 1 95.56 177 GLU B N 1
ATOM 3267 C CA . GLU B 1 177 ? -9.266 5.578 -13.938 1 95.56 177 GLU B CA 1
ATOM 3268 C C . GLU B 1 177 ? -7.836 5.91 -14.359 1 95.56 177 GLU B C 1
ATOM 3270 O O . GLU B 1 177 ? -7.617 6.578 -15.375 1 95.56 177 GLU B O 1
ATOM 3275 N N . THR B 1 178 ? -6.914 5.473 -13.586 1 96.56 178 THR B N 1
ATOM 3276 C CA . THR B 1 178 ? -5.496 5.695 -13.859 1 96.56 178 THR B CA 1
ATOM 3277 C C . THR B 1 178 ? -5.102 5.074 -15.195 1 96.56 178 THR B C 1
ATOM 3279 O O . THR B 1 178 ? -4.453 5.723 -16.016 1 96.56 178 THR B O 1
ATOM 3282 N N . ILE B 1 179 ? -5.48 3.854 -15.367 1 95.25 179 ILE B N 1
ATOM 3283 C CA . ILE B 1 179 ? -5.164 3.121 -16.594 1 95.25 179 ILE B CA 1
ATOM 3284 C C . ILE B 1 179 ? -5.805 3.818 -17.797 1 95.25 179 ILE B C 1
ATOM 3286 O O . ILE B 1 179 ? -5.156 4.012 -18.828 1 95.25 179 ILE B O 1
ATOM 3290 N N . GLU B 1 180 ? -7.059 4.176 -17.641 1 94.81 180 GLU B N 1
ATOM 3291 C CA . GLU B 1 180 ? -7.766 4.859 -18.719 1 94.81 180 GLU B CA 1
ATOM 3292 C C . GLU B 1 180 ? -7.059 6.156 -19.094 1 94.81 180 GLU B C 1
ATOM 3294 O O . GLU B 1 180 ? -6.852 6.426 -20.281 1 94.81 180 GLU B O 1
ATOM 3299 N N . LEU B 1 181 ? -6.695 6.977 -18.125 1 96 181 LEU B N 1
ATOM 3300 C CA . LEU B 1 181 ? -6.008 8.242 -18.375 1 96 181 LEU B CA 1
ATOM 3301 C C . LEU B 1 181 ? -4.648 8 -19.016 1 96 181 LEU B C 1
ATOM 3303 O O . LEU B 1 181 ? -4.25 8.742 -19.922 1 96 181 LEU B O 1
ATOM 3307 N N . ALA B 1 182 ? -3.938 6.992 -18.547 1 95.62 182 ALA B N 1
ATOM 3308 C CA . ALA B 1 182 ? -2.631 6.656 -19.109 1 95.62 182 ALA B CA 1
ATOM 3309 C C . ALA B 1 182 ? -2.75 6.254 -20.562 1 95.62 182 ALA B C 1
ATOM 3311 O O . ALA B 1 182 ? -1.953 6.691 -21.406 1 95.62 182 ALA B O 1
ATOM 3312 N N . LEU B 1 183 ? -3.744 5.445 -20.859 1 93.62 183 LEU B N 1
ATOM 3313 C CA . LEU B 1 183 ? -3.953 4.969 -22.234 1 93.62 183 LEU B CA 1
ATOM 3314 C C . LEU B 1 183 ? -4.316 6.125 -23.156 1 93.62 183 LEU B C 1
ATOM 3316 O O . LEU B 1 183 ? -3.818 6.203 -24.281 1 93.62 183 LEU B O 1
ATOM 3320 N N . ARG B 1 184 ? -5.148 7.016 -22.703 1 91.88 184 ARG B N 1
ATOM 3321 C CA . ARG B 1 184 ? -5.535 8.18 -23.484 1 91.88 184 ARG B CA 1
ATOM 3322 C C . ARG B 1 184 ? -4.332 9.078 -23.766 1 91.88 184 ARG B C 1
ATOM 3324 O O . ARG B 1 184 ? -4.156 9.562 -24.875 1 91.88 184 ARG B O 1
ATOM 3331 N N . PHE B 1 185 ? -3.596 9.258 -22.797 1 92.75 185 PHE B N 1
ATOM 3332 C CA . PHE B 1 185 ? -2.402 10.086 -22.938 1 92.75 185 PHE B CA 1
ATOM 3333 C C . PHE B 1 185 ? -1.404 9.438 -23.891 1 92.75 185 PHE B C 1
ATOM 3335 O O . PHE B 1 185 ? -0.827 10.109 -24.75 1 92.75 185 PHE B O 1
ATOM 3342 N N . ASP B 1 186 ? -1.129 8.188 -23.641 1 88.31 186 ASP B N 1
ATOM 3343 C CA . ASP B 1 186 ? -0.194 7.43 -24.469 1 88.31 186 ASP B CA 1
ATOM 3344 C C . ASP B 1 186 ? -0.592 7.484 -25.938 1 88.31 186 ASP B C 1
ATOM 3346 O O . ASP B 1 186 ? 0.265 7.613 -26.812 1 88.31 186 ASP B O 1
ATOM 3350 N N . HIS B 1 187 ? -1.889 7.387 -26.219 1 82.81 187 HIS B N 1
ATOM 3351 C CA . HIS B 1 187 ? -2.41 7.461 -27.578 1 82.81 187 HIS B CA 1
ATOM 3352 C C . HIS B 1 187 ? -2.189 8.844 -28.188 1 82.81 187 HIS B C 1
ATOM 3354 O O . HIS B 1 187 ? -1.91 8.977 -29.375 1 82.81 187 HIS B O 1
ATOM 3360 N N . GLY B 1 188 ? -2.383 9.828 -27.359 1 75.88 188 GLY B N 1
ATOM 3361 C CA . GLY B 1 188 ? -2.164 11.188 -27.812 1 75.88 188 GLY B CA 1
ATOM 3362 C C . GLY B 1 188 ? -0.711 11.484 -28.125 1 75.88 188 GLY B C 1
ATOM 3363 O O . GLY B 1 188 ? -0.409 12.156 -29.125 1 75.88 188 GLY B O 1
ATOM 3364 N N . VAL B 1 189 ? 0.111 11.047 -27.328 1 68.81 189 VAL B N 1
ATOM 3365 C CA . VAL B 1 189 ? 1.538 11.297 -27.5 1 68.81 189 VAL B CA 1
ATOM 3366 C C . VAL B 1 189 ? 2.082 10.422 -28.625 1 68.81 189 VAL B C 1
ATOM 3368 O O . VAL B 1 189 ? 2.865 10.883 -29.453 1 68.81 189 VAL B O 1
ATOM 3371 N N . THR B 1 190 ? 1.724 9.164 -28.547 1 61.38 190 THR B N 1
ATOM 3372 C CA . THR B 1 190 ? 2.191 8.242 -29.578 1 61.38 190 THR B CA 1
ATOM 3373 C C . THR B 1 190 ? 1.439 8.469 -30.891 1 61.38 190 THR B C 1
ATOM 3375 O O . THR B 1 190 ? 1.98 8.227 -31.969 1 61.38 190 THR B O 1
ATOM 3378 N N . GLY B 1 191 ? 0.15 8.82 -30.75 1 57.28 191 GLY B N 1
ATOM 3379 C CA . GLY B 1 191 ? -0.621 9.125 -31.953 1 57.28 191 GLY B CA 1
ATOM 3380 C C . GLY B 1 191 ? -0.173 10.406 -32.625 1 57.28 191 GLY B C 1
ATOM 3381 O O . GLY B 1 191 ? -0.438 10.602 -33.812 1 57.28 191 GLY B O 1
ATOM 3382 N N . GLY B 1 192 ? 0.311 11.383 -31.812 1 49.31 192 GLY B N 1
ATOM 3383 C CA . GLY B 1 192 ? 0.865 12.539 -32.5 1 49.31 192 GLY B CA 1
ATOM 3384 C C . GLY B 1 192 ? 2.105 12.219 -33.312 1 49.31 192 GLY B C 1
ATOM 3385 O O . GLY B 1 192 ? 2.635 13.078 -34 1 49.31 192 GLY B O 1
ATOM 3386 N N . SER B 1 193 ? 2.902 11.344 -32.875 1 43.53 193 SER B N 1
ATOM 3387 C CA . SER B 1 193 ? 3.953 10.961 -33.812 1 43.53 193 SER B CA 1
ATOM 3388 C C . SER B 1 193 ? 3.371 10.281 -35.062 1 43.53 193 SER B C 1
ATOM 3390 O O . SER B 1 193 ? 3.004 9.102 -35 1 43.53 193 SER B O 1
ATOM 3392 N N . THR B 1 194 ? 2.535 10.805 -35.688 1 41.44 194 THR B N 1
ATOM 3393 C CA . THR B 1 194 ? 2.145 10.43 -37.031 1 41.44 194 THR B CA 1
ATOM 3394 C C . THR B 1 194 ? 3.344 9.906 -37.812 1 41.44 194 THR B C 1
ATOM 3396 O O . THR B 1 194 ? 4.363 10.594 -37.938 1 41.44 194 THR B O 1
ATOM 3399 N N . PRO B 1 195 ? 3.52 8.711 -38.094 1 39.44 195 PRO B N 1
ATOM 3400 C CA . PRO B 1 195 ? 4.508 8.258 -39.094 1 39.44 195 PRO B CA 1
ATOM 3401 C C . PRO B 1 195 ? 4.641 9.211 -40.25 1 39.44 195 PRO B C 1
ATOM 3403 O O . PRO B 1 195 ? 5.441 8.969 -41.156 1 39.44 195 PRO B O 1
ATOM 3406 N N . ALA B 1 196 ? 3.803 10.125 -40.438 1 36.81 196 ALA B N 1
ATOM 3407 C CA . ALA B 1 196 ? 3.902 10.945 -41.656 1 36.81 196 ALA B CA 1
ATOM 3408 C C . ALA B 1 196 ? 5.195 11.758 -41.656 1 36.81 196 ALA B C 1
ATOM 3410 O O . ALA B 1 196 ? 5.793 11.977 -42.719 1 36.81 196 ALA B O 1
ATOM 3411 N N . THR B 1 197 ? 5.613 12.305 -40.531 1 37.38 197 THR B N 1
ATOM 3412 C CA . THR B 1 197 ? 6.828 13.102 -40.688 1 37.38 197 THR B CA 1
ATOM 3413 C C . THR B 1 197 ? 8.055 12.203 -40.75 1 37.38 197 THR B C 1
ATOM 3415 O O . THR B 1 197 ? 9.008 12.5 -41.469 1 37.38 197 THR B O 1
ATOM 3418 N N . THR B 1 198 ? 8.078 11.102 -40.031 1 37.59 198 THR B N 1
ATOM 3419 C CA . THR B 1 198 ? 9.25 10.234 -40.125 1 37.59 198 THR B CA 1
ATOM 3420 C C . THR B 1 198 ? 9.211 9.414 -41.406 1 37.59 198 THR B C 1
ATOM 3422 O O . THR B 1 198 ? 10.258 9.055 -41.969 1 37.59 198 THR B O 1
ATOM 3425 N N . ALA B 1 199 ? 8.016 9.109 -41.844 1 39.97 199 ALA B N 1
ATOM 3426 C CA . ALA B 1 199 ? 7.977 8.477 -43.156 1 39.97 199 ALA B CA 1
ATOM 3427 C C . ALA B 1 199 ? 8.422 9.453 -44.25 1 39.97 199 ALA B C 1
ATOM 3429 O O . ALA B 1 199 ? 9 9.039 -45.25 1 39.97 199 ALA B O 1
ATOM 3430 N N . LYS B 1 200 ? 8.219 10.703 -44.062 1 42.31 200 LYS B N 1
ATOM 3431 C CA . LYS B 1 200 ? 8.609 11.703 -45.031 1 42.31 200 LYS B CA 1
ATOM 3432 C C . LYS B 1 200 ? 10.109 12 -44.938 1 42.31 200 LYS B C 1
ATOM 3434 O O . LYS B 1 200 ? 10.711 12.469 -45.906 1 42.31 200 LYS B O 1
ATOM 3439 N N . TRP B 1 201 ? 10.711 11.805 -43.75 1 43.28 201 TRP B N 1
ATOM 3440 C CA . TRP B 1 201 ? 12.156 11.977 -43.688 1 43.28 201 TRP B CA 1
ATOM 3441 C C . TRP B 1 201 ? 12.859 10.898 -44.5 1 43.28 201 TRP B C 1
ATOM 3443 O O . TRP B 1 201 ? 13.969 11.109 -45 1 43.28 201 TRP B O 1
ATOM 3453 N N . MET B 1 202 ? 12.297 9.68 -44.469 1 44.81 202 MET B N 1
ATOM 3454 C CA . MET B 1 202 ? 12.852 8.617 -45.312 1 44.81 202 MET B CA 1
ATOM 3455 C C . MET B 1 202 ? 12.812 9.008 -46.781 1 44.81 202 MET B C 1
ATOM 3457 O O . MET B 1 202 ? 13.633 8.547 -47.562 1 44.81 202 MET B O 1
ATOM 3461 N N . GLU B 1 203 ? 11.852 9.836 -47.156 1 49.56 203 GLU B N 1
ATOM 3462 C CA . GLU B 1 203 ? 11.789 10.258 -48.562 1 49.56 203 GLU B CA 1
ATOM 3463 C C . GLU B 1 203 ? 12.883 11.266 -48.875 1 49.56 203 GLU B C 1
ATOM 3465 O O . GLU B 1 203 ? 13.312 11.383 -50.031 1 49.56 203 GLU B O 1
ATOM 3470 N N . THR B 1 204 ? 13.328 12.109 -47.906 1 52 204 THR B N 1
ATOM 3471 C CA . THR B 1 204 ? 14.297 13.141 -48.25 1 52 204 THR B CA 1
ATOM 3472 C C . THR B 1 204 ? 15.648 12.859 -47.594 1 52 204 THR B C 1
ATOM 3474 O O . THR B 1 204 ? 16.641 13.531 -47.875 1 52 204 THR B O 1
ATOM 3477 N N . ALA B 1 205 ? 15.742 11.93 -46.656 1 49.41 205 ALA B N 1
ATOM 3478 C CA . ALA B 1 205 ? 17.031 11.711 -45.969 1 49.41 205 ALA B CA 1
ATOM 3479 C C . ALA B 1 205 ? 17.969 10.883 -46.844 1 49.41 205 ALA B C 1
ATOM 3481 O O . ALA B 1 205 ? 17.562 9.852 -47.406 1 49.41 205 ALA B O 1
ATOM 3482 N N . THR B 1 206 ? 18.984 11.414 -47.125 1 58.88 206 THR B N 1
ATOM 3483 C CA . THR B 1 206 ? 20.031 10.797 -47.938 1 58.88 206 THR B CA 1
ATOM 3484 C C . THR B 1 206 ? 20.828 9.805 -47.094 1 58.88 206 THR B C 1
ATOM 3486 O O . THR B 1 206 ? 21.156 10.086 -45.938 1 58.88 206 THR B O 1
ATOM 3489 N N . CYS B 1 207 ? 20.812 8.625 -47.406 1 57.84 207 CYS B N 1
ATOM 3490 C CA . CYS B 1 207 ? 21.672 7.633 -46.781 1 57.84 207 CYS B CA 1
ATOM 3491 C C . CYS B 1 207 ? 23.109 8.125 -46.719 1 57.84 207 CYS B C 1
ATOM 3493 O O . CYS B 1 207 ? 23.641 8.609 -47.719 1 57.84 207 CYS B O 1
ATOM 3495 N N . HIS B 1 208 ? 23.703 8.25 -45.688 1 67.94 208 HIS B N 1
ATOM 3496 C CA . HIS B 1 208 ? 25.078 8.758 -45.531 1 67.94 208 HIS B CA 1
ATOM 3497 C C . HIS B 1 208 ? 26.078 7.848 -46.25 1 67.94 208 HIS B C 1
ATOM 3499 O O . HIS B 1 208 ? 27.156 8.289 -46.625 1 67.94 208 HIS B O 1
ATOM 3505 N N . ARG B 1 209 ? 25.656 6.539 -46.312 1 60.28 209 ARG B N 1
ATOM 3506 C CA . ARG B 1 209 ? 26.562 5.594 -46.969 1 60.28 209 ARG B CA 1
ATOM 3507 C C . ARG B 1 209 ? 26.484 5.699 -48.5 1 60.28 209 ARG B C 1
ATOM 3509 O O . ARG B 1 209 ? 27.5 5.805 -49.156 1 60.28 209 ARG B O 1
ATOM 3516 N N . CYS B 1 210 ? 25.203 5.594 -49.031 1 62.75 210 CYS B N 1
ATOM 3517 C CA . CYS B 1 210 ? 25.078 5.547 -50.469 1 62.75 210 CYS B CA 1
ATOM 3518 C C . CYS B 1 210 ? 24.516 6.859 -51 1 62.75 210 CYS B C 1
ATOM 3520 O O . CYS B 1 210 ? 24.359 7.016 -52.219 1 62.75 210 CYS B O 1
ATOM 3522 N N . LYS B 1 211 ? 24.312 7.863 -50.25 1 69.62 211 LYS B N 1
ATOM 3523 C CA . LYS B 1 211 ? 23.875 9.211 -50.562 1 69.62 211 LYS B CA 1
ATOM 3524 C C . LYS B 1 211 ? 22.516 9.195 -51.25 1 69.62 211 LYS B C 1
ATOM 3526 O O . LYS B 1 211 ? 22.125 10.188 -51.906 1 69.62 211 LYS B O 1
ATOM 3531 N N . GLN B 1 212 ? 21.797 8.039 -51.125 1 68.38 212 GLN B N 1
ATOM 3532 C CA . GLN B 1 212 ? 20.469 7.938 -51.75 1 68.38 212 GLN B CA 1
ATOM 3533 C C . GLN B 1 212 ? 19.375 8.133 -50.688 1 68.38 212 GLN B C 1
ATOM 3535 O O . GLN B 1 212 ? 19.578 7.863 -49.531 1 68.38 212 GLN B O 1
ATOM 3540 N N . VAL B 1 213 ? 18.297 8.727 -51.188 1 71.94 213 VAL B N 1
ATOM 3541 C CA . VAL B 1 213 ? 17.156 9.102 -50.375 1 71.94 213 VAL B CA 1
ATOM 3542 C C . VAL B 1 213 ? 16.25 7.887 -50.156 1 71.94 213 VAL B C 1
ATOM 3544 O O . VAL B 1 213 ? 16.172 7.004 -51.031 1 71.94 213 VAL B O 1
ATOM 3547 N N . GLY B 1 214 ? 15.609 7.594 -48.938 1 62.34 214 GLY B N 1
ATOM 3548 C CA . GLY B 1 214 ? 14.586 6.578 -48.781 1 62.34 214 GLY B CA 1
ATOM 3549 C C . GLY B 1 214 ? 14.914 5.531 -47.75 1 62.34 214 GLY B C 1
ATOM 3550 O O . GLY B 1 214 ? 14.078 4.691 -47.406 1 62.34 214 GLY B O 1
ATOM 3551 N N . HIS B 1 215 ? 16.25 5.461 -47.312 1 66.44 215 HIS B N 1
ATOM 3552 C CA . HIS B 1 215 ? 16.672 4.473 -46.312 1 66.44 215 HIS B CA 1
ATOM 3553 C C . HIS B 1 215 ? 17.75 5.035 -45.406 1 66.44 215 HIS B C 1
ATOM 3555 O O . HIS B 1 215 ? 18.312 6.09 -45.688 1 66.44 215 HIS B O 1
ATOM 3561 N N . ILE B 1 216 ? 17.969 4.473 -44.281 1 66.62 216 ILE B N 1
ATOM 3562 C CA . ILE B 1 216 ? 19.062 4.859 -43.375 1 66.62 216 ILE B CA 1
ATOM 3563 C C . ILE B 1 216 ? 20.266 3.947 -43.594 1 66.62 216 ILE B C 1
ATOM 3565 O O . ILE B 1 216 ? 20.125 2.852 -44.156 1 66.62 216 ILE B O 1
ATOM 3569 N N . ALA B 1 217 ? 21.5 4.355 -43.125 1 66.56 217 ALA B N 1
ATOM 3570 C CA . ALA B 1 217 ? 22.781 3.721 -43.406 1 66.56 217 ALA B CA 1
ATOM 3571 C C . ALA B 1 217 ? 22.75 2.238 -43.031 1 66.56 217 ALA B C 1
ATOM 3573 O O . ALA B 1 217 ? 23.312 1.404 -43.75 1 66.56 217 ALA B O 1
ATOM 3574 N N . SER B 1 218 ? 22.094 1.849 -42 1 67.38 218 SER B N 1
ATOM 3575 C CA . SER B 1 218 ? 22.125 0.471 -41.531 1 67.38 218 SER B CA 1
ATOM 3576 C C . SER B 1 218 ? 21.266 -0.437 -42.406 1 67.38 218 SER B C 1
ATOM 3578 O O . SER B 1 218 ? 21.516 -1.642 -42.5 1 67.38 218 SER B O 1
ATOM 3580 N N . ASN B 1 219 ? 20.359 0.14 -43.125 1 64.19 219 ASN B N 1
ATOM 3581 C CA . ASN B 1 219 ? 19.5 -0.624 -44 1 64.19 219 ASN B CA 1
ATOM 3582 C C . ASN B 1 219 ? 19.828 -0.33 -45.469 1 64.19 219 ASN B C 1
ATOM 3584 O O . ASN B 1 219 ? 19 -0.535 -46.344 1 64.19 219 ASN B O 1
ATOM 3588 N N . CYS B 1 220 ? 20.938 0.305 -45.719 1 61.72 220 CYS B N 1
ATOM 3589 C CA . CYS B 1 220 ? 21.422 0.619 -47.062 1 61.72 220 CYS B CA 1
ATOM 3590 C C . CYS B 1 220 ? 21.703 -0.653 -47.844 1 61.72 220 CYS B C 1
ATOM 3592 O O . CYS B 1 220 ? 22.422 -1.539 -47.375 1 61.72 220 CYS B O 1
ATOM 3594 N N . PRO B 1 221 ? 20.938 -1 -48.844 1 60.19 221 PRO B N 1
ATOM 3595 C CA . PRO B 1 221 ? 21.156 -2.221 -49.625 1 60.19 221 PRO B CA 1
ATOM 3596 C C . PRO B 1 221 ? 22.578 -2.355 -50.125 1 60.19 221 PRO B C 1
ATOM 3598 O O . PRO B 1 221 ? 22.984 -3.43 -50.562 1 60.19 221 PRO B O 1
ATOM 3601 N N . SER B 1 222 ? 23.234 -1.235 -50.188 1 55.44 222 SER B N 1
ATOM 3602 C CA . SER B 1 222 ? 24.594 -1.344 -50.719 1 55.44 222 SER B CA 1
ATOM 3603 C C . SER B 1 222 ? 25.5 -2.1 -49.781 1 55.44 222 SER B C 1
ATOM 3605 O O . SER B 1 222 ? 26.688 -2.285 -50.062 1 55.44 222 SER B O 1
ATOM 3607 N N . VAL B 1 223 ? 25.109 -2.352 -48.531 1 50.22 223 VAL B N 1
ATOM 3608 C CA . VAL B 1 223 ? 25.969 -3.148 -47.656 1 50.22 223 VAL B CA 1
ATOM 3609 C C . VAL B 1 223 ? 26 -4.594 -48.156 1 50.22 223 VAL B C 1
ATOM 3611 O O . VAL B 1 223 ? 26.781 -5.41 -47.656 1 50.22 223 VAL B O 1
ATOM 3614 N N . LYS B 1 224 ? 25 -5.121 -48.875 1 48.38 224 LYS B N 1
ATOM 3615 C CA . LYS B 1 224 ? 25.141 -6.547 -49.156 1 48.38 224 LYS B CA 1
ATOM 3616 C C . LYS B 1 224 ? 26.344 -6.824 -50.062 1 48.38 224 LYS B C 1
ATOM 3618 O O . LYS B 1 224 ? 26.672 -7.98 -50.344 1 48.38 224 LYS B O 1
ATOM 3623 N N . GLY B 1 225 ? 27 -5.848 -50.531 1 37.72 225 GLY B N 1
ATOM 3624 C CA . GLY B 1 225 ? 28.094 -6.445 -51.281 1 37.72 225 GLY B CA 1
ATOM 3625 C C . GLY B 1 225 ? 29.297 -6.77 -50.438 1 37.72 225 GLY B C 1
ATOM 3626 O O . GLY B 1 225 ? 29.469 -6.203 -49.344 1 37.72 225 GLY B O 1
#

Nearest PDB structures (foldseek):
  6r24-assembly1_A  TM=5.623E-01  e=1.505E-02  Saccharomyces cerevisiae S288C
  7r24-assembly1_A  TM=4.280E-01  e=6.561E-03  Rattus norvegicus
  4x3x-assembly1_A  TM=7.377E-01  e=2.674E-01  Rattus norvegicus
  7r23-assembly1_A  TM=4.280E-01  e=2.097E-02  Homo sapiens
  6tn7-assembly1_B  TM=7.513E-01  e=4.916E-01  Homo sapiens

Secondary structure (DSSP, 8-state):
-HHHHHHHHHHHHHHSS---S-----PPPB---TTS-HHHHHHHHHHHTGGGHHHHHSSSSHHHHHHGGGB-HHHHHHHHHHHHHHHHHT----HHHHHHHHHHHHSPTTHHHHHHHHHHH---SS-HHHHHHHHHHHHHH--S---HHHHHHHHHHTS-HHHHHHHHHH--SSHHHHHHHHHHHHHHHHHSS-HHHHHHHHHHPBPTTT--BSS-GGG-GGGG-/-HHHHHHHHHHHHHHSS---SS----PPPB---TTS-HHHHHHHHHHHTGGGHHHHHSSSSHHHHHHGGGB-HHHHHHHHHHHHHHHHHT----HHHHHHHHHHHHSPTTHHHHHHHHHHH---SS-HHHHHHHHHHHHHH--S---HHHHHHHHHHTS-HHHHHHHHHH--SSHHHHHHHHHHHHHHHHHSS-HHHHHHHHHHPBPTTT--BSS-GGG-GG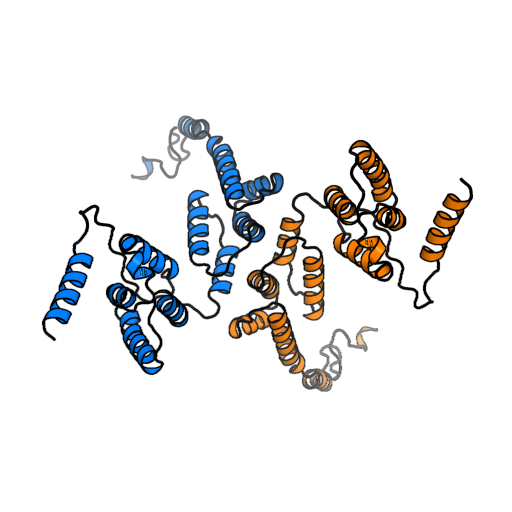GG-

Organism: Phytophthora sojae (strain P6497) (NCBI:txid1094619)

pLDDT: mean 80.14, std 19.41, range [36.75, 98.0]

Foldseek 3Di:
DVVVVVVVVVVVVVLVPPPDPPPLPDQAADALAAVDQLLVSLVSLCVVCVVVVVVQPPLACVSVVVCLVRYDPVVNVVVVVVVVVCVVVVHHDHNVNVSVVSCVRRADDVNQVVLVVCLQPQADPDDPVVSVVSNVSSVSSHPDDDDQVVSLVSSLNRYDPVLSVQCVVVVDRGPVVSSVSSVVVCCVVVVVVPCVVVQVQQQVPQAPVRRHGRDHVVPPVVVVD/DVVVVVVVVVVVVVLVPPPDPPPLPDQAADALAAVDQLLVSLVSLCVVCVVVVVVQQPLACVSVVVCLVRYDPVVNVVVVVVVVVCVVVVHHNHNVVVSVVSCVRRADDVNQVVLVVCLQPQADPDDPVVSVVSNVSSVSSHPDDDDQVVSLVSSLNRYDPVLSVQCVVVVDRGPVVSSVSSVVVCCVVVVVVPCVVVQVQQQVPQAPVRRHGRDHVVPPVVVVD

Radius of gyration: 33.41 Å; Cα contacts (8 Å, |Δi|>4): 391; chains: 2; bounding box: 87×93×89 Å